Protein 2QH5 (pdb70)

Secondary structure (DSSP, 8-state):
--EEEEEE----GGG-TTBTTB-HHHHHHHHHHTT-SEEEEEEEGGGHHHHHHHTTTT-SS-EEEEEEESS---HHHHHHHHHHTS-TTSEEEEEESS-B---HHHHHHHHHHHHHHHHTT-EEEEEEE-SS--TTSEEEE-SSSSB-SEEEES--HHHHHHHHHH--EEEEEEEEEEEHHHHHHHHHHH-HHHHHHHHHHGGG-EEE--SSS-EEEE-HHHHHTS----HIIIIITT-S-EEEEE--S--B-/--EEEEEE--TTTS-GGG---SSS--HHHHHHHHHHTT-SEEEEEEEGGGHHHHHHHTTTT-SS-EEEEEEESS---HHHHHHHHHHTS-TTSEEEEEESS-B---HHHHHHHHHHHHHHHTTT-EEEEEE--SS--TTS-EEE-SSSSB-SEEESS--HHHHHHHHHH--EEEEEEEEEEEHHHHHHHHHHH-HHHHHHHHHHHHT-EEEE-SS-EEEEE-HHHHTTS----HHHHTTTT-S-EEEEE--S--B-

Solvent-accessible surface area: 24656 Å² total; per-residue (Å²): 146,91,32,18,0,0,0,21,9,62,195,40,178,21,3,73,106,138,95,121,153,64,0,24,0,9,41,0,1,107,10,0,12,87,36,20,83,46,9,14,0,1,1,22,66,168,34,1,111,33,0,24,131,11,0,129,136,25,34,156,166,87,66,14,19,4,0,9,6,20,52,55,40,65,45,0,2,6,0,0,0,0,0,42,44,19,82,122,113,3,4,0,1,0,1,22,1,60,5,35,12,110,68,90,113,28,1,53,66,4,4,149,90,0,22,50,19,2,101,50,26,10,1,0,1,0,1,18,77,31,99,151,32,53,44,138,41,5,0,0,27,0,75,37,2,10,32,29,137,110,10,40,32,124,20,59,110,109,95,0,96,100,22,68,195,78,45,31,19,36,11,8,4,23,0,4,0,0,52,0,6,24,0,9,82,2,0,137,121,45,9,72,105,11,8,140,12,0,72,134,0,62,142,48,42,129,62,14,134,134,91,165,42,112,3,9,83,0,39,90,157,6,0,97,91,8,102,79,43,17,2,14,81,3,0,2,79,82,15,166,83,10,16,1,9,60,5,103,2,150,33,44,112,149,89,37,19,0,0,0,18,58,116,208,86,81,139,23,172,25,8,73,107,132,82,124,156,62,0,19,0,10,41,0,0,106,12,1,6,80,43,19,82,43,5,21,0,3,1,26,51,128,19,12,126,34,0,44,128,20,0,154,134,27,46,170,166,69,64,10,13,2,0,13,13,20,49,78,35,64,35,0,3,5,0,0,0,0,1,38,48,16,94,131,106,6,4,0,1,0,1,23,1,61,9,33,12,123,61,92,104,25,0,44,56,4,4,131,95,0,25,49,16,1,105,56,25,15,2,0,1,0,0,22,80,36,102,151,35,57,44,146,38,5,0,0,34,0,72,39,0,10,28,28,138,127,6,20,31,127,16,60,114,112,87,0,101,96,23,74,196,72,44,33,26,37,7,10,1,20,2,5,0,0,48,0,7,20,0,16,83,0,0,143,118,60,12,62,108,17,9,138,14,0,70,105,0,68,142,51,23,105,112,56,153,87,167,146,31,151,17,9,60,0,28,98,165,12,0,107,99,9,103,84,50,13,0,15,86,12,0,3,72,114,14,155,72,12,18,1,7,59,7,117,1,144,35,52,105

Nearest PDB structures (foldseek):
  2qh5-assembly1_A  TM=1.004E+00  e=7.993E-59  Helicobacter pylori 26695
  2qh5-assembly2_B  TM=9.926E-01  e=3.980E-52  Helicobacter pylori 26695
  2cu2-assembly1_A-2  TM=8.140E-01  e=4.510E-22  Thermus thermophilus HB8
  6tqg-assembly1_B  TM=7.759E-01  e=5.863E-08  Pseudomonas aeruginosa
  5hs2-assembly1_B  TM=6.593E-01  e=7.500E-07  Bacillus subtilis subsp. subtilis str. 168

Organism: Helicobacter pylori (strain ATCC 700392 / 26695) (NCBI:txid85962)

CATH classification: 3.90.550.10

InterPro domains:
  IPR001538 Mannose-6-phosphate isomerase, type II, C-terminal [PF01050] (346-461)
  IPR005835 Nucleotidyl transferase domain [PF00483] (4-279)
  IPR006375 Mannose-1-phosphate guanylyltransferase/mannose-6-phosphate isomerase [TIGR01479] (4-464)
  IPR011051 RmlC-like cupin domain superfamily [SSF51182] (176-466)
  IPR014710 RmlC-like jelly roll fold [G3DSA:2.60.120.10] (343-449)
  IPR029044 Nucleotide-diphospho-sugar transferases [G3DSA:3.90.550.10] (1-342)
  IPR029044 Nucleotide-diphospho-sugar transferases [SSF53448] (1-275)
  IPR049577 GDP-mannose pyrophosphorylase, N-terminal domain [cd02509] (3-273)
  IPR051161 Mannose-6-phosphate isomerase type 2 [PTHR46390] (2-459)
  IPR054566 MannoseP isomerase/GMP-like, beta-helix domain [PF22640] (296-342)

Foldseek 3Di:
DFEEEEEEEQVDQQLDCPPPNRGLQLVQCQLCQVVGQEYEYEYAPVCPVSSCVRCVVVPDVHHYEYEHEPDDLEDLLSLLLVLVVDDQAYKYKYHYSNKDFAQSVLVSVLVVVQQVLQNVLFKEWEFEDDDDQDQQFKKFQAQPQWATPFIHHRDPPVVSVVVVVVDRITTTLLIIMHRSNSSLVQLCVQVVVLSVLSVVQSVQWDWDCPVVHTYIYTDPVSCVVHHRDYCCVRGRRDDPRYIYHYRPGPMDD/DFEEEEEDDVCVLPDQQLPCDDPSAGLQLVVCLLCQVVGQAYEYEYAPSCVVSNCVRCVPVPDVHAYAYEHEPDQQAALLSVLLVLVVDDQFYKYKYDYRHKDFAFSVLVSVLVVVQVVLQNVLFKEWEFEDDDDLDQCWKKFQAPPQWDTPFIGRRDDPVVSVVCVVVDRITTTLLIIMHRSNSVLVQCCVQPVVLSVLSVQLSVQWDWDQDPNHIYTYGDCVSCVPHHRDYCSVRGRGDGPRYTYGYGPGPMDD

Radius of gyration: 27.3 Å; Cα contacts (8 Å, |Δi|>4): 1075; chains: 2; bounding box: 53×57×86 Å

Structure (mmCIF, N/CA/C/O backbone):
data_2QH5
#
_entry.id   2QH5
#
_cell.length_a   57.829
_cell.length_b   66.415
_cell.length_c   163.959
_cell.angle_alpha   90.00
_cell.angle_beta   90.00
_cell.angle_gamma   90.00
#
_symmetry.space_group_name_H-M   'P 21 21 21'
#
loop_
_entity.id
_entity.type
_entity.pdbx_description
1 polymer 'Mannose-6-phosphate isomerase'
2 water water
#
loop_
_atom_site.group_PDB
_atom_site.id
_atom_site.type_symbol
_atom_site.label_atom_id
_atom_site.label_alt_id
_atom_site.label_comp_id
_atom_site.label_asym_id
_atom_site.label_entity_id
_atom_site.label_seq_id
_atom_site.pdbx_PDB_ins_code
_atom_site.Cartn_x
_atom_site.Cartn_y
_atom_site.Cartn_z
_atom_site.occupancy
_atom_site.B_iso_or_equiv
_atom_site.auth_seq_id
_atom_site.auth_comp_id
_atom_site.auth_asym_id
_atom_site.auth_atom_id
_atom_site.pdbx_PDB_model_num
ATOM 1 N N . LEU A 1 3 ? -23.315 8.944 2.993 1.00 92.03 1 LEU A N 1
ATOM 2 C CA . LEU A 1 3 ? -22.202 9.052 1.992 1.00 92.29 1 LEU A CA 1
ATOM 3 C C . LEU A 1 3 ? -22.027 7.810 1.108 1.00 89.20 1 LEU A C 1
ATOM 4 O O . LEU A 1 3 ? -21.908 6.688 1.604 1.00 87.73 1 LEU A O 1
ATOM 9 N N . LYS A 1 4 ? -22.016 8.030 -0.206 1.00 85.62 2 LYS A N 1
ATOM 10 C CA . LYS A 1 4 ? -21.801 6.964 -1.187 1.00 79.98 2 LYS A CA 1
ATOM 11 C C . LYS A 1 4 ? -20.325 6.585 -1.210 1.00 72.73 2 LYS A C 1
ATOM 12 O O . LYS A 1 4 ? -19.466 7.434 -1.003 1.00 71.38 2 LYS A O 1
ATOM 18 N N . ILE A 1 5 ? -20.029 5.308 -1.429 1.00 66.92 3 ILE A N 1
ATOM 19 C CA . ILE A 1 5 ? -18.640 4.856 -1.533 1.00 61.63 3 ILE A CA 1
ATOM 20 C C . ILE A 1 5 ? -18.385 4.147 -2.871 1.00 63.21 3 ILE A C 1
ATOM 21 O O . ILE A 1 5 ? -19.036 3.151 -3.202 1.00 62.13 3 ILE A O 1
ATOM 26 N N . LYS A 1 6 ? -17.420 4.666 -3.625 1.00 59.84 4 LYS A N 1
ATOM 27 C CA . LYS A 1 6 ? -17.114 4.178 -4.956 1.00 53.38 4 LYS A CA 1
ATOM 28 C C . LYS A 1 6 ? -15.795 3.435 -5.005 1.00 55.41 4 LYS A C 1
ATOM 29 O O . LYS A 1 6 ? -14.784 3.909 -4.481 1.00 55.18 4 LYS A O 1
ATOM 35 N N . ASN A 1 7 ? -15.804 2.277 -5.656 1.00 51.26 5 ASN A N 1
ATOM 36 C CA . ASN A 1 7 ? -14.571 1.588 -5.985 1.00 47.54 5 ASN A CA 1
ATOM 37 C C . ASN A 1 7 ? -14.104 2.056 -7.354 1.00 48.43 5 ASN A C 1
ATOM 38 O O . ASN A 1 7 ? -14.839 1.939 -8.328 1.00 51.92 5 ASN A O 1
ATOM 43 N N . ILE A 1 8 ? -12.896 2.611 -7.422 1.00 51.50 6 ILE A N 1
ATOM 44 C CA . ILE A 1 8 ? -12.281 2.951 -8.701 1.00 45.91 6 ILE A CA 1
ATOM 45 C C . ILE A 1 8 ? -11.266 1.877 -9.033 1.00 42.25 6 ILE A C 1
ATOM 46 O O . ILE A 1 8 ? -10.146 1.879 -8.515 1.00 45.86 6 ILE A O 1
ATOM 51 N N . LEU A 1 9 ? -11.674 0.966 -9.909 1.00 37.73 7 LEU A N 1
ATOM 52 C CA . LEU A 1 9 ? -10.893 -0.225 -10.228 1.00 38.85 7 LEU A CA 1
ATOM 53 C C . LEU A 1 9 ? -10.023 0.077 -11.446 1.00 42.74 7 LEU A C 1
ATOM 54 O O . LEU A 1 9 ? -10.501 0.081 -12.575 1.00 45.63 7 LEU A O 1
ATOM 59 N N . LEU A 1 10 ? -8.747 0.361 -11.213 1.00 48.44 8 LEU A N 1
ATOM 60 C CA . LEU A 1 10 ? -7.847 0.744 -12.291 1.00 49.69 8 LEU A CA 1
ATOM 61 C C . LEU A 1 10 ? -7.278 -0.467 -13.016 1.00 56.22 8 LEU A C 1
ATOM 62 O O . LEU A 1 10 ? -6.454 -1.196 -12.453 1.00 61.02 8 LEU A O 1
ATOM 67 N N . SER A 1 11 ? -7.696 -0.658 -14.269 1.00 57.61 9 SER A N 1
ATOM 68 C CA A SER A 1 11 ? -7.206 -1.760 -15.098 0.50 59.25 9 SER A CA 1
ATOM 69 C CA B SER A 1 11 ? -7.205 -1.758 -15.098 0.50 60.29 9 SER A CA 1
ATOM 70 C C . SER A 1 11 ? -6.383 -1.287 -16.297 1.00 63.52 9 SER A C 1
ATOM 71 O O . SER A 1 11 ? -5.511 -2.008 -16.778 1.00 64.69 9 SER A O 1
ATOM 76 N N . GLY A 1 12 ? -6.667 -0.080 -16.778 1.00 65.35 10 GLY A N 1
ATOM 77 C CA . GLY A 1 12 ? -5.954 0.476 -17.929 1.00 66.51 10 GLY A CA 1
ATOM 78 C C . GLY A 1 12 ? -4.457 0.608 -17.717 1.00 65.63 10 GLY A C 1
ATOM 79 O O . GLY A 1 12 ? -3.675 -0.179 -18.252 1.00 64.91 10 GLY A O 1
ATOM 80 N N . TYR A 1 26 ? -3.396 -8.850 -24.993 1.00 122.39 24 TYR A N 1
ATOM 81 C CA . TYR A 1 26 ? -3.949 -9.706 -23.946 1.00 122.35 24 TYR A CA 1
ATOM 82 C C . TYR A 1 26 ? -3.154 -9.543 -22.642 1.00 120.24 24 TYR A C 1
ATOM 83 O O . TYR A 1 26 ? -2.311 -10.387 -22.323 1.00 120.28 24 TYR A O 1
ATOM 92 N N . PRO A 1 27 ? -3.421 -8.458 -21.885 1.00 117.11 25 PRO A N 1
ATOM 93 C CA . PRO A 1 27 ? -2.636 -8.080 -20.702 1.00 114.11 25 PRO A CA 1
ATOM 94 C C . PRO A 1 27 ? -2.749 -9.046 -19.529 1.00 110.38 25 PRO A C 1
ATOM 95 O O . PRO A 1 27 ? -3.704 -9.825 -19.444 1.00 110.20 25 PRO A O 1
ATOM 99 N N . LYS A 1 28 ? -1.779 -8.949 -18.623 1.00 105.85 26 LYS A N 1
ATOM 100 C CA . LYS A 1 28 ? -1.534 -9.957 -17.590 1.00 102.61 26 LYS A CA 1
ATOM 101 C C . LYS A 1 28 ? -2.653 -10.148 -16.559 1.00 96.65 26 LYS A C 1
ATOM 102 O O . LYS A 1 28 ? -2.906 -11.273 -16.124 1.00 95.60 26 LYS A O 1
ATOM 108 N N . GLN A 1 29 ? -3.326 -9.061 -16.184 1.00 90.50 27 GLN A N 1
ATOM 109 C CA . GLN A 1 29 ? -4.338 -9.108 -15.123 1.00 84.64 27 GLN A CA 1
ATOM 110 C C . GLN A 1 29 ? -5.657 -9.772 -15.520 1.00 83.77 27 GLN A C 1
ATOM 111 O O . GLN A 1 29 ? -6.570 -9.862 -14.701 1.00 82.31 27 GLN A O 1
ATOM 117 N N . PHE A 1 30 ? -5.760 -10.235 -16.763 1.00 83.01 28 PHE A N 1
ATOM 118 C CA . PHE A 1 30 ? -6.989 -10.870 -17.232 1.00 84.09 28 PHE A CA 1
ATOM 119 C C . PHE A 1 30 ? -6.912 -12.392 -17.294 1.00 88.27 28 PHE A C 1
ATOM 120 O O . PHE A 1 30 ? -7.929 -13.060 -17.485 1.00 88.84 28 PHE A O 1
ATOM 128 N N . LEU A 1 31 ? -5.709 -12.931 -17.116 1.00 90.57 29 LEU A N 1
ATOM 129 C CA . LEU A 1 31 ? -5.481 -14.372 -17.207 1.00 91.69 29 LEU A CA 1
ATOM 130 C C . LEU A 1 31 ? -6.043 -15.118 -16.006 1.00 92.38 29 LEU A C 1
ATOM 131 O O . LEU A 1 31 ? -5.705 -14.813 -14.864 1.00 92.05 29 LEU A O 1
ATOM 136 N N . LYS A 1 32 ? -6.890 -16.107 -16.281 1.00 95.84 30 LYS A N 1
ATOM 137 C CA . LYS A 1 32 ? -7.653 -16.808 -15.242 1.00 100.92 30 LYS A CA 1
ATOM 138 C C . LYS A 1 32 ? -6.847 -17.914 -14.541 1.00 105.27 30 LYS A C 1
ATOM 139 O O . LYS A 1 32 ? -7.365 -19.006 -14.271 1.00 106.64 30 LYS A O 1
ATOM 145 N N . LEU A 1 33 ? -5.592 -17.608 -14.221 1.00 105.99 31 LEU A N 1
ATOM 146 C CA . LEU A 1 33 ? -4.639 -18.600 -13.731 1.00 106.39 31 LEU A CA 1
ATOM 147 C C . LEU A 1 33 ? -4.801 -18.968 -12.253 1.00 106.77 31 LEU A C 1
ATOM 148 O O . LEU A 1 33 ? -4.602 -20.125 -11.873 1.00 108.75 31 LEU A O 1
ATOM 153 N N . PHE A 1 34 ? -5.165 -17.988 -11.430 1.00 106.60 32 PHE A N 1
ATOM 154 C CA . PHE A 1 34 ? -5.262 -18.181 -9.981 1.00 105.71 32 PHE A CA 1
ATOM 155 C C . PHE A 1 34 ? -6.536 -18.917 -9.571 1.00 107.63 32 PHE A C 1
ATOM 156 O O . PHE A 1 34 ? -7.523 -18.297 -9.153 1.00 105.83 32 PHE A O 1
ATOM 164 N N . ASP A 1 35 ? -6.478 -20.245 -9.685 1.00 109.53 33 ASP A N 1
ATOM 165 C CA . ASP A 1 35 ? -7.611 -21.146 -9.448 1.00 112.47 33 ASP A CA 1
ATOM 166 C C . ASP A 1 35 ? -8.864 -20.710 -10.210 1.00 112.69 33 ASP A C 1
ATOM 167 O O . ASP A 1 35 ? -9.840 -20.240 -9.615 1.00 112.06 33 ASP A O 1
ATOM 172 N N . HIS A 1 36 ? -8.798 -20.852 -11.534 1.00 114.52 34 HIS A N 1
ATOM 173 C CA . HIS A 1 36 ? -9.878 -20.492 -12.472 1.00 115.40 34 HIS A CA 1
ATOM 174 C C . HIS A 1 36 ? -10.200 -18.990 -12.534 1.00 110.87 34 HIS A C 1
ATOM 175 O O . HIS A 1 36 ? -10.990 -18.558 -13.377 1.00 109.99 34 HIS A O 1
ATOM 182 N N . LYS A 1 37 ? -9.581 -18.203 -11.653 1.00 105.15 35 LYS A N 1
ATOM 183 C CA . LYS A 1 37 ? -9.893 -16.779 -11.532 1.00 97.12 35 LYS A CA 1
ATOM 184 C C . LYS A 1 37 ? -8.710 -15.872 -11.877 1.00 93.20 35 LYS A C 1
ATOM 185 O O . LYS A 1 37 ? -7.547 -16.265 -11.752 1.00 94.53 35 LYS A O 1
ATOM 191 N N . SER A 1 38 ? -9.033 -14.659 -12.323 1.00 88.54 36 SER A N 1
ATOM 192 C CA A SER A 1 38 ? -8.025 -13.670 -12.704 0.50 84.22 36 SER A CA 1
ATOM 193 C CA B SER A 1 38 ? -8.037 -13.667 -12.710 0.50 84.52 36 SER A CA 1
ATOM 194 C C . SER A 1 38 ? -7.817 -12.634 -11.605 1.00 82.25 36 SER A C 1
ATOM 195 O O . SER A 1 38 ? -8.672 -12.462 -10.728 1.00 81.72 36 SER A O 1
ATOM 200 N N . LEU A 1 39 ? -6.674 -11.949 -11.654 1.00 77.31 37 LEU A N 1
ATOM 201 C CA . LEU A 1 39 ? -6.376 -10.865 -10.711 1.00 71.97 37 LEU A CA 1
ATOM 202 C C . LEU A 1 39 ? -7.468 -9.804 -10.741 1.00 71.50 37 LEU A C 1
ATOM 203 O O . LEU A 1 39 ? -7.933 -9.356 -9.690 1.00 69.98 37 LEU A O 1
ATOM 208 N N . PHE A 1 40 ? -7.874 -9.434 -11.958 1.00 67.99 38 PHE A N 1
ATOM 209 C CA . PHE A 1 40 ? -8.958 -8.494 -12.205 1.00 64.71 38 PHE A CA 1
ATOM 210 C C . PHE A 1 40 ? -10.260 -8.856 -11.478 1.00 65.90 38 PHE A C 1
ATOM 211 O O . PHE A 1 40 ? -10.812 -8.023 -10.759 1.00 63.58 38 PHE A O 1
ATOM 219 N N . GLU A 1 41 ? -10.752 -10.083 -11.651 1.00 67.91 39 GLU A N 1
ATOM 220 C CA . GLU A 1 41 ? -11.997 -10.479 -10.979 1.00 69.83 39 GLU A CA 1
ATOM 221 C C . GLU A 1 41 ? -11.832 -10.693 -9.472 1.00 69.49 39 GLU A C 1
ATOM 222 O O . GLU A 1 41 ? -12.784 -10.528 -8.710 1.00 66.99 39 GLU A O 1
ATOM 228 N N . LEU A 1 42 ? -10.621 -11.047 -9.050 1.00 70.69 40 LEU A N 1
ATOM 229 C CA . LEU A 1 42 ? -10.295 -11.118 -7.629 1.00 68.16 40 LEU A CA 1
ATOM 230 C C . LEU A 1 42 ? -10.344 -9.726 -7.001 1.00 67.84 40 LEU A C 1
ATOM 231 O O . LEU A 1 42 ? -10.980 -9.535 -5.954 1.00 66.98 40 LEU A O 1
ATOM 236 N N . SER A 1 43 ? -9.684 -8.766 -7.659 1.00 63.22 41 SER A N 1
ATOM 237 C CA . SER A 1 43 ? -9.690 -7.363 -7.245 1.00 57.02 41 SER A CA 1
ATOM 238 C C . SER A 1 43 ? -11.096 -6.759 -7.286 1.00 56.49 41 SER A C 1
ATOM 239 O O . SER A 1 43 ? -11.449 -5.944 -6.437 1.00 55.42 41 SER A O 1
ATOM 242 N N . PHE A 1 44 ? -11.894 -7.163 -8.270 1.00 57.57 42 PHE A N 1
ATOM 243 C CA . PHE A 1 44 ? -13.269 -6.694 -8.365 1.00 58.09 42 PHE A CA 1
ATOM 244 C C . PHE A 1 44 ? -14.088 -7.178 -7.176 1.00 60.25 42 PHE A C 1
ATOM 245 O O . PHE A 1 44 ? -14.723 -6.377 -6.486 1.00 59.95 42 PHE A O 1
ATOM 253 N N . LYS A 1 45 ? -14.050 -8.493 -6.954 1.00 66.99 43 LYS A N 1
ATOM 254 C CA . LYS A 1 45 ? -14.862 -9.177 -5.940 1.00 72.51 43 LYS A CA 1
ATOM 255 C C . LYS A 1 45 ? -14.553 -8.677 -4.535 1.00 68.03 43 LYS A C 1
ATOM 256 O O . LYS A 1 45 ? -15.465 -8.443 -3.737 1.00 68.61 43 LYS A O 1
ATOM 262 N N . ARG A 1 46 ? -13.261 -8.512 -4.255 1.00 63.45 44 ARG A N 1
ATOM 263 C CA . ARG A 1 46 ? -12.776 -8.096 -2.939 1.00 63.11 44 ARG A CA 1
ATOM 264 C C . ARG A 1 46 ? -13.271 -6.716 -2.507 1.00 64.98 44 ARG A C 1
ATOM 265 O O . ARG A 1 46 ? -13.605 -6.528 -1.338 1.00 66.52 44 ARG A O 1
ATOM 273 N N . ASN A 1 47 ? -13.363 -5.775 -3.453 1.00 61.87 45 ASN A N 1
ATOM 274 C CA . ASN A 1 47 ? -13.841 -4.418 -3.155 1.00 55.37 45 ASN A CA 1
ATOM 275 C C . ASN A 1 47 ? -15.332 -4.184 -3.349 1.00 57.59 45 ASN A C 1
ATOM 276 O O . ASN A 1 47 ? -15.883 -3.245 -2.783 1.00 58.35 45 ASN A O 1
ATOM 281 N N . ALA A 1 48 ? -15.986 -5.020 -4.151 1.00 63.63 46 ALA A N 1
ATOM 282 C CA . ALA A 1 48 ? -17.400 -4.799 -4.494 1.00 67.58 46 ALA A CA 1
ATOM 283 C C . ALA A 1 48 ? -18.312 -4.899 -3.271 1.00 70.22 46 ALA A C 1
ATOM 284 O O . ALA A 1 48 ? -19.352 -4.226 -3.193 1.00 71.32 46 ALA A O 1
ATOM 286 N N . SER A 1 49 ? -17.886 -5.731 -2.320 1.00 73.72 47 SER A N 1
ATOM 287 C CA . SER A 1 49 ? -18.604 -6.016 -1.080 1.00 75.47 47 SER A CA 1
ATOM 288 C C . SER A 1 49 ? -18.573 -4.832 -0.113 1.00 76.57 47 SER A C 1
ATOM 289 O O . SER A 1 49 ? -19.472 -4.670 0.722 1.00 77.55 47 SER A O 1
ATOM 292 N N . LEU A 1 50 ? -17.527 -4.016 -0.236 1.00 73.14 48 LEU A N 1
ATOM 293 C CA . LEU A 1 50 ? -17.260 -2.920 0.689 1.00 65.43 48 LEU A CA 1
ATOM 294 C C . LEU A 1 50 ? -17.817 -1.605 0.154 1.00 65.71 48 LEU A C 1
ATOM 295 O O . LEU A 1 50 ? -17.732 -0.567 0.813 1.00 66.28 48 LEU A O 1
ATOM 300 N N . VAL A 1 51 ? -18.411 -1.656 -1.035 1.00 65.99 49 VAL A N 1
ATOM 301 C CA . VAL A 1 51 ? -18.625 -0.449 -1.815 1.00 62.45 49 VAL A CA 1
ATOM 302 C C . VAL A 1 51 ? -20.043 -0.354 -2.382 1.00 60.89 49 VAL A C 1
ATOM 303 O O . VAL A 1 51 ? -20.732 -1.368 -2.487 1.00 64.33 49 VAL A O 1
ATOM 307 N N . ASP A 1 52 ? -20.477 0.859 -2.728 1.00 62.81 50 ASP A N 1
ATOM 308 C CA . ASP A 1 52 ? -21.824 1.091 -3.286 1.00 68.87 50 ASP A CA 1
ATOM 309 C C . ASP A 1 52 ? -21.907 1.014 -4.824 1.00 71.94 50 ASP A C 1
ATOM 310 O O . ASP A 1 52 ? -22.901 0.530 -5.380 1.00 73.45 50 ASP A O 1
ATOM 315 N N . GLU A 1 53 ? -20.880 1.530 -5.497 1.00 70.81 51 GLU A N 1
ATOM 316 C CA . GLU A 1 53 ? -20.778 1.501 -6.954 1.00 65.70 51 GLU A CA 1
ATOM 317 C C . GLU A 1 53 ? -19.339 1.209 -7.326 1.00 63.72 51 GLU A C 1
ATOM 318 O O . GLU A 1 53 ? -18.422 1.657 -6.642 1.00 65.74 51 GLU A O 1
ATOM 324 N N . THR A 1 54 ? -19.129 0.462 -8.406 1.00 59.32 52 THR A N 1
ATOM 325 C CA . THR A 1 54 ? -17.789 0.349 -8.972 1.00 56.02 52 THR A CA 1
ATOM 326 C C . THR A 1 54 ? -17.700 1.145 -10.272 1.00 55.01 52 THR A C 1
ATOM 327 O O . THR A 1 54 ? -18.674 1.243 -11.019 1.00 58.72 52 THR A O 1
ATOM 331 N N . LEU A 1 55 ? -16.548 1.771 -10.487 1.00 48.94 53 LEU A N 1
ATOM 332 C CA . LEU A 1 55 ? -16.190 2.350 -11.765 1.00 41.29 53 LEU A CA 1
ATOM 333 C C . LEU A 1 55 ? -14.913 1.680 -12.193 1.00 41.91 53 LEU A C 1
ATOM 334 O O . LEU A 1 55 ? -13.876 1.847 -11.559 1.00 50.04 53 LEU A O 1
ATOM 339 N N . ILE A 1 56 ? -15.009 0.895 -13.260 1.00 46.31 54 ILE A N 1
ATOM 340 C CA . ILE A 1 56 ? -13.875 0.199 -13.845 1.00 38.58 54 ILE A CA 1
ATOM 341 C C . ILE A 1 56 ? -13.300 1.073 -14.936 1.00 43.82 54 ILE A C 1
ATOM 342 O O . ILE A 1 56 ? -14.011 1.499 -15.849 1.00 41.60 54 ILE A O 1
ATOM 347 N N . VAL A 1 57 ? -12.021 1.385 -14.817 1.00 42.63 55 VAL A N 1
ATOM 348 C CA . VAL A 1 57 ? -11.361 2.121 -15.865 1.00 44.57 55 VAL A CA 1
ATOM 349 C C . VAL A 1 57 ? -10.354 1.211 -16.583 1.00 49.26 55 VAL A C 1
ATOM 350 O O . VAL A 1 57 ? -9.413 0.722 -15.983 1.00 47.49 55 VAL A O 1
ATOM 354 N N . CYS A 1 58 ? -10.614 0.946 -17.863 1.00 53.12 56 CYS A N 1
ATOM 355 C CA . CYS A 1 58 ? -9.776 0.055 -18.664 1.00 54.28 56 CYS A CA 1
ATOM 356 C C . CYS A 1 58 ? -9.651 0.559 -20.085 1.00 53.85 56 CYS A C 1
ATOM 357 O O . CYS A 1 58 ? -10.348 1.484 -20.490 1.00 57.63 56 CYS A O 1
ATOM 360 N N . ASN A 1 59 ? -8.742 -0.056 -20.830 1.00 55.30 57 ASN A N 1
ATOM 361 C CA . ASN A 1 59 ? -8.621 0.187 -22.253 1.00 58.49 57 ASN A CA 1
ATOM 362 C C . ASN A 1 59 ? -9.864 -0.303 -22.982 1.00 56.05 57 ASN A C 1
ATOM 363 O O . ASN A 1 59 ? -10.427 -1.338 -22.631 1.00 55.20 57 ASN A O 1
ATOM 368 N N . GLU A 1 60 ? -10.285 0.449 -23.995 1.00 57.07 58 GLU A N 1
ATOM 369 C CA . GLU A 1 60 ? -11.475 0.105 -24.768 1.00 57.03 58 GLU A CA 1
ATOM 370 C C . GLU A 1 60 ? -11.297 -1.211 -25.529 1.00 58.63 58 GLU A C 1
ATOM 371 O O . GLU A 1 60 ? -12.281 -1.883 -25.818 1.00 51.41 58 GLU A O 1
ATOM 377 N N . LYS A 1 61 ? -10.046 -1.583 -25.828 1.00 62.34 59 LYS A N 1
ATOM 378 C CA . LYS A 1 61 ? -9.745 -2.888 -26.427 1.00 64.99 59 LYS A CA 1
ATOM 379 C C . LYS A 1 61 ? -10.229 -4.035 -25.547 1.00 65.49 59 LYS A C 1
ATOM 380 O O . LYS A 1 61 ? -10.688 -5.058 -26.060 1.00 67.72 59 LYS A O 1
ATOM 386 N N . HIS A 1 62 ? -10.116 -3.865 -24.227 1.00 62.67 60 HIS A N 1
ATOM 387 C CA . HIS A 1 62 ? -10.370 -4.963 -23.292 1.00 58.89 60 HIS A CA 1
ATOM 388 C C . HIS A 1 62 ? -11.727 -4.900 -22.615 1.00 54.90 60 HIS A C 1
ATOM 389 O O . HIS A 1 62 ? -12.013 -5.723 -21.750 1.00 52.14 60 HIS A O 1
ATOM 396 N N . TYR A 1 63 ? -12.564 -3.939 -23.010 1.00 54.56 61 TYR A N 1
ATOM 397 C CA . TYR A 1 63 ? -13.876 -3.769 -22.379 1.00 51.65 61 TYR A CA 1
ATOM 398 C C . TYR A 1 63 ? -14.612 -5.102 -22.257 1.00 54.79 61 TYR A C 1
ATOM 399 O O . TYR A 1 63 ? -14.966 -5.525 -21.153 1.00 59.23 61 TYR A O 1
ATOM 408 N N . PHE A 1 64 ? -14.810 -5.771 -23.391 1.00 55.85 62 PHE A N 1
ATOM 409 C CA . PHE A 1 64 ? -15.604 -6.999 -23.438 1.00 55.06 62 PHE A CA 1
ATOM 410 C C . PHE A 1 64 ? -14.936 -8.183 -22.747 1.00 55.77 62 PHE A C 1
ATOM 411 O O . PHE A 1 64 ? -15.619 -9.074 -22.235 1.00 57.38 62 PHE A O 1
ATOM 419 N N . LEU A 1 65 ? -13.604 -8.176 -22.726 1.00 54.14 63 LEU A N 1
ATOM 420 C CA . LEU A 1 65 ? -12.836 -9.114 -21.913 1.00 53.18 63 LEU A CA 1
ATOM 421 C C . LEU A 1 65 ? -13.126 -8.912 -20.411 1.00 55.69 63 LEU A C 1
ATOM 422 O O . LEU A 1 65 ? -13.433 -9.870 -19.690 1.00 59.35 63 LEU A O 1
ATOM 427 N N . ALA A 1 66 ? -13.045 -7.660 -19.960 1.00 54.01 64 ALA A N 1
ATOM 428 C CA . ALA A 1 66 ? -13.327 -7.296 -18.580 1.00 55.21 64 ALA A CA 1
ATOM 429 C C . ALA A 1 66 ? -14.765 -7.643 -18.181 1.00 60.55 64 ALA A C 1
ATOM 430 O O . ALA A 1 66 ? -14.999 -8.271 -17.145 1.00 57.97 64 ALA A O 1
ATOM 432 N N . LEU A 1 67 ? -15.714 -7.242 -19.024 1.00 64.34 65 LEU A N 1
ATOM 433 C CA . LEU A 1 67 ? -17.136 -7.434 -18.768 1.00 69.87 65 LEU A CA 1
ATOM 434 C C . LEU A 1 67 ? -17.480 -8.919 -18.690 1.00 74.12 65 LEU A C 1
ATOM 435 O O . LEU A 1 67 ? -18.377 -9.318 -17.943 1.00 77.17 65 LEU A O 1
ATOM 440 N N . GLU A 1 68 ? -16.752 -9.730 -19.454 1.00 78.09 66 GLU A N 1
ATOM 441 C CA . GLU A 1 68 ? -16.945 -11.178 -19.458 1.00 83.59 66 GLU A CA 1
ATOM 442 C C . GLU A 1 68 ? -16.534 -11.813 -18.134 1.00 82.79 66 GLU A C 1
ATOM 443 O O . GLU A 1 68 ? -17.204 -12.725 -17.642 1.00 85.33 66 GLU A O 1
ATOM 449 N N . GLU A 1 69 ? -15.439 -11.321 -17.559 1.00 83.12 67 GLU A N 1
ATOM 450 C CA . GLU A 1 69 ? -14.853 -11.924 -16.362 1.00 80.94 67 GLU A CA 1
ATOM 451 C C . GLU A 1 69 ? -15.576 -11.592 -15.063 1.00 82.05 67 GLU A C 1
ATOM 452 O O . GLU A 1 69 ? -15.367 -12.252 -14.046 1.00 82.69 67 GLU A O 1
ATOM 458 N N . ILE A 1 70 ? -16.424 -10.571 -15.102 1.00 86.92 68 ILE A N 1
ATOM 459 C CA . ILE A 1 70 ? -17.220 -10.190 -13.940 1.00 92.45 68 ILE A CA 1
ATOM 460 C C . ILE A 1 70 ? -18.723 -10.320 -14.200 1.00 97.94 68 ILE A C 1
ATOM 461 O O . ILE A 1 70 ? -19.532 -9.630 -13.578 1.00 99.17 68 ILE A O 1
ATOM 466 N N . LYS A 1 71 ? -19.090 -11.214 -15.114 1.00 103.29 69 LYS A N 1
ATOM 467 C CA . LYS A 1 71 ? -20.497 -11.469 -15.410 1.00 106.96 69 LYS A CA 1
ATOM 468 C C . LYS A 1 71 ? -21.167 -12.215 -14.255 1.00 108.34 69 LYS A C 1
ATOM 469 O O . LYS A 1 71 ? -22.327 -11.955 -13.931 1.00 108.09 69 LYS A O 1
ATOM 475 N N . ASN A 1 72 ? -20.420 -13.128 -13.637 1.00 111.74 70 ASN A N 1
ATOM 476 C CA . ASN A 1 72 ? -20.873 -13.852 -12.446 1.00 116.24 70 ASN A CA 1
ATOM 477 C C . ASN A 1 72 ? -21.041 -12.940 -11.230 1.00 118.50 70 ASN A C 1
ATOM 478 O O . ASN A 1 72 ? -21.937 -13.147 -10.407 1.00 119.53 70 ASN A O 1
ATOM 483 N N . GLU A 1 73 ? -20.179 -11.929 -11.139 1.00 119.06 71 GLU A N 1
ATOM 484 C CA . GLU A 1 73 ? -20.031 -11.116 -9.932 1.00 118.35 71 GLU A CA 1
ATOM 485 C C . GLU A 1 73 ? -21.074 -9.997 -9.772 1.00 117.82 71 GLU A C 1
ATOM 486 O O . GLU A 1 73 ? -21.339 -9.557 -8.651 1.00 116.34 71 GLU A O 1
ATOM 492 N N . ILE A 1 74 ? -21.655 -9.537 -10.881 1.00 118.95 72 ILE A N 1
ATOM 493 C CA . ILE A 1 74 ? -22.681 -8.486 -10.833 1.00 120.24 72 ILE A CA 1
ATOM 494 C C . ILE A 1 74 ? -24.025 -9.040 -10.345 1.00 122.51 72 ILE A C 1
ATOM 495 O O . ILE A 1 74 ? -24.900 -9.395 -11.144 1.00 124.19 72 ILE A O 1
ATOM 500 N N . LYS A 1 75 ? -24.171 -9.126 -9.025 1.00 122.87 73 LYS A N 1
ATOM 501 C CA . LYS A 1 75 ? -25.429 -9.535 -8.411 1.00 122.60 73 LYS A CA 1
ATOM 502 C C . LYS A 1 75 ? -26.077 -8.311 -7.780 1.00 120.41 73 LYS A C 1
ATOM 503 O O . LYS A 1 75 ? -25.772 -7.959 -6.635 1.00 120.96 73 LYS A O 1
ATOM 509 N N . ASN A 1 76 ? -26.952 -7.662 -8.550 1.00 117.34 74 ASN A N 1
ATOM 510 C CA . ASN A 1 76 ? -27.581 -6.382 -8.183 1.00 114.75 74 ASN A CA 1
ATOM 511 C C . ASN A 1 76 ? -26.595 -5.213 -8.016 1.00 110.41 74 ASN A C 1
ATOM 512 O O . ASN A 1 76 ? -26.964 -4.148 -7.512 1.00 108.83 74 ASN A O 1
ATOM 517 N N . LYS A 1 77 ? -25.352 -5.417 -8.455 1.00 105.58 75 LYS A N 1
ATOM 518 C CA . LYS A 1 77 ? -24.301 -4.403 -8.341 1.00 99.53 75 LYS A CA 1
ATOM 519 C C . LYS A 1 77 ? -24.468 -3.298 -9.384 1.00 92.73 75 LYS A C 1
ATOM 520 O O . LYS A 1 77 ? -24.834 -3.565 -10.531 1.00 92.23 75 LYS A O 1
ATOM 526 N N . SER A 1 78 ? -24.199 -2.061 -8.973 1.00 85.03 76 SER A N 1
ATOM 527 C CA . SER A 1 78 ? -24.226 -0.919 -9.880 1.00 78.46 76 SER A CA 1
ATOM 528 C C . SER A 1 78 ? -22.823 -0.638 -10.426 1.00 72.87 76 SER A C 1
ATOM 529 O O . SER A 1 78 ? -22.050 0.099 -9.817 1.00 69.72 76 SER A O 1
ATOM 532 N N . VAL A 1 79 ? -22.511 -1.233 -11.580 1.00 68.50 77 VAL A N 1
ATOM 533 C CA . VAL A 1 79 ? -21.169 -1.196 -12.174 1.00 61.75 77 VAL A CA 1
ATOM 534 C C . VAL A 1 79 ? -21.118 -0.323 -13.433 1.00 58.86 77 VAL A C 1
ATOM 535 O O . VAL A 1 79 ? -21.984 -0.417 -14.302 1.00 62.47 77 VAL A O 1
ATOM 539 N N . GLY A 1 80 ? -20.097 0.522 -13.522 1.00 54.06 78 GLY A N 1
ATOM 540 C CA . GLY A 1 80 ? -19.895 1.383 -14.679 1.00 45.09 78 GLY A CA 1
ATOM 541 C C . GLY A 1 80 ? -18.481 1.242 -15.196 1.00 51.83 78 GLY A C 1
ATOM 542 O O . GLY A 1 80 ? -17.602 0.740 -14.492 1.00 51.85 78 GLY A O 1
ATOM 543 N N . PHE A 1 81 ? -18.263 1.683 -16.433 1.00 52.82 79 PHE A N 1
ATOM 544 C CA . PHE A 1 81 ? -16.950 1.630 -17.066 1.00 39.67 79 PHE A CA 1
ATOM 545 C C . PHE A 1 81 ? -16.519 2.990 -17.562 1.00 40.84 79 PHE A C 1
ATOM 546 O O . PHE A 1 81 ? -17.335 3.791 -17.990 1.00 43.10 79 PHE A O 1
ATOM 554 N N . LEU A 1 82 ? -15.221 3.237 -17.501 1.00 43.37 80 LEU A N 1
ATOM 555 C CA . LEU A 1 82 ? -14.629 4.350 -18.195 1.00 40.04 80 LEU A CA 1
ATOM 556 C C . LEU A 1 82 ? -13.588 3.754 -19.116 1.00 41.54 80 LEU A C 1
ATOM 557 O O . LEU A 1 82 ? -12.563 3.218 -18.663 1.00 38.95 80 LEU A O 1
ATOM 562 N N . LEU A 1 83 ? -13.855 3.851 -20.413 1.00 42.23 81 LEU A N 1
ATOM 563 C CA . LEU A 1 83 ? -12.998 3.246 -21.417 1.00 44.59 81 LEU A CA 1
ATOM 564 C C . LEU A 1 83 ? -11.936 4.206 -21.936 1.00 46.24 81 LEU A C 1
ATOM 565 O O . LEU A 1 83 ? -12.185 5.385 -22.159 1.00 47.01 81 LEU A O 1
ATOM 570 N N . GLU A 1 84 ? -10.729 3.696 -22.104 1.00 50.42 82 GLU A N 1
ATOM 571 C CA . GLU A 1 84 ? -9.658 4.547 -22.554 1.00 57.09 82 GLU A CA 1
ATOM 572 C C . GLU A 1 84 ? -9.182 4.153 -23.945 1.00 62.13 82 GLU A C 1
ATOM 573 O O . GLU A 1 84 ? -8.988 2.968 -24.244 1.00 59.65 82 GLU A O 1
ATOM 579 N N . SER A 1 85 ? -9.050 5.166 -24.801 1.00 65.54 83 SER A N 1
ATOM 580 C CA . SER A 1 85 ? -8.353 5.036 -26.072 1.00 67.67 83 SER A CA 1
ATOM 581 C C . SER A 1 85 ? -6.858 4.961 -25.777 1.00 67.50 83 SER A C 1
ATOM 582 O O . SER A 1 85 ? -6.21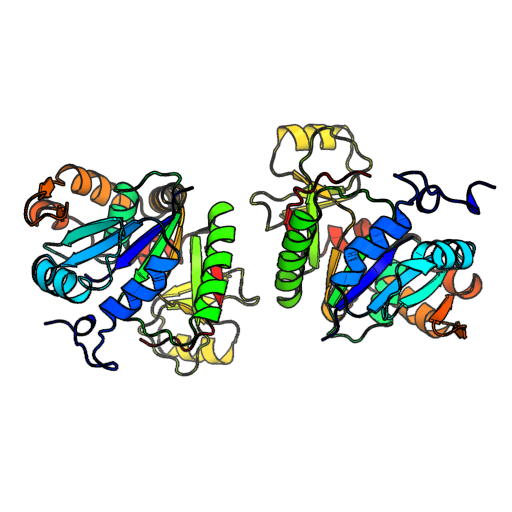1 3.951 -26.065 1.00 67.81 83 SER A O 1
ATOM 585 N N . LEU A 1 86 ? -6.333 6.030 -25.180 1.00 67.93 84 LEU A N 1
ATOM 586 C CA . LEU A 1 86 ? -4.956 6.088 -24.694 1.00 67.01 84 LEU A CA 1
ATOM 587 C C . LEU A 1 86 ? -4.945 6.061 -23.179 1.00 66.91 84 LEU A C 1
ATOM 588 O O . LEU A 1 86 ? -5.929 6.430 -22.530 1.00 68.53 84 LEU A O 1
ATOM 593 N N . SER A 1 87 ? -3.814 5.652 -22.619 1.00 67.92 85 SER A N 1
ATOM 594 C CA A SER A 1 87 ? -3.614 5.705 -21.180 0.50 67.50 85 SER A CA 1
ATOM 595 C CA B SER A 1 87 ? -3.606 5.701 -21.179 0.50 66.08 85 SER A CA 1
ATOM 596 C C . SER A 1 87 ? -2.608 6.798 -20.827 1.00 67.10 85 SER A C 1
ATOM 597 O O . SER A 1 87 ? -1.431 6.723 -21.193 1.00 69.87 85 SER A O 1
ATOM 602 N N . LYS A 1 88 ? -3.082 7.825 -20.129 1.00 66.63 86 LYS A N 1
ATOM 603 C CA . LYS A 1 88 ? -2.215 8.909 -19.679 1.00 65.32 86 LYS A CA 1
ATOM 604 C C . LYS A 1 88 ? -1.948 8.821 -18.172 1.00 65.26 86 LYS A C 1
ATOM 605 O O . LYS A 1 88 ? -1.895 9.831 -17.470 1.00 63.28 86 LYS A O 1
ATOM 611 N N . ASN A 1 89 ? -1.790 7.583 -17.703 1.00 66.12 87 ASN A N 1
ATOM 612 C CA . ASN A 1 89 ? -1.331 7.259 -16.349 1.00 61.33 87 ASN A CA 1
ATOM 613 C C . ASN A 1 89 ? -2.346 7.543 -15.242 1.00 62.42 87 ASN A C 1
ATOM 614 O O . ASN A 1 89 ? -3.408 8.113 -15.495 1.00 67.71 87 ASN A O 1
ATOM 619 N N . THR A 1 90 ? -2.006 7.144 -14.018 1.00 63.07 88 THR A N 1
ATOM 620 C CA . THR A 1 90 ? -2.952 7.147 -12.884 1.00 55.24 88 THR A CA 1
ATOM 621 C C . THR A 1 90 ? -3.492 8.508 -12.449 1.00 50.31 88 THR A C 1
ATOM 622 O O . THR A 1 90 ? -4.670 8.617 -12.120 1.00 52.87 88 THR A O 1
ATOM 626 N N . ALA A 1 91 ? -2.660 9.546 -12.466 1.00 45.21 89 ALA A N 1
ATOM 627 C CA . ALA A 1 91 ? -3.125 10.882 -12.072 1.00 46.01 89 ALA A CA 1
ATOM 628 C C . ALA 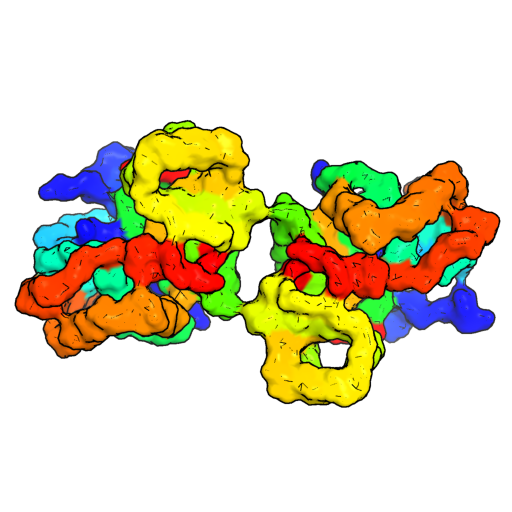A 1 91 ? -4.316 11.336 -12.910 1.00 48.97 89 ALA A C 1
ATOM 629 O O . ALA A 1 91 ? -5.246 11.966 -12.398 1.00 52.55 89 ALA A O 1
ATOM 631 N N . ASN A 1 92 ? -4.283 10.999 -14.197 1.00 49.14 90 ASN A N 1
ATOM 632 C CA . ASN A 1 92 ? -5.352 11.347 -15.116 1.00 45.85 90 ASN A CA 1
ATOM 633 C C . ASN A 1 92 ? -6.548 10.416 -14.972 1.00 43.99 90 ASN A C 1
ATOM 634 O O . ASN A 1 92 ? -7.678 10.864 -15.042 1.00 45.91 90 ASN A O 1
ATOM 639 N N . ALA A 1 93 ? -6.303 9.130 -14.744 1.00 43.02 91 ALA A N 1
ATOM 640 C CA . ALA A 1 93 ? -7.397 8.170 -14.598 1.00 42.91 91 ALA A CA 1
ATOM 641 C C . ALA A 1 93 ? -8.168 8.436 -13.315 1.00 48.62 91 ALA A C 1
ATOM 642 O O . ALA A 1 93 ? -9.396 8.332 -13.296 1.00 50.13 91 ALA A O 1
ATOM 644 N N . ILE A 1 94 ? -7.439 8.806 -12.259 1.00 48.49 92 ILE A N 1
ATOM 645 C CA . ILE A 1 94 ? -8.043 9.121 -10.969 1.00 44.26 92 ILE A CA 1
ATOM 646 C C . ILE A 1 94 ? -8.794 10.451 -11.000 1.00 45.20 92 ILE A C 1
ATOM 647 O O . ILE A 1 94 ? -9.951 10.507 -10.576 1.00 44.68 92 ILE A O 1
ATOM 652 N N . ALA A 1 95 ? -8.163 11.502 -11.525 1.00 40.86 93 ALA A N 1
ATOM 653 C CA . ALA A 1 95 ? -8.832 12.804 -11.654 1.00 39.60 93 ALA A CA 1
ATOM 654 C C . ALA A 1 95 ? -10.113 12.739 -12.474 1.00 41.97 93 ALA A C 1
ATOM 655 O O . ALA A 1 95 ? -11.105 13.386 -12.123 1.00 47.63 93 ALA A O 1
ATOM 657 N N . LEU A 1 96 ? -10.096 11.951 -13.549 1.00 41.89 94 LEU A N 1
ATOM 658 C CA . LEU A 1 96 ? -11.280 11.758 -14.392 1.00 39.71 94 LEU A CA 1
ATOM 659 C C . LEU A 1 96 ? -12.397 11.070 -13.618 1.00 41.52 94 LEU A C 1
ATOM 660 O O . LEU A 1 96 ? -13.535 11.549 -13.614 1.00 52.00 94 LEU A O 1
ATOM 665 N N . SER A 1 97 ? -12.059 9.976 -12.939 1.00 42.40 95 SER A N 1
ATOM 666 C CA . SER A 1 97 ? -12.982 9.237 -12.049 1.00 46.93 95 SER A CA 1
ATOM 667 C C . SER A 1 97 ? -13.614 10.091 -10.954 1.00 46.56 95 SER A C 1
ATOM 668 O O . SER A 1 97 ? -14.795 9.931 -10.636 1.00 49.70 95 SER A O 1
ATOM 671 N N . ALA A 1 98 ? -12.816 10.983 -10.372 1.00 40.77 96 ALA A N 1
ATOM 672 C CA . ALA A 1 98 ? -13.292 11.927 -9.369 1.00 40.68 96 ALA A CA 1
ATOM 673 C C . ALA A 1 98 ? -14.253 12.954 -9.975 1.00 42.81 96 ALA A C 1
ATOM 674 O O . ALA A 1 98 ? -15.236 13.331 -9.343 1.00 50.59 96 ALA A O 1
ATOM 676 N N . LEU A 1 99 ? -13.977 13.391 -11.204 1.00 43.54 97 LEU A N 1
ATOM 677 C CA . LEU A 1 99 ? -14.859 14.318 -11.912 1.00 45.55 97 LEU A CA 1
ATOM 678 C C . LEU A 1 99 ? -16.173 13.646 -12.328 1.00 49.19 97 LEU A C 1
ATOM 679 O O . LEU A 1 99 ? -17.185 14.318 -12.487 1.00 47.55 97 LEU A O 1
ATOM 684 N N . MET A 1 100 ? -16.148 12.321 -12.488 1.00 53.09 98 MET A N 1
ATOM 685 C CA . MET A 1 100 ? -17.363 11.538 -12.733 1.00 48.93 98 MET A CA 1
ATOM 686 C C . MET A 1 100 ? -18.105 11.219 -11.435 1.00 55.33 98 MET A C 1
ATOM 687 O O . MET A 1 100 ? -19.033 10.410 -11.434 1.00 59.31 98 MET A O 1
ATOM 692 N N . SER A 1 101 ? -17.696 11.842 -10.331 1.00 56.76 99 SER A N 1
ATOM 693 C CA . SER A 1 101 ? -18.282 11.549 -9.023 1.00 55.16 99 SER A CA 1
ATOM 694 C C . SER A 1 101 ? -18.883 12.775 -8.343 1.00 58.04 99 SER A C 1
ATOM 695 O O . SER A 1 101 ? -18.634 13.912 -8.750 1.00 55.90 99 SER A O 1
ATOM 698 N N . ASP A 1 102 ? -19.690 12.538 -7.312 1.00 63.87 100 ASP A N 1
ATOM 699 C CA . ASP A 1 102 ? -20.133 13.615 -6.432 1.00 65.91 100 ASP A CA 1
ATOM 700 C C . ASP A 1 102 ? -18.952 13.995 -5.562 1.00 66.81 100 ASP A C 1
ATOM 701 O O . ASP A 1 102 ? -18.278 13.118 -5.016 1.00 66.33 100 ASP A O 1
ATOM 706 N N . LYS A 1 103 ? -18.693 15.296 -5.447 1.00 68.27 101 LYS A N 1
ATOM 707 C CA . LYS A 1 103 ? -17.635 15.811 -4.575 1.00 69.77 101 LYS A CA 1
ATOM 708 C C . LYS A 1 103 ? -17.620 15.131 -3.210 1.00 69.74 101 LYS A C 1
ATOM 709 O O . LYS A 1 103 ? -16.566 14.769 -2.708 1.00 70.07 101 LYS A O 1
ATOM 715 N N . GLU A 1 104 ? -18.802 14.935 -2.638 1.00 72.95 102 GLU A N 1
ATOM 716 C CA . GLU A 1 104 ? -18.938 14.436 -1.275 1.00 76.57 102 GLU A CA 1
ATOM 717 C C . GLU A 1 104 ? -18.694 12.947 -1.098 1.00 74.38 102 GLU A C 1
ATOM 718 O O . GLU A 1 104 ? -18.483 12.486 0.025 1.00 76.13 102 GLU A O 1
ATOM 724 N N . ASP A 1 105 ? -18.735 12.178 -2.179 1.00 72.08 103 ASP A N 1
ATOM 725 C CA . ASP A 1 105 ? -18.634 10.732 -2.009 1.00 65.87 103 ASP A CA 1
ATOM 726 C C . ASP A 1 105 ? -17.188 10.244 -1.941 1.00 58.63 103 ASP A C 1
ATOM 727 O O . ASP A 1 105 ? -16.272 10.950 -2.349 1.00 56.53 103 ASP A O 1
ATOM 732 N N . LEU A 1 106 ? -16.995 9.060 -1.376 1.00 54.05 104 LEU A N 1
ATOM 733 C CA . LEU A 1 106 ? -15.663 8.571 -1.038 1.00 53.39 104 LEU A CA 1
ATOM 734 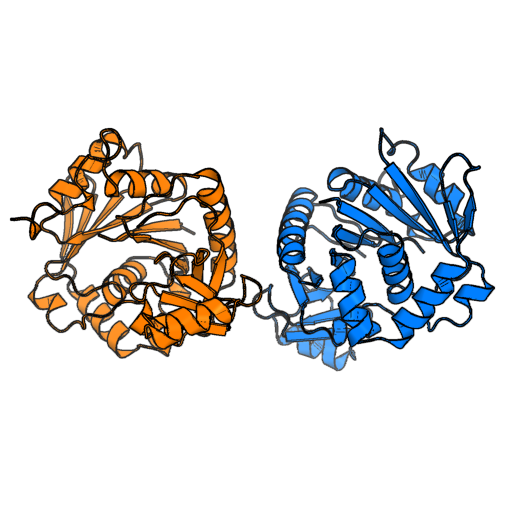C C . LEU A 1 106 ? -15.192 7.566 -2.057 1.00 52.76 104 LEU A C 1
ATOM 735 O O . LEU A 1 106 ? -15.956 6.712 -2.504 1.00 56.66 104 LEU A O 1
ATOM 740 N N . LEU A 1 107 ? -13.916 7.668 -2.400 1.00 51.16 105 LEU A N 1
ATOM 741 C CA . LEU A 1 107 ? -13.333 6.901 -3.473 1.00 46.38 105 LEU A CA 1
ATOM 742 C C . LEU A 1 107 ? -12.330 5.928 -2.911 1.00 48.60 105 LEU A C 1
ATOM 743 O O . LEU A 1 107 ? -11.411 6.321 -2.203 1.00 52.75 105 LEU A O 1
ATOM 748 N N . ILE A 1 108 ? -12.517 4.654 -3.227 1.00 49.91 106 ILE A N 1
ATOM 749 C CA . ILE A 1 108 ? -11.555 3.623 -2.895 1.00 46.44 106 ILE A CA 1
ATOM 750 C C . ILE A 1 108 ? -10.898 3.217 -4.210 1.00 48.76 106 ILE A C 1
ATOM 751 O O . ILE A 1 108 ? -11.526 2.550 -5.031 1.00 43.86 106 ILE A O 1
ATOM 756 N N . VAL A 1 109 ? -9.644 3.635 -4.396 1.00 45.86 107 VAL A N 1
ATOM 757 C CA . VAL A 1 109 ? -8.904 3.468 -5.652 1.00 45.82 107 VAL A CA 1
ATOM 758 C C . VAL A 1 109 ? -7.985 2.253 -5.572 1.00 53.45 107 VAL A C 1
ATOM 759 O O . VAL A 1 109 ? -7.051 2.228 -4.781 1.00 58.69 107 VAL A O 1
ATOM 763 N N . THR A 1 110 ? -8.259 1.247 -6.401 1.00 60.45 108 THR A N 1
ATOM 764 C CA . THR A 1 110 ? -7.640 -0.075 -6.266 1.00 57.45 108 THR A CA 1
ATOM 765 C C . THR A 1 110 ? -7.146 -0.611 -7.600 1.00 58.25 108 THR A C 1
ATOM 766 O O . THR A 1 110 ? -7.955 -0.909 -8.470 1.00 63.94 108 THR A O 1
ATOM 770 N N . PRO A 1 111 ? -5.818 -0.749 -7.768 1.00 59.71 109 PRO A N 1
ATOM 771 C CA . PRO A 1 111 ? -5.296 -1.394 -8.976 1.00 62.14 109 PRO A CA 1
ATOM 772 C C . PRO A 1 111 ? -5.747 -2.855 -9.078 1.00 64.73 109 PRO A C 1
ATOM 773 O O . PRO A 1 111 ? -5.944 -3.512 -8.063 1.00 69.03 109 PRO A O 1
ATOM 777 N N . SER A 1 112 ? -5.908 -3.351 -10.300 1.00 68.32 110 SER A N 1
ATOM 778 C CA . SER A 1 112 ? -6.514 -4.664 -10.533 1.00 67.37 110 SER A CA 1
ATOM 779 C C . SER A 1 112 ? -5.515 -5.816 -10.485 1.00 65.54 1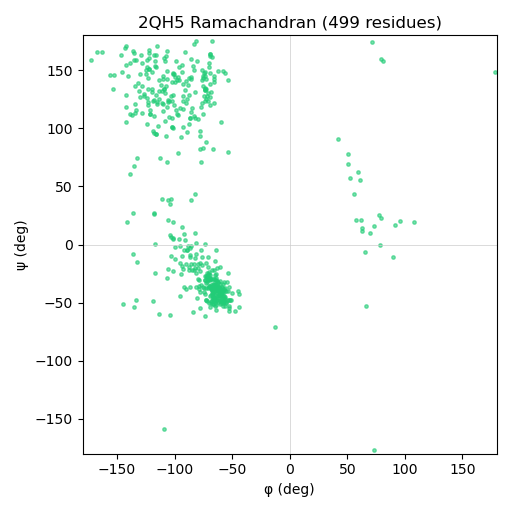10 SER A C 1
ATOM 780 O O . SER A 1 112 ? -5.905 -6.958 -10.264 1.00 63.95 110 SER A O 1
ATOM 783 N N . ASP A 1 113 ? -4.236 -5.510 -10.691 1.00 66.93 111 ASP A N 1
ATOM 784 C CA . ASP A 1 113 ? -3.171 -6.523 -10.694 1.00 70.19 111 ASP A CA 1
ATOM 785 C C . ASP A 1 113 ? -2.623 -6.831 -9.290 1.00 71.15 111 ASP A C 1
ATOM 786 O O . ASP A 1 113 ? -1.418 -7.036 -9.108 1.00 67.58 111 ASP A O 1
ATOM 791 N N . HIS A 1 114 ? -3.520 -6.860 -8.307 1.00 73.98 112 HIS A N 1
ATOM 792 C CA . HIS A 1 114 ? -3.153 -7.101 -6.918 1.00 73.33 112 HIS A CA 1
ATOM 793 C C . HIS A 1 114 ? -3.665 -8.438 -6.416 1.00 75.74 112 HIS A C 1
ATOM 794 O O . HIS A 1 114 ? -4.815 -8.816 -6.670 1.00 73.33 112 HIS A O 1
ATOM 801 N N . LEU A 1 115 ? -2.803 -9.141 -5.689 1.00 77.16 113 LEU A N 1
ATOM 802 C CA . LEU A 1 115 ? -3.197 -10.351 -4.986 1.00 80.22 113 LEU A CA 1
ATOM 803 C C . LEU A 1 115 ? -3.179 -10.072 -3.483 1.00 82.09 113 LEU A C 1
ATOM 804 O O . LEU A 1 115 ? -2.152 -9.686 -2.915 1.00 81.47 113 LEU A O 1
ATOM 809 N N . ILE A 1 116 ? -4.336 -10.250 -2.857 1.00 83.27 114 ILE A N 1
ATOM 810 C CA . ILE A 1 116 ? -4.494 -10.041 -1.430 1.00 86.40 114 ILE A CA 1
ATOM 811 C C . ILE A 1 116 ? -5.253 -11.245 -0.887 1.00 90.57 114 ILE A C 1
ATOM 812 O O . ILE A 1 116 ? -6.402 -11.488 -1.263 1.00 91.94 114 ILE A O 1
ATOM 817 N N . LYS A 1 117 ? -4.586 -12.006 -0.020 1.00 93.64 115 LYS A N 1
ATOM 818 C CA . LYS A 1 117 ? -5.119 -13.272 0.473 1.00 94.66 115 LYS A CA 1
ATOM 819 C C . LYS A 1 117 ? -5.853 -13.166 1.812 1.00 96.12 115 LYS A C 1
ATOM 820 O O . LYS A 1 117 ? -6.933 -13.739 1.973 1.00 96.16 115 LYS A O 1
ATOM 826 N N . ASP A 1 118 ? -5.278 -12.437 2.767 1.00 96.31 116 ASP A N 1
ATOM 827 C CA . ASP A 1 118 ? -5.973 -12.186 4.028 1.00 95.26 116 ASP A CA 1
ATOM 828 C C . ASP A 1 118 ? -7.019 -11.101 3.803 1.00 92.25 116 ASP A C 1
ATOM 829 O O . ASP A 1 118 ? -6.707 -9.913 3.812 1.00 92.87 116 ASP A O 1
ATOM 834 N N . LEU A 1 119 ? -8.261 -11.526 3.599 1.00 90.27 117 LEU A N 1
ATOM 835 C CA . LEU A 1 119 ? -9.345 -10.615 3.255 1.00 88.43 117 LEU A CA 1
ATOM 836 C C . LEU A 1 119 ? -9.905 -9.881 4.474 1.00 88.11 117 LEU A C 1
ATOM 837 O O . LEU A 1 119 ? -10.542 -8.835 4.338 1.00 87.66 117 LEU A O 1
ATOM 842 N N . GLN A 1 120 ? -9.668 -10.427 5.663 1.00 90.26 118 GLN A N 1
ATOM 843 C CA . GLN A 1 120 ? -10.136 -9.787 6.894 1.00 89.65 118 GLN A CA 1
ATOM 844 C C . GLN A 1 120 ? -9.230 -8.619 7.279 1.00 84.96 118 GLN A C 1
ATOM 845 O O . GLN A 1 120 ? -9.710 -7.561 7.692 1.00 82.46 118 GLN A O 1
ATOM 851 N N . ALA A 1 121 ? -7.924 -8.821 7.124 1.00 80.23 119 ALA A N 1
ATOM 852 C CA . ALA A 1 121 ? -6.934 -7.771 7.338 1.00 81.16 119 ALA A CA 1
ATOM 853 C C . ALA A 1 121 ? -7.073 -6.654 6.298 1.00 83.38 119 ALA A C 1
ATOM 854 O O . ALA A 1 121 ? -6.758 -5.487 6.579 1.00 85.05 119 ALA A O 1
ATOM 856 N N . TYR A 1 122 ? -7.539 -7.026 5.102 1.00 80.53 120 TYR A N 1
ATOM 857 C CA . TYR A 1 122 ? -7.843 -6.070 4.040 1.00 74.68 120 TYR A CA 1
ATOM 858 C C . TYR A 1 122 ? -9.031 -5.204 4.420 1.00 72.06 120 TYR A C 1
ATOM 859 O O . TYR A 1 122 ? -8.981 -3.984 4.295 1.00 70.92 120 TYR A O 1
ATOM 868 N N . GLU A 1 123 ? -10.093 -5.853 4.881 1.00 70.26 121 GLU A N 1
ATOM 869 C CA . GLU A 1 123 ? -11.353 -5.195 5.206 1.00 74.94 121 GLU A CA 1
ATOM 870 C C . GLU A 1 123 ? -11.204 -4.207 6.361 1.00 76.79 121 GLU A C 1
ATOM 871 O O . GLU A 1 123 ? -11.878 -3.171 6.390 1.00 77.36 121 GLU A O 1
ATOM 877 N N . ASN A 1 124 ? -10.320 -4.548 7.304 1.00 80.11 122 ASN A N 1
ATOM 878 C CA . ASN A 1 124 ? -10.007 -3.709 8.470 1.00 79.82 122 ASN A CA 1
ATOM 879 C C . ASN A 1 124 ? -9.298 -2.421 8.064 1.00 76.95 122 ASN A C 1
ATOM 880 O O . ASN A 1 124 ? -9.709 -1.323 8.465 1.00 76.18 122 ASN A O 1
ATOM 885 N N . ALA A 1 125 ? -8.234 -2.579 7.270 1.00 71.05 123 ALA A N 1
ATOM 886 C CA . ALA A 1 125 ? -7.471 -1.465 6.696 1.00 68.33 123 ALA A CA 1
ATOM 887 C C . ALA A 1 125 ? -8.343 -0.510 5.877 1.00 67.32 123 ALA A C 1
ATOM 888 O O . ALA A 1 125 ? -8.144 0.708 5.917 1.00 65.48 123 ALA A O 1
ATOM 890 N N . ILE A 1 126 ? -9.313 -1.067 5.153 1.00 67.88 124 ILE A N 1
ATOM 891 C CA . ILE A 1 126 ? -10.253 -0.266 4.366 1.00 68.42 124 ILE A CA 1
ATOM 892 C C . ILE A 1 126 ? -11.130 0.601 5.266 1.00 68.92 124 ILE A C 1
ATOM 893 O O . ILE A 1 126 ? -11.226 1.808 5.044 1.00 73.67 124 ILE A O 1
ATOM 898 N N . LYS A 1 127 ? -11.741 0.001 6.288 1.00 71.73 125 LYS A N 1
ATOM 899 C CA . LYS A 1 127 ? -12.609 0.755 7.209 1.00 71.43 125 LYS A CA 1
ATOM 900 C C . LYS A 1 127 ? -11.862 1.837 7.990 1.00 65.71 125 LYS A C 1
ATOM 901 O O . LYS A 1 127 ? -12.435 2.886 8.305 1.00 57.99 125 LYS A O 1
ATOM 907 N N . LYS A 1 128 ? -10.585 1.573 8.275 1.00 63.36 126 LYS A N 1
ATOM 908 C CA . LYS A 1 128 ? -9.676 2.568 8.844 1.00 65.81 126 LYS A CA 1
ATOM 909 C C . LYS A 1 128 ? -9.462 3.720 7.861 1.00 66.86 126 LYS A C 1
ATOM 910 O O . LYS A 1 128 ? -9.714 4.883 8.193 1.00 72.13 126 LYS A O 1
ATOM 916 N N . ALA A 1 129 ? -9.015 3.385 6.647 1.00 63.21 127 ALA A N 1
ATOM 917 C CA . ALA A 1 129 ? -8.761 4.370 5.587 1.00 52.07 127 ALA A CA 1
ATOM 918 C C . ALA A 1 129 ? -9.963 5.258 5.303 1.00 51.49 127 ALA A C 1
ATOM 919 O O . ALA A 1 129 ? -9.806 6.458 5.073 1.00 52.82 127 ALA A O 1
ATOM 921 N N . ILE A 1 130 ? -11.157 4.662 5.320 1.00 50.12 128 ILE A N 1
ATOM 922 C CA . ILE A 1 130 ? -12.405 5.399 5.150 1.00 54.63 128 ILE A CA 1
ATOM 923 C C . ILE A 1 130 ? -12.581 6.465 6.227 1.00 61.25 128 ILE A C 1
ATOM 924 O O . ILE A 1 130 ? -12.991 7.596 5.935 1.00 67.10 128 ILE A O 1
ATOM 929 N N . ASP A 1 131 ? -12.266 6.106 7.471 1.00 66.96 129 ASP A N 1
ATOM 930 C CA . ASP A 1 131 ? -12.454 7.025 8.590 1.00 65.81 129 ASP A CA 1
ATOM 931 C C . ASP A 1 131 ? -11.531 8.238 8.466 1.00 61.12 129 ASP A C 1
ATOM 932 O O . ASP A 1 131 ? -11.984 9.377 8.626 1.00 57.59 129 ASP A O 1
ATOM 937 N N . LEU A 1 132 ? -10.260 7.989 8.138 1.00 55.81 130 LEU A N 1
ATOM 938 C CA . LEU A 1 132 ? -9.288 9.061 7.850 1.00 55.32 130 LEU A CA 1
ATOM 939 C C . LEU A 1 132 ? -9.708 9.956 6.687 1.00 58.67 130 LEU A C 1
ATOM 940 O O . LEU A 1 132 ? -9.492 11.168 6.723 1.00 61.66 130 LEU A O 1
ATOM 945 N N . ALA A 1 133 ? -10.311 9.350 5.663 1.00 61.11 131 ALA A N 1
ATOM 946 C CA . ALA A 1 133 ? -10.779 10.077 4.485 1.00 54.76 131 ALA A CA 1
ATOM 947 C C . ALA A 1 133 ? -11.897 11.060 4.821 1.00 55.44 131 ALA A C 1
ATOM 948 O O . ALA A 1 133 ? -11.983 12.137 4.226 1.00 57.22 131 ALA A O 1
ATOM 950 N N . GLN A 1 134 ? -12.749 10.699 5.778 1.00 57.31 132 GLN A N 1
ATOM 951 C CA . GLN A 1 134 ? -13.824 11.598 6.211 1.00 57.04 132 GLN A CA 1
ATOM 952 C C . GLN A 1 134 ? -13.291 12.788 6.995 1.00 57.96 132 GLN A C 1
ATOM 953 O O . GLN A 1 134 ? -13.979 13.807 7.135 1.00 55.72 132 GLN A O 1
ATOM 959 N N . LYS A 1 135 ? -12.065 12.651 7.503 1.00 62.20 133 LYS A N 1
ATOM 960 C CA . LYS A 1 135 ? -11.401 13.725 8.250 1.00 66.54 133 LYS A CA 1
ATOM 961 C C . LYS A 1 135 ? -10.745 14.736 7.314 1.00 66.78 133 LYS A C 1
ATOM 962 O O . LYS A 1 135 ? -10.333 15.820 7.743 1.00 68.10 133 LYS A O 1
ATOM 968 N N . GLY A 1 136 ? -10.654 14.379 6.035 1.00 65.25 134 GLY A N 1
ATOM 969 C CA . GLY A 1 136 ? -10.165 15.299 5.015 1.00 64.38 134 GLY A CA 1
ATOM 970 C C . GLY A 1 136 ? -8.783 14.950 4.506 1.00 58.74 134 GLY A C 1
ATOM 971 O O . GLY A 1 136 ? -8.113 15.795 3.912 1.00 64.24 134 GLY A O 1
ATOM 972 N N . PHE A 1 137 ? -8.371 13.702 4.729 1.00 56.91 135 PHE A N 1
ATOM 973 C CA . PHE A 1 137 ? -7.056 13.204 4.321 1.00 51.49 135 PHE A CA 1
ATOM 974 C C . PHE A 1 137 ? -7.062 12.402 3.003 1.00 55.76 135 PHE A C 1
ATOM 975 O O . PHE A 1 137 ? -8.106 11.874 2.575 1.00 56.33 135 PHE A O 1
ATOM 983 N N . LEU A 1 138 ? -5.881 12.334 2.382 1.00 50.94 136 LEU A N 1
ATOM 984 C CA . LEU A 1 138 ? -5.573 11.436 1.269 1.00 52.57 136 LEU A CA 1
ATOM 985 C C . LEU A 1 138 ? -4.862 10.222 1.838 1.00 51.78 136 LEU A C 1
ATOM 986 O O . LEU A 1 138 ? -3.733 10.324 2.321 1.00 53.29 136 LEU A O 1
ATOM 991 N N . VAL A 1 139 ? -5.514 9.073 1.776 1.00 48.18 137 VAL A N 1
ATOM 992 C CA . VAL A 1 139 ? -5.035 7.920 2.505 1.00 48.35 137 VAL A CA 1
ATOM 993 C C . VAL A 1 139 ? -4.326 6.993 1.559 1.00 50.76 137 VAL A C 1
ATOM 994 O O . VAL A 1 139 ? -4.848 6.639 0.503 1.00 53.98 137 VAL A O 1
ATOM 998 N N . THR A 1 140 ? -3.116 6.620 1.952 1.00 57.69 138 THR A N 1
ATOM 999 C CA . THR A 1 140 ? -2.305 5.670 1.218 1.00 60.73 138 THR A CA 1
ATOM 1000 C C . THR A 1 140 ? -2.092 4.413 2.077 1.00 61.40 138 THR A C 1
ATOM 1001 O O . THR A 1 140 ? -2.459 4.400 3.250 1.00 65.17 138 THR A O 1
ATOM 1005 N N . PHE A 1 141 ? -1.528 3.356 1.495 1.00 59.16 139 PHE A N 1
ATOM 1006 C CA . PHE A 1 141 ? -1.371 2.091 2.206 1.00 58.39 139 PHE A CA 1
ATOM 1007 C C . PHE A 1 141 ? 0.070 1.589 2.176 1.00 63.86 139 PHE A C 1
ATOM 1008 O O . PHE A 1 141 ? 0.681 1.494 1.110 1.00 63.93 139 PHE A O 1
ATOM 1016 N N . GLY A 1 142 ? 0.601 1.249 3.349 1.00 64.74 140 GLY A N 1
ATOM 1017 C CA . GLY A 1 142 ? 1.979 0.796 3.461 1.00 70.03 140 GLY A CA 1
ATOM 1018 C C . GLY A 1 142 ? 2.139 -0.713 3.474 1.00 72.67 140 GLY A C 1
ATOM 1019 O O . GLY A 1 142 ? 1.329 -1.429 4.064 1.00 72.53 140 GLY A O 1
ATOM 1020 N N . VAL A 1 143 ? 3.187 -1.190 2.812 1.00 75.42 141 VAL A N 1
ATOM 1021 C CA . VAL A 1 143 ? 3.543 -2.605 2.826 1.00 79.16 141 VAL A CA 1
ATOM 1022 C C . VAL A 1 143 ? 5.002 -2.719 3.251 1.00 84.69 141 VAL A C 1
ATOM 1023 O O . VAL A 1 143 ? 5.875 -2.050 2.690 1.00 83.70 141 VAL A O 1
ATOM 1027 N N . SER A 1 144 ? 5.246 -3.556 4.258 1.00 91.56 142 SER A N 1
ATOM 1028 C CA . SER A 1 144 ? 6.569 -3.716 4.860 1.00 95.98 142 SER A CA 1
ATOM 1029 C C . SER A 1 144 ? 7.582 -4.320 3.899 1.00 98.08 142 SER A C 1
ATOM 1030 O O . SER A 1 144 ? 7.390 -5.417 3.373 1.00 98.80 142 SER A O 1
ATOM 1033 N N . ILE A 1 145 ? 8.659 -3.574 3.685 1.00 101.44 143 ILE A N 1
ATOM 1034 C CA . ILE A 1 145 ? 9.706 -3.924 2.734 1.00 105.60 143 ILE A CA 1
ATOM 1035 C C . ILE A 1 145 ? 10.511 -5.153 3.157 1.00 111.00 143 ILE A C 1
ATOM 1036 O O . ILE A 1 145 ? 10.961 -5.248 4.302 1.00 114.27 143 ILE A O 1
ATOM 1041 N N . ASP A 1 146 ? 10.683 -6.095 2.231 1.00 114.49 144 ASP A N 1
ATOM 1042 C CA . ASP A 1 146 ? 11.692 -7.143 2.388 1.00 117.03 144 ASP A CA 1
ATOM 1043 C C . ASP A 1 146 ? 12.802 -7.006 1.335 1.00 117.13 144 ASP A C 1
ATOM 1044 O O . ASP A 1 146 ? 13.971 -6.819 1.682 1.00 116.08 144 ASP A O 1
ATOM 1049 N N . LYS A 1 147 ? 12.427 -7.077 0.059 1.00 116.91 145 LYS A N 1
ATOM 1050 C CA . LYS A 1 147 ? 13.381 -6.920 -1.040 1.00 116.92 145 LYS A CA 1
ATOM 1051 C C . LYS A 1 147 ? 13.284 -5.527 -1.667 1.00 115.49 145 LYS A C 1
ATOM 1052 O O . LYS A 1 147 ? 12.306 -5.215 -2.347 1.00 114.67 145 LYS A O 1
ATOM 1058 N N . PRO A 1 148 ? 14.307 -4.687 -1.436 1.00 114.48 146 PRO A N 1
ATOM 1059 C CA . PRO A 1 148 ? 14.320 -3.295 -1.900 1.00 115.13 146 PRO A CA 1
ATOM 1060 C C . PRO A 1 148 ? 14.523 -3.098 -3.415 1.00 115.52 146 PRO A C 1
ATOM 1061 O O . PRO A 1 148 ? 15.658 -2.929 -3.874 1.00 116.19 146 PRO A O 1
ATOM 1065 N N . ASN A 1 149 ? 13.426 -3.100 -4.175 1.00 114.35 147 ASN A N 1
ATOM 1066 C CA . ASN A 1 149 ? 13.482 -2.778 -5.609 1.00 112.26 147 ASN A CA 1
ATOM 1067 C C . ASN A 1 149 ? 13.018 -1.347 -5.912 1.00 110.57 147 ASN A C 1
ATOM 1068 O O . ASN A 1 149 ? 12.136 -0.812 -5.237 1.00 110.18 147 ASN A O 1
ATOM 1073 N N . THR A 1 150 ? 13.612 -0.744 -6.937 1.00 109.30 148 THR A N 1
ATOM 1074 C CA . THR A 1 150 ? 13.479 0.696 -7.181 1.00 108.85 148 THR A CA 1
ATOM 1075 C C . THR A 1 150 ? 12.354 1.099 -8.135 1.00 107.98 148 THR A C 1
ATOM 1076 O O . THR A 1 150 ? 12.320 2.233 -8.620 1.00 104.84 148 THR A O 1
ATOM 1080 N N . GLU A 1 151 ? 11.440 0.171 -8.401 1.00 108.79 149 GLU A N 1
ATOM 1081 C CA . GLU A 1 151 ? 10.283 0.453 -9.244 1.00 109.77 149 GLU A CA 1
ATOM 1082 C C . GLU A 1 151 ? 9.113 0.955 -8.402 1.00 107.81 149 GLU A C 1
ATOM 1083 O O . GLU A 1 151 ? 8.164 1.538 -8.929 1.00 106.99 149 GLU A O 1
ATOM 1089 N N . PHE A 1 152 ? 9.199 0.732 -7.090 1.00 106.28 150 PHE A N 1
ATOM 1090 C CA . PHE A 1 152 ? 8.122 1.075 -6.161 1.00 102.16 150 PHE A CA 1
ATOM 1091 C C . PHE A 1 152 ? 8.220 2.478 -5.568 1.00 99.64 150 PHE A C 1
ATOM 1092 O O . PHE A 1 152 ? 9.260 3.141 -5.660 1.00 98.44 150 PHE A O 1
ATOM 1100 N N . GLY A 1 153 ? 7.114 2.917 -4.969 1.00 96.18 151 GLY A N 1
ATOM 1101 C CA . GLY A 1 153 ? 7.069 4.153 -4.194 1.00 90.51 151 GLY A CA 1
ATOM 1102 C C . GLY A 1 153 ? 7.393 3.883 -2.735 1.00 85.79 151 GLY A C 1
ATOM 1103 O O . GLY A 1 153 ? 6.984 2.865 -2.166 1.00 83.03 151 GLY A O 1
ATOM 1104 N N . TYR A 1 154 ? 8.143 4.795 -2.132 1.00 82.15 152 TYR A N 1
ATOM 1105 C CA . TYR A 1 154 ? 8.568 4.634 -0.750 1.00 80.53 152 TYR A CA 1
ATOM 1106 C C . TYR A 1 154 ? 7.875 5.649 0.137 1.00 74.51 152 TYR A C 1
ATOM 1107 O O . TYR A 1 154 ? 7.974 6.859 -0.090 1.00 72.60 152 TYR A O 1
ATOM 1116 N N . ILE A 1 155 ? 7.160 5.143 1.137 1.00 68.77 153 ILE A N 1
ATOM 1117 C CA . ILE A 1 155 ? 6.539 5.990 2.152 1.00 65.64 153 ILE A CA 1
ATOM 1118 C C . ILE A 1 155 ? 7.387 5.976 3.420 1.00 64.26 153 ILE A C 1
ATOM 1119 O O . ILE A 1 155 ? 7.613 4.915 4.008 1.00 60.74 153 ILE A O 1
ATOM 1124 N N . GLU A 1 156 ? 7.865 7.147 3.837 1.00 64.96 154 GLU A N 1
ATOM 1125 C CA . GLU A 1 156 ? 8.528 7.256 5.134 1.00 64.73 154 GLU A CA 1
ATOM 1126 C C . GLU A 1 156 ? 7.490 7.492 6.210 1.00 59.02 154 GLU A C 1
ATOM 1127 O O . GLU A 1 156 ? 6.824 8.524 6.220 1.00 57.33 154 GLU A O 1
ATOM 1133 N N . SER A 1 157 ? 7.346 6.526 7.105 1.00 55.06 155 SER A N 1
ATOM 1134 C CA A SER A 1 157 ? 6.454 6.689 8.239 0.50 58.03 155 SER A CA 1
ATOM 1135 C CA B SER A 1 157 ? 6.440 6.666 8.233 0.50 55.04 155 SER A CA 1
ATOM 1136 C C . SER A 1 157 ? 7.062 6.035 9.475 1.00 58.91 155 SER A C 1
ATOM 1137 O O . SER A 1 157 ? 7.132 4.806 9.572 1.00 60.01 155 SER A O 1
ATOM 1142 N N . PRO A 1 158 ? 7.532 6.868 10.423 1.00 63.98 156 PRO A N 1
ATOM 1143 C CA . PRO A 1 158 ? 8.117 6.321 11.645 1.00 67.07 156 PRO A CA 1
ATOM 1144 C C . PRO A 1 158 ? 7.074 5.596 12.500 1.00 67.49 156 PRO A C 1
ATOM 1145 O O . PRO A 1 158 ? 7.350 4.512 13.015 1.00 69.94 156 PRO A O 1
ATOM 1149 N N . ASN A 1 159 ? 5.879 6.178 12.604 1.00 67.76 157 ASN A N 1
ATOM 1150 C CA . ASN A 1 159 ? 4.839 5.688 13.501 1.00 67.35 157 ASN A CA 1
ATOM 1151 C C . ASN A 1 159 ? 3.706 4.908 12.822 1.00 68.20 157 ASN A C 1
ATOM 1152 O O . ASN A 1 159 ? 2.707 4.579 13.467 1.00 65.57 157 ASN A O 1
ATOM 1157 N N . GLY A 1 160 ? 3.854 4.640 11.525 1.00 66.60 158 GLY A N 1
ATOM 1158 C CA . GLY A 1 160 ? 2.862 3.877 10.763 1.00 59.31 158 GLY A CA 1
ATOM 1159 C C . GLY A 1 160 ? 1.566 4.602 10.437 1.00 56.82 158 GLY A C 1
ATOM 1160 O O . GLY A 1 160 ? 0.573 3.963 10.063 1.00 56.92 158 GLY A O 1
ATOM 1161 N N . LEU A 1 161 ? 1.565 5.927 10.576 1.00 53.48 159 LEU A N 1
ATOM 1162 C CA . LEU A 1 161 ? 0.354 6.730 10.363 1.00 53.69 159 LEU A CA 1
ATOM 1163 C C . LEU A 1 161 ? 0.643 8.095 9.728 1.00 56.69 159 LEU A C 1
ATOM 1164 O O . LEU A 1 161 ? 0.003 8.491 8.759 1.00 59.99 159 LEU A O 1
ATOM 1169 N N . ASP A 1 162 ? 1.582 8.830 10.301 1.00 59.03 160 ASP A N 1
ATOM 1170 C CA . ASP A 1 162 ? 2.009 10.083 9.706 1.00 61.01 160 ASP A CA 1
ATOM 1171 C C . ASP A 1 162 ? 3.120 9.763 8.737 1.00 61.24 160 ASP A C 1
ATOM 1172 O O . ASP A 1 162 ? 3.993 8.951 9.047 1.00 63.97 160 ASP A O 1
ATOM 1177 N N . VAL A 1 163 ? 3.088 10.388 7.564 1.00 62.78 161 VAL A N 1
ATOM 1178 C CA . VAL A 1 163 ? 4.148 10.177 6.581 1.00 63.47 161 VAL A CA 1
ATOM 1179 C C . VAL A 1 163 ? 5.064 11.400 6.536 1.00 61.33 161 VAL A C 1
ATOM 1180 O O . VAL A 1 163 ? 4.604 12.530 6.362 1.00 63.87 161 VAL A O 1
ATOM 1184 N N . LYS A 1 164 ? 6.355 11.164 6.748 1.00 61.46 162 LYS A N 1
ATOM 1185 C CA . LYS A 1 164 ? 7.343 12.238 6.758 1.00 65.14 162 LYS A CA 1
ATOM 1186 C C . LYS A 1 164 ? 7.641 12.710 5.341 1.00 64.08 162 LYS A C 1
ATOM 1187 O O . LYS A 1 164 ? 7.850 13.901 5.109 1.00 63.92 162 LYS A O 1
ATOM 1193 N N . ARG A 1 165 ? 7.661 11.768 4.402 1.00 65.40 163 ARG A N 1
ATOM 1194 C CA . ARG A 1 165 ? 7.701 12.093 2.978 1.00 70.14 163 ARG A CA 1
ATOM 1195 C C . ARG A 1 165 ? 7.415 10.885 2.082 1.00 68.29 163 ARG A C 1
ATOM 1196 O O . ARG A 1 165 ? 7.430 9.732 2.525 1.00 59.65 163 ARG A O 1
ATOM 1204 N N . PHE A 1 166 ? 7.139 11.190 0.817 1.00 72.18 164 PHE A N 1
ATOM 1205 C CA . PHE A 1 166 ? 6.910 10.200 -0.216 1.00 74.73 164 PHE A CA 1
ATOM 1206 C C . PHE A 1 166 ? 8.037 10.342 -1.227 1.00 76.75 164 PHE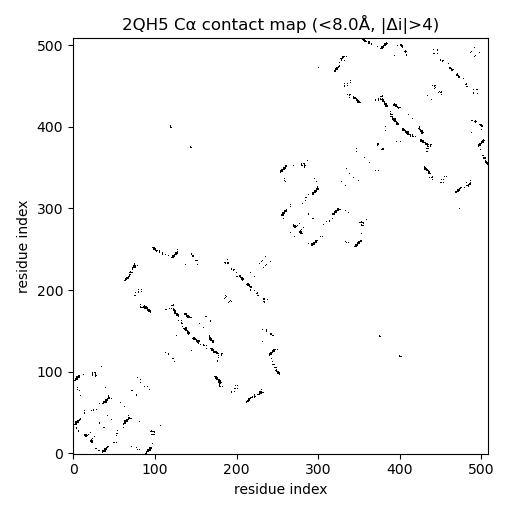 A C 1
ATOM 1207 O O . PHE A 1 166 ? 8.253 11.425 -1.774 1.00 77.98 164 PHE A O 1
ATOM 1215 N N . ILE A 1 167 ? 8.767 9.259 -1.459 1.00 78.80 165 ILE A N 1
ATOM 1216 C CA . ILE A 1 167 ? 9.782 9.247 -2.509 1.00 84.51 165 ILE A CA 1
ATOM 1217 C C . ILE A 1 167 ? 9.515 8.103 -3.489 1.00 87.16 165 ILE A C 1
ATOM 1218 O O . ILE A 1 167 ? 9.754 6.933 -3.182 1.00 85.11 165 ILE A O 1
ATOM 1223 N N . GLU A 1 168 ? 8.980 8.439 -4.660 1.00 93.26 166 GLU A N 1
ATOM 1224 C CA . GLU A 1 168 ? 8.651 7.411 -5.646 1.00 98.45 166 GLU A CA 1
ATOM 1225 C C . GLU A 1 168 ? 9.847 7.104 -6.532 1.00 99.29 166 GLU A C 1
ATOM 1226 O O . GLU A 1 168 ? 10.458 8.017 -7.094 1.00 97.55 166 GLU A O 1
ATOM 1232 N N . LYS A 1 169 ? 10.160 5.813 -6.640 1.00 101.73 167 LYS A N 1
ATOM 1233 C CA . LYS A 1 169 ? 11.304 5.308 -7.410 1.00 104.73 167 LYS A CA 1
ATOM 1234 C C . LYS A 1 169 ? 12.627 6.021 -7.077 1.00 106.33 167 LYS A C 1
ATOM 1235 O O . LYS A 1 169 ? 13.077 6.894 -7.826 1.00 103.66 167 LYS A O 1
ATOM 1241 N N . PRO A 1 170 ? 13.245 5.659 -5.936 1.00 108.59 168 PRO A N 1
ATOM 1242 C CA . PRO A 1 170 ? 14.546 6.227 -5.592 1.00 110.15 168 PRO A CA 1
ATOM 1243 C C . PRO A 1 170 ? 15.682 5.469 -6.287 1.00 111.71 168 PRO A C 1
ATOM 1244 O O . PRO A 1 170 ? 15.435 4.446 -6.926 1.00 112.42 168 PRO A O 1
ATOM 1248 N N . SER A 1 171 ? 16.909 5.972 -6.176 1.00 113.19 169 SER A N 1
ATOM 1249 C CA . SER A 1 171 ? 18.076 5.250 -6.686 1.00 115.71 169 SER A CA 1
ATOM 1250 C C . SER A 1 171 ? 18.339 4.016 -5.818 1.00 116.89 169 SER A C 1
ATOM 1251 O O . SER A 1 171 ? 17.933 3.980 -4.656 1.00 117.87 169 SER A O 1
ATOM 1254 N N . LEU A 1 172 ? 19.008 3.009 -6.380 1.00 118.35 170 LEU A N 1
ATOM 1255 C CA . LEU A 1 172 ? 19.283 1.758 -5.656 1.00 118.92 170 LEU A CA 1
ATOM 1256 C C . LEU A 1 172 ? 20.217 1.962 -4.454 1.00 119.31 170 LEU A C 1
ATOM 1257 O O . LEU A 1 172 ? 20.331 1.094 -3.582 1.00 119.41 170 LEU A O 1
ATOM 1262 N N . ASP A 1 173 ? 20.863 3.125 -4.415 1.00 119.31 171 ASP A N 1
ATOM 1263 C CA . ASP A 1 173 ? 21.639 3.560 -3.261 1.00 120.36 171 ASP A CA 1
ATOM 1264 C C . ASP A 1 173 ? 20.693 3.960 -2.135 1.00 120.54 171 ASP A C 1
ATOM 1265 O O . ASP A 1 173 ? 20.864 3.539 -0.988 1.00 121.51 171 ASP A O 1
ATOM 1270 N N . LYS A 1 174 ? 19.694 4.769 -2.484 1.00 119.18 172 LYS A N 1
ATOM 1271 C CA . LYS A 1 174 ? 18.693 5.255 -1.538 1.00 116.76 172 LYS A CA 1
ATOM 1272 C C . LYS A 1 174 ? 17.777 4.141 -1.041 1.00 116.42 172 LYS A C 1
ATOM 1273 O O . LYS A 1 174 ? 17.372 4.144 0.118 1.00 116.50 172 LYS A O 1
ATOM 1279 N N . ALA A 1 175 ? 17.468 3.187 -1.918 1.00 117.68 173 ALA A N 1
ATOM 1280 C CA . ALA A 1 175 ? 16.571 2.070 -1.598 1.00 120.08 173 ALA A CA 1
ATOM 1281 C C . ALA A 1 175 ? 17.184 1.078 -0.608 1.00 121.75 173 ALA A C 1
ATOM 1282 O O . ALA A 1 175 ? 16.465 0.350 0.086 1.00 120.67 173 ALA A O 1
ATOM 1284 N N . ILE A 1 176 ? 18.512 1.054 -0.557 1.00 123.59 174 ILE A N 1
ATOM 1285 C CA . ILE A 1 176 ? 19.234 0.181 0.356 1.00 124.64 174 ILE A CA 1
ATOM 1286 C C . ILE A 1 176 ? 19.571 0.954 1.633 1.00 124.75 174 ILE A C 1
ATOM 1287 O O . ILE A 1 176 ? 19.725 0.365 2.707 1.00 126.63 174 ILE A O 1
ATOM 1292 N N . GLU A 1 177 ? 19.657 2.277 1.508 1.00 123.54 175 GLU A N 1
ATOM 1293 C CA . GLU A 1 177 ? 19.918 3.157 2.644 1.00 122.76 175 GLU A CA 1
ATOM 1294 C C . GLU A 1 177 ? 18.676 3.294 3.525 1.00 121.86 175 GLU A C 1
ATOM 1295 O O . GLU A 1 177 ? 18.779 3.348 4.752 1.00 121.84 175 GLU A O 1
ATOM 1301 N N . PHE A 1 178 ? 17.508 3.340 2.887 1.00 120.91 176 PHE A N 1
ATOM 1302 C CA . PHE A 1 178 ? 16.229 3.399 3.593 1.00 118.80 176 PHE A CA 1
ATOM 1303 C C . PHE A 1 178 ? 15.785 2.006 4.048 1.00 119.47 176 PHE A C 1
ATOM 1304 O O . PHE A 1 178 ? 14.801 1.863 4.779 1.00 120.26 176 PHE A O 1
ATOM 1312 N N . GLN A 1 179 ? 16.514 0.987 3.596 1.00 120.14 177 GLN A N 1
ATOM 1313 C CA . GLN A 1 179 ? 16.326 -0.382 4.060 1.00 121.49 177 GLN A CA 1
ATOM 1314 C C . GLN A 1 179 ? 16.806 -0.500 5.504 1.00 121.48 177 GLN A C 1
ATOM 1315 O O . GLN A 1 179 ? 16.082 -0.997 6.371 1.00 119.19 177 GLN A O 1
ATOM 1321 N N . LYS A 1 180 ? 18.030 -0.024 5.740 1.00 122.20 178 LYS A N 1
ATOM 1322 C CA . LYS A 1 180 ? 18.675 -0.053 7.053 1.00 122.21 178 LYS A CA 1
ATOM 1323 C C . LYS A 1 180 ? 17.998 0.892 8.051 1.00 121.64 178 LYS A C 1
ATOM 1324 O O . LYS A 1 180 ? 17.890 0.575 9.239 1.00 123.62 178 LYS A O 1
ATOM 1330 N N . SER A 1 181 ? 17.542 2.044 7.557 1.00 118.29 179 SER A N 1
ATOM 1331 C CA . SER A 1 181 ? 16.932 3.081 8.392 1.00 114.48 179 SER A CA 1
ATOM 1332 C C . SER A 1 181 ? 15.712 2.616 9.198 1.00 112.60 179 SER A C 1
ATOM 1333 O O . SER A 1 181 ? 15.588 2.939 10.381 1.00 114.13 179 SER A O 1
ATOM 1336 N N . GLY A 1 182 ? 14.818 1.864 8.560 1.00 108.41 180 GLY A N 1
ATOM 1337 C CA . GLY A 1 182 ? 13.581 1.427 9.207 1.00 102.40 180 GLY A CA 1
ATOM 1338 C C . GLY A 1 182 ? 12.517 2.512 9.191 1.00 98.38 180 GLY A C 1
ATOM 1339 O O . GLY A 1 182 ? 12.827 3.699 9.072 1.00 97.82 180 GLY A O 1
ATOM 1340 N N . GLY A 1 183 ? 11.257 2.109 9.317 1.00 94.82 181 GLY A N 1
ATOM 1341 C CA . GLY A 1 183 ? 10.144 3.053 9.226 1.00 90.18 181 GLY A CA 1
ATOM 1342 C C . GLY A 1 183 ? 9.838 3.434 7.785 1.00 87.37 181 GLY A C 1
ATOM 1343 O O . GLY A 1 183 ? 9.303 4.518 7.514 1.00 81.91 181 GLY A O 1
ATOM 1344 N N . PHE A 1 184 ? 10.187 2.536 6.864 1.00 85.11 182 PHE A N 1
ATOM 1345 C CA . PHE A 1 184 ? 9.904 2.708 5.441 1.00 81.73 182 PHE A CA 1
ATOM 1346 C C . PHE A 1 184 ? 9.013 1.594 4.905 1.00 81.17 182 PHE A C 1
ATOM 1347 O O . PHE A 1 184 ? 9.239 0.412 5.183 1.00 82.18 182 PHE A O 1
ATOM 1355 N N . TYR A 1 185 ? 7.998 1.988 4.141 1.00 80.76 183 TYR A N 1
ATOM 1356 C CA . TYR A 1 185 ? 7.033 1.054 3.571 1.00 80.79 183 TYR A CA 1
ATOM 1357 C C . TYR A 1 185 ? 6.955 1.209 2.048 1.00 79.05 183 TYR A C 1
ATOM 1358 O O . TYR A 1 185 ? 7.187 2.295 1.506 1.00 76.22 183 TYR A O 1
ATOM 1367 N N . PHE A 1 186 ? 6.633 0.115 1.361 1.00 78.24 184 PHE A N 1
ATOM 1368 C CA . PHE A 1 186 ? 6.285 0.176 -0.056 1.00 76.68 184 PHE A CA 1
ATOM 1369 C C . PHE A 1 186 ? 4.899 0.777 -0.183 1.00 70.94 184 PHE A C 1
ATOM 1370 O O . PHE A 1 186 ? 3.976 0.389 0.536 1.00 68.62 184 PHE A O 1
ATOM 1378 N N . ASN A 1 187 ? 4.751 1.728 -1.094 1.00 67.32 185 ASN A N 1
ATOM 1379 C CA . ASN A 1 187 ? 3.425 2.204 -1.448 1.00 66.42 185 ASN A CA 1
ATOM 1380 C C . ASN A 1 187 ? 2.661 1.124 -2.214 1.00 65.69 185 ASN A C 1
ATOM 1381 O O . ASN A 1 187 ? 3.148 0.592 -3.214 1.00 71.05 185 ASN A O 1
ATOM 1386 N N . SER A 1 188 ? 1.464 0.804 -1.737 1.00 63.90 186 SER A N 1
ATOM 1387 C CA . SER A 1 188 ? 0.669 -0.262 -2.326 1.00 62.65 186 SER A CA 1
ATOM 1388 C C . SER A 1 188 ? 0.114 0.151 -3.678 1.00 64.38 186 SER A C 1
ATOM 1389 O O . SER A 1 188 ? -0.183 -0.695 -4.517 1.00 72.00 186 SER A O 1
ATOM 1392 N N . GLY A 1 189 ? -0.023 1.454 -3.888 1.00 62.89 187 GLY A N 1
ATOM 1393 C CA . GLY A 1 189 ? -0.645 1.968 -5.099 1.00 57.37 187 GLY A CA 1
ATOM 1394 C C . GLY A 1 189 ? -2.144 2.119 -4.938 1.00 53.95 187 GLY A C 1
ATOM 1395 O O . GLY A 1 189 ? -2.789 2.707 -5.794 1.00 57.83 187 GLY A O 1
ATOM 1396 N N . MET A 1 190 ? -2.694 1.580 -3.847 1.00 52.14 188 MET A N 1
ATOM 1397 C CA . MET A 1 190 ? -4.101 1.792 -3.466 1.00 51.97 188 MET A CA 1
ATOM 1398 C C . MET A 1 190 ? -4.263 3.139 -2.766 1.00 53.12 188 MET A C 1
ATOM 1399 O O . MET A 1 190 ? -3.294 3.662 -2.218 1.00 61.08 188 MET A O 1
ATOM 1404 N N . PHE A 1 191 ? -5.483 3.685 -2.761 1.00 49.69 189 PHE A N 1
ATOM 1405 C CA . PHE A 1 191 ? -5.741 5.018 -2.211 1.00 47.38 189 PHE A CA 1
ATOM 1406 C C . PHE A 1 191 ? -7.183 5.165 -1.792 1.00 49.35 189 PHE A C 1
ATOM 1407 O O . PHE A 1 191 ? -8.062 4.608 -2.431 1.00 53.11 189 PHE A O 1
ATOM 1415 N N . VAL A 1 192 ? -7.423 5.926 -0.723 1.00 48.76 190 VAL A N 1
ATOM 1416 C CA . VAL A 1 192 ? -8.775 6.334 -0.335 1.00 42.33 190 VAL A CA 1
ATOM 1417 C C . VAL A 1 192 ? -8.766 7.829 -0.054 1.00 39.34 190 VAL A C 1
ATOM 1418 O O . VAL A 1 192 ? -7.809 8.350 0.513 1.00 41.99 190 VAL A O 1
ATOM 1422 N N . PHE A 1 193 ? -9.814 8.515 -0.496 1.00 34.19 191 PHE A N 1
ATOM 1423 C CA . PHE A 1 193 ? -10.002 9.951 -0.290 1.00 37.03 191 PHE A CA 1
ATOM 1424 C C . PHE A 1 193 ? -11.390 10.331 -0.764 1.00 44.74 191 PHE A C 1
ATOM 1425 O O . PHE A 1 193 ? -11.992 9.612 -1.562 1.00 52.49 191 PHE A O 1
ATOM 1433 N N . GLN A 1 194 ? -11.905 11.451 -0.273 1.00 40.79 192 GLN A N 1
ATOM 1434 C CA . GLN A 1 194 ? -13.129 12.003 -0.819 1.00 45.27 192 GLN A CA 1
ATOM 1435 C C . GLN A 1 194 ? -12.801 12.644 -2.173 1.00 50.50 192 GLN A C 1
ATOM 1436 O O . GLN A 1 194 ? -11.689 13.140 -2.371 1.00 55.51 192 GLN A O 1
ATOM 1442 N N . ALA A 1 195 ? -13.758 12.610 -3.102 1.00 50.19 193 ALA A N 1
ATOM 1443 C CA . ALA A 1 195 ? -13.561 13.130 -4.455 1.00 51.40 193 ALA A CA 1
ATOM 1444 C C . ALA A 1 195 ? -13.203 14.616 -4.446 1.00 54.38 193 ALA A C 1
ATOM 1445 O O . ALA A 1 195 ? -12.242 15.036 -5.096 1.00 58.83 193 ALA A O 1
ATOM 1447 N N . GLY A 1 196 ? -13.969 15.390 -3.683 1.00 54.49 194 GLY A N 1
ATOM 1448 C CA . GLY A 1 196 ? -13.768 16.831 -3.541 1.00 55.25 194 GLY A CA 1
ATOM 1449 C C . GLY A 1 196 ? -12.418 17.261 -3.007 1.00 57.08 194 GLY A C 1
ATOM 1450 O O . GLY A 1 196 ? -11.787 18.147 -3.584 1.00 61.04 194 GLY A O 1
ATOM 1451 N N . VAL A 1 197 ? -11.975 16.650 -1.906 1.00 55.02 195 VAL A N 1
ATOM 1452 C CA . VAL A 1 197 ? -10.641 16.932 -1.364 1.00 53.87 195 VAL A CA 1
ATOM 1453 C C . VAL A 1 197 ? -9.525 16.476 -2.302 1.00 52.70 195 VAL A C 1
ATOM 1454 O O . VAL A 1 197 ? -8.510 17.173 -2.438 1.00 54.08 195 VAL A O 1
ATOM 1458 N N . PHE A 1 198 ? -9.715 15.332 -2.963 1.00 51.04 196 PHE A N 1
ATOM 1459 C CA . PHE A 1 198 ? -8.771 14.920 -4.002 1.00 50.79 196 PHE A CA 1
ATOM 1460 C C . PHE A 1 198 ? -8.638 15.992 -5.091 1.00 50.66 196 PHE A C 1
ATOM 1461 O O . PHE A 1 198 ? -7.525 16.352 -5.473 1.00 49.07 196 PHE A O 1
ATOM 1469 N N . LEU A 1 199 ? -9.769 16.490 -5.588 1.00 47.74 197 LEU A N 1
ATOM 1470 C CA . LEU A 1 199 ? -9.743 17.497 -6.644 1.00 47.86 197 LEU A CA 1
ATOM 1471 C C . LEU A 1 199 ? -9.216 18.844 -6.160 1.00 51.11 197 LEU A C 1
ATOM 1472 O O . LEU A 1 199 ? -8.673 19.619 -6.952 1.00 52.99 197 LEU A O 1
ATOM 1477 N N . ASP A 1 200 ? -9.372 19.119 -4.865 1.00 54.56 198 ASP A N 1
ATOM 1478 C CA . ASP A 1 200 ? -8.847 20.347 -4.267 1.00 52.40 198 ASP A CA 1
ATOM 1479 C C . ASP A 1 200 ? -7.335 20.266 -4.129 1.00 51.66 198 ASP A C 1
ATOM 1480 O O . ASP A 1 200 ? -6.625 21.231 -4.415 1.00 53.21 198 ASP A O 1
ATOM 1485 N N . GLU A 1 201 ? -6.849 19.106 -3.694 1.00 47.03 199 GLU A N 1
ATOM 1486 C CA . GLU A 1 201 ? -5.414 18.867 -3.571 1.00 46.14 199 GLU A CA 1
ATOM 1487 C C . GLU A 1 201 ? -4.731 18.884 -4.925 1.00 48.73 199 GLU A C 1
ATOM 1488 O O . GLU A 1 201 ? -3.608 19.375 -5.049 1.00 49.42 199 GLU A O 1
ATOM 1494 N N . LEU A 1 202 ? -5.409 18.353 -5.939 1.00 50.23 200 LEU A N 1
ATOM 1495 C CA . LEU A 1 202 ? -4.876 18.392 -7.294 1.00 53.03 200 LEU A CA 1
ATOM 1496 C C . LEU A 1 202 ? -4.837 19.831 -7.809 1.00 52.23 200 LEU A C 1
ATOM 1497 O O . LEU A 1 202 ? -3.881 20.214 -8.461 1.00 52.57 200 LEU A O 1
ATOM 1502 N N . LYS A 1 203 ? -5.855 20.631 -7.495 1.00 54.06 201 LYS A N 1
ATOM 1503 C CA . LYS A 1 203 ? -5.842 22.045 -7.880 1.00 59.85 201 LYS A CA 1
ATOM 1504 C C . LYS A 1 203 ? -4.605 22.759 -7.330 1.00 63.93 201 LYS A C 1
ATOM 1505 O O . LYS A 1 203 ? -3.896 23.439 -8.074 1.00 63.69 201 LYS A O 1
ATOM 1511 N N . LYS A 1 204 ? -4.349 22.572 -6.035 1.00 67.40 202 LYS A N 1
ATOM 1512 C CA . LYS A 1 204 ? -3.193 23.148 -5.359 1.00 69.10 202 LYS A CA 1
ATOM 1513 C C . LYS A 1 204 ? -1.857 22.725 -5.960 1.00 68.39 202 LYS A C 1
ATOM 1514 O O . LYS A 1 204 ? -0.983 23.561 -6.185 1.00 70.21 202 LYS A O 1
ATOM 1520 N N . HIS A 1 205 ? -1.698 21.430 -6.211 1.00 64.02 203 HIS A N 1
ATOM 1521 C CA . HIS A 1 205 ? -0.366 20.881 -6.435 1.00 62.81 203 HIS A CA 1
ATOM 1522 C C . HIS A 1 205 ? -0.039 20.516 -7.874 1.00 63.59 203 HIS A C 1
ATOM 1523 O O . HIS A 1 205 ? 1.127 20.569 -8.276 1.00 61.27 203 HIS A O 1
ATOM 1530 N N . ALA A 1 206 ? -1.062 20.153 -8.644 1.00 59.97 204 ALA A N 1
ATOM 1531 C CA . ALA A 1 206 ? -0.899 19.933 -10.078 1.00 59.94 204 ALA A CA 1
ATOM 1532 C C . ALA A 1 206 ? -2.043 20.596 -10.845 1.00 59.66 204 ALA A C 1
ATOM 1533 O O . ALA A 1 206 ? -2.883 19.906 -11.438 1.00 57.34 204 ALA A O 1
ATOM 1535 N N . PRO A 1 207 ? -2.077 21.945 -10.836 1.00 61.43 205 PRO A N 1
ATOM 1536 C CA . PRO A 1 207 ? -3.200 22.722 -11.372 1.00 60.98 205 PRO A CA 1
ATOM 1537 C C . PRO A 1 207 ? -3.469 22.493 -12.854 1.00 61.93 205 PRO A C 1
ATOM 1538 O O . PRO A 1 207 ? -4.624 22.529 -13.282 1.00 61.31 205 PRO A O 1
ATOM 1542 N N . THR A 1 208 ? -2.409 22.252 -13.622 1.00 62.58 206 THR A N 1
ATOM 1543 C CA . THR A 1 208 ? -2.515 22.116 -15.068 1.00 62.90 206 THR A CA 1
ATOM 1544 C C . THR A 1 208 ? -2.853 20.689 -15.474 1.00 62.30 206 THR A C 1
ATOM 1545 O O . THR A 1 208 ? -3.163 20.418 -16.635 1.00 63.32 206 THR A O 1
ATOM 1549 N N . ILE A 1 209 ? -2.778 19.780 -14.510 1.00 60.76 207 ILE A N 1
ATOM 1550 C CA . ILE A 1 209 ? -3.173 18.393 -14.717 1.00 54.14 207 ILE A CA 1
ATOM 1551 C C . ILE A 1 209 ? -4.667 18.275 -14.454 1.00 52.82 207 ILE A C 1
ATOM 1552 O O . ILE A 1 209 ? -5.378 17.555 -15.151 1.00 55.01 207 ILE A O 1
ATOM 1557 N N . LEU A 1 210 ? -5.142 19.022 -13.464 1.00 55.50 208 LEU A N 1
ATOM 1558 C CA . LEU A 1 210 ? -6.567 19.142 -13.214 1.00 55.70 208 LEU A CA 1
ATOM 1559 C C . LEU A 1 210 ? -7.254 19.873 -14.367 1.00 58.70 208 LEU A C 1
ATOM 1560 O O . LEU A 1 210 ? -8.340 19.482 -14.792 1.00 61.53 208 LEU A O 1
ATOM 1565 N N . LYS A 1 211 ? -6.601 20.920 -14.867 1.00 62.98 209 LYS A N 1
ATOM 1566 C CA . LYS A 1 211 ? -7.084 21.718 -15.997 1.00 63.23 209 LYS A CA 1
ATOM 1567 C C . LYS A 1 211 ? -7.303 20.849 -17.230 1.00 61.34 209 LYS A C 1
ATOM 1568 O O . LYS A 1 211 ? -8.385 20.856 -17.817 1.00 59.03 209 LYS A O 1
ATOM 1574 N N . GLY A 1 212 ? -6.269 20.094 -17.600 1.00 58.89 210 GLY A N 1
ATOM 1575 C CA . GLY A 1 212 ? -6.317 19.185 -18.743 1.00 57.61 210 GLY A CA 1
ATOM 1576 C C . GLY A 1 212 ? -7.379 18.107 -18.635 1.00 59.46 210 GLY A C 1
ATOM 1577 O O . GLY A 1 212 ? -8.018 17.754 -19.631 1.00 60.87 210 GLY A O 1
ATOM 1578 N N . CYS A 1 213 ? -7.568 17.579 -17.428 1.00 53.83 211 CYS A N 1
ATOM 1579 C CA . CYS A 1 213 ? -8.631 16.607 -17.180 1.00 54.36 211 CYS A CA 1
ATOM 1580 C C . CYS A 1 213 ? -10.020 17.241 -17.247 1.00 53.52 211 CYS A C 1
ATOM 1581 O O . CYS A 1 213 ? -10.959 16.607 -17.711 1.00 59.93 211 CYS A O 1
ATOM 1584 N N . GLU A 1 214 ? -10.136 18.487 -16.789 1.00 54.80 212 GLU A N 1
ATOM 1585 C CA . GLU A 1 214 ? -11.403 19.226 -16.809 1.00 63.92 212 GLU A CA 1
ATOM 1586 C C . GLU A 1 214 ? -11.932 19.465 -18.224 1.00 65.46 212 GLU A C 1
ATOM 1587 O O . GLU A 1 214 ? -13.136 19.359 -18.462 1.00 67.03 212 GLU A O 1
ATOM 1593 N N . ARG A 1 215 ? -11.036 19.786 -19.155 1.00 67.21 213 ARG A N 1
ATOM 1594 C CA . ARG A 1 215 ? -11.429 19.978 -20.552 1.00 73.86 213 ARG A CA 1
ATOM 1595 C C . ARG A 1 215 ? -11.593 18.657 -21.304 1.00 69.48 213 ARG A C 1
ATOM 1596 O O . ARG A 1 215 ? -12.385 18.574 -22.235 1.00 73.54 213 ARG A O 1
ATOM 1604 N N . ALA A 1 216 ? -10.839 17.634 -20.909 1.00 67.72 214 ALA A N 1
ATOM 1605 C CA . ALA A 1 216 ? -10.982 16.310 -21.507 1.00 62.40 214 ALA A CA 1
ATOM 1606 C C . ALA A 1 216 ? -12.351 15.741 -21.142 1.00 61.24 214 ALA A C 1
ATOM 1607 O O . ALA A 1 216 ? -13.063 15.220 -21.995 1.00 64.15 214 ALA A O 1
ATOM 1609 N N . PHE A 1 217 ? -12.710 15.879 -19.871 1.00 58.79 215 PHE A N 1
ATOM 1610 C CA . PHE A 1 217 ? -14.026 15.511 -19.356 1.00 59.18 215 PHE A CA 1
ATOM 1611 C C . PHE A 1 217 ? -15.180 16.173 -20.136 1.00 59.94 215 PHE A C 1
ATOM 1612 O O . PHE A 1 217 ? -16.295 15.648 -20.167 1.00 61.42 215 PHE A O 1
ATOM 1620 N N . GLU A 1 218 ? -14.909 17.311 -20.773 1.00 62.38 216 GLU A N 1
ATOM 1621 C CA . GLU A 1 218 ? -15.949 18.075 -21.482 1.00 66.55 216 GLU A CA 1
ATOM 1622 C C . GLU A 1 218 ? -16.467 17.366 -22.728 1.00 64.60 216 GLU A C 1
ATOM 1623 O O . GLU A 1 218 ? -17.637 17.521 -23.116 1.00 62.60 216 GLU A O 1
ATOM 1629 N N . SER A 1 219 ? -15.589 16.571 -23.329 1.00 56.64 217 SER A N 1
ATOM 1630 C CA . SER A 1 219 ? -15.869 15.880 -24.574 1.00 54.78 217 SER A CA 1
ATOM 1631 C C . SER A 1 219 ? -16.222 14.414 -24.345 1.00 54.25 217 SER A C 1
ATOM 1632 O O . SER A 1 219 ? -16.108 13.598 -25.261 1.00 47.47 217 SER A O 1
ATOM 1635 N N . LEU A 1 220 ? -16.609 14.081 -23.118 1.00 56.53 218 LEU A N 1
ATOM 1636 C CA . LEU A 1 220 ? -16.952 12.715 -22.733 1.00 51.28 218 LEU A CA 1
ATOM 1637 C C . LEU A 1 220 ? -18.297 12.361 -23.338 1.00 50.04 218 LEU A C 1
ATOM 1638 O O . LEU A 1 220 ? -19.164 13.223 -23.465 1.00 53.91 218 LEU A O 1
ATOM 1643 N N . GLU A 1 221 ? -18.465 11.103 -23.740 1.00 47.82 219 GLU A N 1
ATOM 1644 C CA . GLU A 1 221 ? -19.732 10.641 -24.307 1.00 50.93 219 GLU A CA 1
ATOM 1645 C C . GLU A 1 221 ? -20.065 9.257 -23.775 1.00 45.01 219 GLU A C 1
ATOM 1646 O O . GLU A 1 221 ? -19.170 8.519 -23.388 1.00 39.29 219 GLU A O 1
ATOM 1652 N N . ASN A 1 222 ? -21.352 8.914 -23.780 1.00 43.40 220 ASN A N 1
ATOM 1653 C CA . ASN A 1 222 ? -21.836 7.632 -23.269 1.00 48.55 220 ASN A CA 1
ATOM 1654 C C . ASN A 1 222 ? -22.349 6.639 -24.313 1.00 50.84 220 ASN A C 1
ATOM 1655 O O . ASN A 1 222 ? -22.943 7.028 -25.320 1.00 49.66 220 ASN A O 1
ATOM 1660 N N . ALA A 1 223 ? -22.113 5.354 -24.053 1.00 53.28 221 ALA A N 1
ATOM 1661 C CA . ALA A 1 223 ? -22.629 4.273 -24.881 1.00 53.45 221 ALA A CA 1
ATOM 1662 C C . ALA A 1 223 ? -23.547 3.386 -24.036 1.00 58.46 221 ALA A C 1
ATOM 1663 O O . ALA A 1 223 ? -23.088 2.516 -23.293 1.00 56.99 221 ALA A O 1
ATOM 1665 N N . TYR A 1 224 ? -24.850 3.631 -24.141 1.00 65.26 222 TYR A N 1
ATOM 1666 C CA . TYR A 1 224 ? -25.838 2.919 -23.335 1.00 69.09 222 TYR A CA 1
ATOM 1667 C C . TYR A 1 224 ? -26.187 1.560 -23.919 1.00 69.84 222 TYR A C 1
ATOM 1668 O O . TYR A 1 224 ? -26.690 0.684 -23.220 1.00 75.13 222 TYR A O 1
ATOM 1677 N N . PHE A 1 225 ? -25.913 1.386 -25.205 1.00 71.76 223 PHE A N 1
ATOM 1678 C CA . PHE A 1 225 ? -25.918 0.062 -25.821 1.00 74.18 223 PHE A CA 1
ATOM 1679 C C . PHE A 1 225 ? -24.741 -0.721 -25.220 1.00 74.36 223 PHE A C 1
ATOM 1680 O O . PHE A 1 225 ? -23.961 -0.159 -24.448 1.00 76.79 223 PHE A O 1
ATOM 1688 N N . PHE A 1 226 ? -24.615 -1.998 -25.575 1.00 75.36 224 PHE A N 1
ATOM 1689 C CA . PHE A 1 226 ? -23.788 -2.959 -24.832 1.00 79.06 224 PHE A CA 1
ATOM 1690 C C . PHE A 1 226 ? -24.467 -3.235 -23.498 1.00 83.36 224 PHE A C 1
ATOM 1691 O O . PHE A 1 226 ? -23.889 -3.873 -22.616 1.00 84.64 224 PHE A O 1
ATOM 1699 N N . GLU A 1 227 ? -25.699 -2.741 -23.375 1.00 87.39 225 GLU A N 1
ATOM 1700 C CA . GLU A 1 227 ? -26.502 -2.761 -22.141 1.00 88.32 225 GLU A CA 1
ATOM 1701 C C . GLU A 1 227 ? -25.976 -1.913 -20.975 1.00 84.87 225 GLU A C 1
ATOM 1702 O O . GLU A 1 227 ? -26.719 -1.087 -20.442 1.00 85.19 225 GLU A O 1
ATOM 1708 N N . LYS A 1 228 ? -24.715 -2.110 -20.588 1.00 80.55 226 LYS A N 1
ATOM 1709 C CA . LYS A 1 228 ? -24.057 -1.248 -19.607 1.00 75.28 226 LYS A CA 1
ATOM 1710 C C . LYS A 1 228 ? -23.875 0.175 -20.134 1.00 74.39 226 LYS A C 1
ATOM 1711 O O . LYS A 1 228 ? -23.547 0.375 -21.310 1.00 75.00 226 LYS A O 1
ATOM 1717 N N . LYS A 1 229 ? -24.094 1.154 -19.257 1.00 69.00 227 LYS A N 1
ATOM 1718 C CA . LYS A 1 229 ? -23.690 2.525 -19.522 1.00 64.50 227 LYS A CA 1
ATOM 1719 C C . LYS A 1 229 ? -22.174 2.576 -19.454 1.00 57.79 227 LYS A C 1
ATOM 1720 O O . LYS A 1 229 ? -21.570 2.078 -18.513 1.00 55.99 227 LYS A O 1
ATOM 1726 N N . ILE A 1 230 ? -21.584 3.166 -20.483 1.00 51.10 228 ILE A N 1
ATOM 1727 C CA . ILE A 1 230 ? -20.154 3.280 -20.638 1.00 51.12 228 ILE A CA 1
ATOM 1728 C C . ILE A 1 230 ? -19.899 4.760 -20.790 1.00 44.57 228 ILE A C 1
ATOM 1729 O O . ILE A 1 230 ? -20.812 5.519 -21.096 1.00 49.16 228 ILE A O 1
ATOM 1734 N N . ALA A 1 231 ? -18.680 5.180 -20.516 1.00 34.68 229 ALA A N 1
ATOM 1735 C CA . ALA A 1 231 ? -18.232 6.499 -20.900 1.00 40.58 229 ALA A CA 1
ATOM 1736 C C . ALA A 1 231 ? -16.855 6.283 -21.496 1.00 42.21 229 ALA A C 1
ATOM 1737 O O . ALA A 1 231 ? -16.105 5.460 -20.976 1.00 40.85 229 ALA A O 1
ATOM 1739 N N . ARG A 1 232 ? -16.552 6.934 -22.623 1.00 44.53 230 ARG A N 1
ATOM 1740 C CA . ARG A 1 232 ? -15.152 7.089 -23.035 1.00 49.85 230 ARG A CA 1
ATOM 1741 C C . ARG A 1 232 ? -14.823 8.483 -23.497 1.00 50.51 230 ARG A C 1
ATOM 1742 O O . ARG A 1 232 ? -15.712 9.299 -23.734 1.00 51.20 230 ARG A O 1
ATOM 1750 N N . LEU A 1 233 ? -13.526 8.747 -23.580 1.00 57.65 231 LEU A N 1
ATOM 1751 C CA . LEU A 1 233 ? -13.019 10.001 -24.095 1.00 61.47 231 LEU A CA 1
ATOM 1752 C C . LEU A 1 233 ? -12.268 9.752 -25.396 1.00 63.13 231 LEU A C 1
ATOM 1753 O O . LEU A 1 233 ? -11.545 8.753 -25.528 1.00 62.57 231 LEU A O 1
ATOM 1758 N N . SER A 1 234 ? -12.432 10.677 -26.340 1.00 64.42 232 SER A N 1
ATOM 1759 C CA . SER A 1 234 ? -11.754 10.623 -27.635 1.00 68.67 232 SER A CA 1
ATOM 1760 C C . SER A 1 234 ? -10.244 10.592 -27.482 1.00 69.61 232 SER A C 1
ATOM 1761 O O . SER A 1 234 ? -9.695 11.162 -26.535 1.00 73.86 232 SER A O 1
ATOM 1764 N N . GLU A 1 235 ? -9.583 9.937 -28.429 1.00 69.46 233 GLU A N 1
ATOM 1765 C CA . GLU A 1 235 ? -8.128 9.922 -28.499 1.00 71.67 233 GLU A CA 1
ATOM 1766 C C . GLU A 1 235 ? -7.592 11.347 -28.590 1.00 71.84 233 GLU A C 1
ATOM 1767 O O . GLU A 1 235 ? -6.521 11.652 -28.071 1.00 70.02 233 GLU A O 1
ATOM 1773 N N . LYS A 1 236 ? -8.374 12.205 -29.243 1.00 75.91 234 LYS A N 1
ATOM 1774 C CA . LYS A 1 236 ? -8.110 13.634 -29.384 1.00 79.23 234 LYS A CA 1
ATOM 1775 C C . LYS A 1 236 ? -7.975 14.336 -28.029 1.00 77.30 234 LYS A C 1
ATOM 1776 O O . LYS A 1 236 ? -7.012 15.069 -27.793 1.00 75.66 234 LYS A O 1
ATOM 1782 N N . SER A 1 237 ? -8.941 14.098 -27.144 1.00 75.95 235 SER A N 1
ATOM 1783 C CA . SER A 1 237 ? -8.983 14.741 -25.831 1.00 76.51 235 SER A CA 1
ATOM 1784 C C . SER A 1 237 ? -7.832 14.293 -24.939 1.00 76.35 235 SER A C 1
ATOM 1785 O O . SER A 1 237 ? -7.290 15.076 -24.159 1.00 78.16 235 SER A O 1
ATOM 1788 N N . MET A 1 238 ? -7.462 13.028 -25.067 1.00 73.35 236 MET A N 1
ATOM 1789 C CA . MET A 1 238 ? -6.460 12.444 -24.204 1.00 72.40 236 MET A CA 1
ATOM 1790 C C . MET A 1 238 ? -5.051 12.690 -24.705 1.00 75.12 236 MET A C 1
ATOM 1791 O O . MET A 1 238 ? -4.102 12.551 -23.944 1.00 73.01 236 MET A O 1
ATOM 1796 N N . GLN A 1 239 ? -4.929 13.063 -25.980 1.00 79.52 237 GLN A N 1
ATOM 1797 C CA . GLN A 1 239 ? -3.634 13.294 -26.627 1.00 79.95 237 GLN A CA 1
ATOM 1798 C C . GLN A 1 239 ? -2.810 14.377 -25.953 1.00 79.70 237 GLN A C 1
ATOM 1799 O O . GLN A 1 239 ? -1.639 14.161 -25.639 1.00 80.76 237 GLN A O 1
ATOM 1805 N N . ASP A 1 240 ? -3.429 15.530 -25.718 1.00 78.74 238 ASP A N 1
ATOM 1806 C CA . ASP A 1 240 ? -2.717 16.688 -25.186 1.00 81.00 238 ASP A CA 1
ATOM 1807 C C . ASP A 1 240 ? -2.447 16.589 -23.684 1.00 78.73 238 ASP A C 1
ATOM 1808 O O . ASP A 1 240 ? -1.786 17.457 -23.111 1.00 81.22 238 ASP A O 1
ATOM 1813 N N . LEU A 1 241 ? -2.965 15.537 -23.054 1.00 76.03 239 LEU A N 1
ATOM 1814 C CA . LEU A 1 241 ? -2.793 15.325 -21.622 1.00 71.60 239 LEU A CA 1
ATOM 1815 C C . LEU A 1 241 ? -1.377 14.884 -21.292 1.00 74.24 239 LEU A C 1
ATOM 1816 O O . LEU A 1 241 ? -0.814 14.017 -21.970 1.00 74.97 239 LEU A O 1
ATOM 1821 N N . GLU A 1 242 ? -0.807 15.490 -20.252 1.00 75.42 240 GLU A N 1
ATOM 1822 C CA . GLU A 1 242 ? 0.506 15.095 -19.769 1.00 75.97 240 GLU A CA 1
ATOM 1823 C C . GLU A 1 242 ? 0.408 13.743 -19.085 1.00 74.09 240 GLU A C 1
ATOM 1824 O O . GLU A 1 242 ? -0.437 13.539 -18.214 1.00 77.43 240 GLU A O 1
ATOM 1830 N N . ASP A 1 243 ? 1.263 12.818 -19.508 1.00 72.52 241 ASP A N 1
ATOM 1831 C CA . ASP A 1 243 ? 1.335 11.498 -18.910 1.00 72.45 241 ASP A CA 1
ATOM 1832 C C . ASP A 1 243 ? 2.054 11.611 -17.572 1.00 72.97 241 ASP A C 1
ATOM 1833 O O . ASP A 1 243 ? 3.253 11.898 -17.537 1.00 75.84 241 ASP A O 1
ATOM 1838 N N . MET A 1 244 ? 1.317 11.390 -16.480 1.00 72.66 242 MET A N 1
ATOM 1839 C CA . MET A 1 244 ? 1.868 11.520 -15.126 1.00 68.50 242 MET A CA 1
ATOM 1840 C C . MET A 1 244 ? 1.166 10.639 -14.099 1.00 68.14 242 MET A C 1
ATOM 1841 O O . MET A 1 244 ? -0.060 10.530 -14.109 1.00 68.29 242 MET A O 1
ATOM 1846 N N . SER A 1 245 ? 1.962 10.174 -13.150 1.00 66.84 243 SER A N 1
ATOM 1847 C CA . SER A 1 245 ? 1.536 9.339 -12.049 1.00 65.11 243 SER A CA 1
ATOM 1848 C C . SER A 1 245 ? 0.954 10.118 -10.901 1.00 62.95 243 SER A C 1
ATOM 1849 O O . SER A 1 245 ? 1.353 11.227 -10.660 1.00 63.82 243 SER A O 1
ATOM 1852 N N . ILE A 1 246 ? 0.034 9.526 -10.161 1.00 60.33 244 ILE A N 1
ATOM 1853 C CA . ILE A 1 246 ? -0.509 10.245 -9.009 1.00 59.38 244 ILE A CA 1
ATOM 1854 C C . ILE A 1 246 ? 0.564 10.484 -7.936 1.00 60.88 244 ILE A C 1
ATOM 1855 O O . ILE A 1 246 ? 0.544 11.498 -7.227 1.00 54.18 244 ILE A O 1
ATOM 1860 N N . ASP A 1 247 ? 1.519 9.558 -7.870 1.00 61.62 245 ASP A N 1
ATOM 1861 C CA . ASP A 1 247 ? 2.603 9.610 -6.910 1.00 62.09 245 ASP A CA 1
ATOM 1862 C C . ASP A 1 247 ? 3.494 10.799 -7.188 1.00 60.01 245 ASP A C 1
ATOM 1863 O O . ASP A 1 247 ? 3.949 11.452 -6.264 1.00 66.20 245 ASP A O 1
ATOM 1868 N N . ILE A 1 248 ? 3.725 11.088 -8.464 1.00 60.98 246 ILE A N 1
ATOM 1869 C CA . ILE A 1 248 ? 4.556 12.224 -8.859 1.00 61.04 246 ILE A CA 1
ATOM 1870 C C . ILE A 1 248 ? 3.756 13.525 -8.798 1.00 60.90 246 ILE A C 1
ATOM 1871 O O . ILE A 1 248 ? 4.221 14.526 -8.247 1.00 59.60 246 ILE A O 1
ATOM 1876 N N . ALA A 1 249 ? 2.540 13.485 -9.344 1.00 64.12 247 ALA A N 1
ATOM 1877 C CA . ALA A 1 249 ? 1.659 14.655 -9.440 1.00 62.08 247 ALA A CA 1
ATOM 1878 C C . ALA A 1 249 ? 1.255 15.243 -8.098 1.00 62.63 247 ALA A C 1
ATOM 1879 O O . ALA A 1 249 ? 1.198 16.469 -7.936 1.00 63.76 247 ALA A O 1
ATOM 1881 N N . LEU A 1 250 ? 0.971 14.369 -7.140 1.00 61.29 248 LEU A N 1
ATOM 1882 C CA . LEU A 1 250 ? 0.274 14.795 -5.935 1.00 61.28 248 LEU A CA 1
ATOM 1883 C C . LEU A 1 250 ? 0.878 14.278 -4.639 1.00 60.61 248 LEU A C 1
ATOM 1884 O O . LEU A 1 250 ? 1.083 15.047 -3.698 1.00 57.50 248 LEU A O 1
ATOM 1889 N N . MET A 1 251 ? 1.160 12.981 -4.596 1.00 59.77 249 MET A N 1
ATOM 1890 C CA . MET A 1 251 ? 1.592 12.339 -3.359 1.00 62.88 249 MET A CA 1
ATOM 1891 C C . MET A 1 251 ? 2.971 12.801 -2.878 1.00 63.10 249 MET A C 1
ATOM 1892 O O . MET A 1 251 ? 3.282 12.694 -1.702 1.00 68.52 249 MET A O 1
ATOM 1897 N N . GLN A 1 252 ? 3.789 13.341 -3.771 1.00 63.94 250 GLN A N 1
ATOM 1898 C CA . GLN A 1 252 ? 5.088 13.873 -3.357 1.00 64.01 250 GLN A CA 1
ATOM 1899 C C . GLN A 1 252 ? 5.007 15.326 -2.868 1.00 65.91 250 GLN A C 1
ATOM 1900 O O . GLN A 1 252 ? 6.016 15.908 -2.458 1.00 65.52 250 GLN A O 1
ATOM 1906 N N . GLN A 1 253 ? 3.812 15.910 -2.901 1.00 66.01 251 GLN A N 1
ATOM 1907 C CA . GLN A 1 253 ? 3.661 17.323 -2.566 1.00 65.36 251 GLN A CA 1
ATOM 1908 C C . GLN A 1 253 ? 2.531 17.615 -1.606 1.00 63.64 251 GLN A C 1
ATOM 1909 O O . GLN A 1 253 ? 2.464 18.712 -1.053 1.00 66.88 251 GLN A O 1
ATOM 1915 N N . SER A 1 254 ? 1.637 16.651 -1.419 1.00 63.04 252 SER A N 1
ATOM 1916 C CA . SER A 1 254 ? 0.487 16.856 -0.543 1.00 65.78 252 SER A CA 1
ATOM 1917 C C . SER A 1 254 ? 0.869 16.850 0.951 1.00 64.79 252 SER A C 1
ATOM 1918 O O . SER A 1 254 ? 1.628 15.986 1.426 1.00 51.42 252 SER A O 1
ATOM 1921 N N . HIS A 1 255 ? 0.335 17.830 1.674 1.00 61.55 253 HIS A N 1
ATOM 1922 C CA . HIS A 1 255 ? 0.531 17.921 3.112 1.00 65.54 253 HIS A CA 1
ATOM 1923 C C . HIS A 1 255 ? -0.510 17.097 3.878 1.00 63.32 253 HIS A C 1
ATOM 1924 O O . HIS A 1 255 ? -0.448 17.010 5.105 1.00 65.84 253 HIS A O 1
ATOM 1931 N N . LYS A 1 256 ? -1.449 16.489 3.151 1.00 58.22 254 LYS A N 1
ATOM 1932 C CA . LYS A 1 256 ? -2.608 15.831 3.755 1.00 49.82 254 LYS A CA 1
ATOM 1933 C C . LYS A 1 256 ? -2.616 14.308 3.639 1.00 51.21 254 LYS A C 1
ATOM 1934 O O . LYS A 1 256 ? -3.672 13.703 3.465 1.00 56.85 254 LYS A O 1
ATOM 1940 N N . ILE A 1 257 ? -1.447 13.693 3.789 1.00 51.53 255 ILE A N 1
ATOM 1941 C CA . ILE A 1 257 ? -1.280 12.254 3.590 1.00 55.42 255 ILE A CA 1
ATOM 1942 C C . ILE A 1 257 ? -1.133 11.451 4.890 1.00 57.17 255 ILE A C 1
ATOM 1943 O O . ILE A 1 257 ? -0.234 11.715 5.693 1.00 59.48 255 ILE A O 1
ATOM 1948 N N . LYS A 1 258 ? -2.012 10.464 5.079 1.00 55.78 256 LYS A N 1
ATOM 1949 C CA . LYS A 1 258 ? -1.852 9.474 6.149 1.00 54.61 256 LYS A CA 1
ATOM 1950 C C . LYS A 1 258 ? -1.662 8.064 5.589 1.00 54.35 256 LYS A C 1
ATOM 1951 O O . LYS A 1 258 ? -1.957 7.805 4.430 1.00 57.85 256 LYS A O 1
ATOM 1957 N N . MET A 1 259 ? -1.168 7.152 6.414 1.00 54.99 257 MET A N 1
ATOM 1958 C CA . MET A 1 259 ? -0.896 5.795 5.963 1.00 55.80 257 MET A CA 1
ATOM 1959 C C . MET A 1 259 ? -1.671 4.787 6.809 1.00 62.66 257 MET A C 1
ATOM 1960 O O . MET A 1 259 ? -1.983 5.053 7.970 1.00 67.97 257 MET A O 1
ATOM 1965 N N . VAL A 1 260 ? -2.007 3.648 6.208 1.00 64.92 258 VAL A N 1
ATOM 1966 C CA . VAL A 1 260 ? -2.563 2.494 6.921 1.00 65.10 258 VAL A CA 1
ATOM 1967 C C . VAL A 1 260 ? -1.765 1.266 6.476 1.00 70.08 258 VAL A C 1
ATOM 1968 O O . VAL A 1 260 ? -1.544 1.080 5.287 1.00 72.84 258 VAL A O 1
ATOM 1972 N N . GLU A 1 261 ? -1.316 0.442 7.419 1.00 76.70 259 GLU A N 1
ATOM 1973 C CA . GLU A 1 261 ? -0.502 -0.735 7.081 1.00 82.92 259 GLU A CA 1
ATOM 1974 C C . GLU A 1 261 ? -1.316 -1.854 6.435 1.00 86.41 259 GLU A C 1
ATOM 1975 O O . GLU A 1 261 ? -2.399 -2.203 6.910 1.00 88.88 259 GLU A O 1
ATOM 1981 N N . LEU A 1 262 ? -0.789 -2.407 5.347 1.00 92.22 260 LEU A N 1
ATOM 1982 C CA . LEU A 1 262 ? -1.390 -3.576 4.711 1.00 99.44 260 LEU A CA 1
ATOM 1983 C C . LEU A 1 262 ? -0.620 -4.843 5.061 1.00 105.86 260 LEU A C 1
ATOM 1984 O O . LEU A 1 262 ? 0.447 -5.120 4.501 1.00 106.27 260 LEU A O 1
ATOM 1989 N N . ASN A 1 263 ? -1.168 -5.598 6.008 1.00 112.02 261 ASN A N 1
ATOM 1990 C CA . ASN A 1 263 ? -0.606 -6.880 6.404 1.00 116.88 261 ASN A CA 1
ATOM 1991 C C . ASN A 1 263 ? -1.582 -7.969 5.986 1.00 117.60 261 ASN A C 1
ATOM 1992 O O . ASN A 1 263 ? -2.299 -8.530 6.819 1.00 117.13 261 ASN A O 1
ATOM 1997 N N . ALA A 1 264 ? -1.617 -8.251 4.686 1.00 117.61 262 ALA A N 1
ATOM 1998 C CA . ALA A 1 264 ? -2.633 -9.139 4.128 1.00 118.04 262 ALA A CA 1
ATOM 1999 C C . ALA A 1 264 ? -2.106 -10.075 3.034 1.00 118.24 262 ALA A C 1
ATOM 2000 O O . ALA A 1 264 ? -2.891 -10.624 2.257 1.00 117.00 262 ALA A O 1
ATOM 2002 N N . LYS A 1 265 ? -0.785 -10.266 3.006 1.00 119.80 263 LYS A N 1
ATOM 2003 C CA . LYS A 1 265 ? -0.085 -11.011 1.943 1.00 120.74 263 LYS A CA 1
ATOM 2004 C C . LYS A 1 265 ? -0.275 -10.370 0.567 1.00 120.14 263 LYS A C 1
ATOM 2005 O O . LYS A 1 265 ? -0.721 -11.014 -0.389 1.00 119.80 263 LYS A O 1
ATOM 2011 N N . TRP A 1 266 ? 0.078 -9.091 0.493 1.00 118.31 264 TRP A N 1
ATOM 2012 C CA . TRP A 1 266 ? -0.049 -8.293 -0.718 1.00 115.71 264 TRP A CA 1
ATOM 2013 C C . TRP A 1 266 ? 1.022 -8.658 -1.749 1.00 115.17 264 TRP A C 1
ATOM 2014 O O . TRP A 1 266 ? 2.218 -8.681 -1.438 1.00 114.60 264 TRP A O 1
ATOM 2025 N N . SER A 1 267 ? 0.582 -8.944 -2.972 1.00 113.47 265 SER A N 1
ATOM 2026 C CA . SER A 1 267 ? 1.497 -9.284 -4.061 1.00 112.73 265 SER A CA 1
ATOM 2027 C C . SER A 1 267 ? 1.324 -8.373 -5.279 1.00 112.38 265 SER A C 1
ATOM 2028 O O . SER A 1 267 ? 0.242 -7.828 -5.516 1.00 108.44 265 SER A O 1
ATOM 2031 N N . ASP A 1 268 ? 2.406 -8.222 -6.042 1.00 113.93 266 ASP A N 1
ATOM 2032 C CA . ASP A 1 268 ? 2.410 -7.406 -7.250 1.00 114.90 266 ASP A CA 1
ATOM 2033 C C . ASP A 1 268 ? 3.191 -8.088 -8.373 1.00 113.55 266 ASP A C 1
ATOM 2034 O O . ASP A 1 268 ? 2.703 -8.220 -9.496 1.00 110.69 266 ASP A O 1
ATOM 2039 N N . LEU B 1 3 ? -0.036 -8.436 26.802 1.00 96.12 1 LEU B N 1
ATOM 2040 C CA . LEU B 1 3 ? -0.445 -7.096 26.423 1.00 95.79 1 LEU B CA 1
ATOM 2041 C C . LEU B 1 3 ? -1.730 -6.761 27.121 1.00 92.42 1 LEU B C 1
ATOM 2042 O O . LEU B 1 3 ? -2.778 -6.748 26.518 1.00 93.28 1 LEU B O 1
ATOM 2047 N N . LYS B 1 4 ? -1.644 -6.487 28.403 1.00 85.51 2 LYS B N 1
ATOM 2048 C CA . LYS B 1 4 ? -2.826 -6.227 29.165 1.00 79.08 2 LYS B CA 1
ATOM 2049 C C . LYS B 1 4 ? -3.385 -4.902 28.737 1.00 73.60 2 LYS B C 1
ATOM 2050 O O . LYS B 1 4 ? -2.670 -4.053 28.266 1.00 71.79 2 LYS B O 1
ATOM 2056 N N . ILE B 1 5 ? -4.682 -4.745 28.886 1.00 66.53 3 ILE B N 1
ATOM 2057 C CA . ILE B 1 5 ? -5.313 -3.432 28.876 1.00 63.19 3 ILE B CA 1
ATOM 2058 C C . ILE B 1 5 ? -5.927 -3.169 30.251 1.00 60.63 3 ILE B C 1
ATOM 2059 O O . ILE B 1 5 ? -6.769 -3.933 30.710 1.00 59.49 3 ILE B O 1
ATOM 2064 N N . LYS B 1 6 ? -5.490 -2.091 30.901 1.00 55.87 4 LYS B N 1
ATOM 2065 C CA . LYS B 1 6 ? -5.946 -1.725 32.236 1.00 47.59 4 LYS B CA 1
ATOM 2066 C C . LYS B 1 6 ? -6.853 -0.510 32.185 1.00 45.29 4 LYS B C 1
ATOM 2067 O O . LYS B 1 6 ? -6.551 0.447 31.495 1.00 45.98 4 LYS B O 1
ATOM 2073 N N . ASN B 1 7 ? -7.957 -0.534 32.923 1.00 45.34 5 ASN B N 1
ATOM 2074 C CA . ASN B 1 7 ? -8.710 0.696 33.163 1.00 40.84 5 ASN B CA 1
ATOM 2075 C C . ASN B 1 7 ? -8.198 1.360 34.439 1.00 38.28 5 ASN B C 1
ATOM 2076 O O . ASN B 1 7 ? -8.015 0.711 35.455 1.00 42.05 5 ASN B O 1
ATOM 2081 N N . ILE B 1 8 ? -7.957 2.658 34.385 1.00 39.49 6 ILE B N 1
ATOM 2082 C CA . ILE B 1 8 ? -7.447 3.356 35.537 1.00 32.93 6 ILE B CA 1
ATOM 2083 C C . ILE B 1 8 ? -8.484 4.362 35.958 1.00 34.00 6 ILE B C 1
ATOM 2084 O O . ILE B 1 8 ? -8.546 5.462 35.412 1.00 28.88 6 ILE B O 1
ATOM 2089 N N . LEU B 1 9 ? -9.317 3.949 36.909 1.00 42.60 7 LEU B N 1
ATOM 2090 C CA . LEU B 1 9 ? -10.499 4.697 37.312 1.00 40.01 7 LEU B CA 1
ATOM 2091 C C . LEU B 1 9 ? -10.085 5.700 38.380 1.00 47.20 7 LEU B C 1
ATOM 2092 O O . LEU B 1 9 ? -9.755 5.322 39.506 1.00 48.76 7 LEU B O 1
ATOM 2097 N N . LEU B 1 10 ? -10.081 6.977 38.011 1.00 47.01 8 LEU B N 1
ATOM 2098 C CA . LEU B 1 10 ? -9.640 8.039 38.892 1.00 40.50 8 LEU B CA 1
ATOM 2099 C C . LEU B 1 10 ? -10.801 8.655 39.687 1.00 47.35 8 LEU B C 1
ATOM 2100 O O . LEU B 1 10 ? -11.705 9.263 39.093 1.00 33.98 8 LEU B O 1
ATOM 2105 N N . SER B 1 11 ? -10.755 8.525 41.016 1.00 48.58 9 SER B N 1
ATOM 2106 C CA . SER B 1 11 ? -11.544 9.382 41.923 1.00 58.02 9 SER B CA 1
ATOM 2107 C C . SER B 1 11 ? -10.629 10.353 42.670 1.00 62.39 9 SER B C 1
ATOM 2108 O O . SER B 1 11 ? -10.962 11.525 42.864 1.00 69.10 9 SER B O 1
ATOM 2111 N N . SER B 1 22 ? -17.370 16.144 56.394 1.00 116.68 20 SER B N 1
ATOM 2112 C CA . SER B 1 22 ? -18.783 15.850 56.129 1.00 117.96 20 SER B CA 1
ATOM 2113 C C . SER B 1 22 ? -19.038 15.465 54.662 1.00 116.61 20 SER B C 1
ATOM 2114 O O . SER B 1 22 ? -19.320 14.301 54.354 1.00 114.60 20 SER B O 1
ATOM 2117 N N . ARG B 1 23 ? -18.936 16.450 53.770 1.00 116.95 21 ARG B N 1
ATOM 2118 C CA . ARG B 1 23 ? -19.066 16.233 52.328 1.00 116.52 21 ARG B CA 1
ATOM 2119 C C . ARG B 1 23 ? -17.827 15.531 51.776 1.00 115.86 21 ARG B C 1
ATOM 2120 O O . ARG B 1 23 ? -17.914 14.773 50.807 1.00 115.04 21 ARG B O 1
ATOM 2128 N N . SER B 1 24 ? -16.681 15.793 52.408 1.00 114.25 22 SER B N 1
ATOM 2129 C CA . SER B 1 24 ? -15.389 15.221 52.012 1.00 111.23 22 SER B CA 1
ATOM 2130 C C . SER B 1 24 ? -15.315 13.702 52.204 1.00 109.25 22 SER B C 1
ATOM 2131 O O . SER B 1 24 ? -14.492 13.029 51.578 1.00 106.33 22 SER B O 1
ATOM 2134 N N . LEU B 1 25 ? -16.177 13.174 53.070 1.00 107.70 23 LEU B N 1
ATOM 2135 C CA . LEU B 1 25 ? -16.245 11.738 53.322 1.00 105.50 23 LEU B CA 1
ATOM 2136 C C . LEU B 1 25 ? -17.288 11.045 52.445 1.00 105.63 23 LEU B C 1
ATOM 2137 O O . LEU B 1 25 ? -17.236 9.826 52.270 1.00 105.31 23 LEU B O 1
ATOM 2142 N N . TYR B 1 26 ? -18.223 11.822 51.894 1.00 105.45 24 TYR B N 1
ATOM 2143 C CA . TYR B 1 26 ? -19.278 11.283 51.026 1.00 104.89 24 TYR B CA 1
ATOM 2144 C C . TYR B 1 26 ? -19.469 12.084 49.734 1.00 101.80 24 TYR B C 1
ATOM 2145 O O . TYR B 1 26 ? -20.455 12.812 49.603 1.00 102.87 24 TYR B O 1
ATOM 2154 N N . PRO B 1 27 ? -18.539 11.938 48.767 1.00 98.36 25 PRO B N 1
ATOM 2155 C CA . PRO B 1 27 ? -18.527 12.760 47.554 1.00 95.61 25 PRO B CA 1
ATOM 2156 C C . PRO B 1 27 ? -19.675 12.475 46.589 1.00 92.94 25 PRO B C 1
ATOM 2157 O O . PRO B 1 27 ? -20.310 11.420 46.677 1.00 93.43 25 PRO B O 1
ATOM 2161 N N . LYS B 1 28 ? -19.911 13.418 45.674 1.00 88.66 26 LYS B N 1
ATOM 2162 C CA . LYS B 1 28 ? -21.000 13.362 44.693 1.00 84.91 26 LYS B CA 1
ATOM 2163 C C . LYS B 1 28 ? -20.967 12.119 43.801 1.00 77.27 26 LYS B C 1
ATOM 2164 O O . LYS B 1 28 ? -22.006 11.517 43.523 1.00 74.41 26 LYS B O 1
ATOM 2170 N N . GLN B 1 29 ? -19.768 11.732 43.375 1.00 72.60 27 GLN B N 1
ATOM 2171 C CA . GLN B 1 29 ? -19.574 10.618 42.442 1.00 68.11 27 GLN B CA 1
ATOM 2172 C C . GLN B 1 29 ? -20.082 9.279 42.964 1.00 66.49 27 GLN B C 1
ATOM 2173 O O . GLN B 1 29 ? -20.289 8.352 42.184 1.00 66.46 27 GLN B O 1
ATOM 2179 N N . PHE B 1 30 ? -20.264 9.183 44.281 1.00 66.73 28 PHE B N 1
ATOM 2180 C CA . PHE B 1 30 ? -20.734 7.959 44.919 1.00 63.18 28 PHE B CA 1
ATOM 2181 C C . PHE B 1 30 ? -22.232 7.990 45.234 1.00 68.39 28 PHE B C 1
ATOM 2182 O O . PHE B 1 30 ? -22.823 6.958 45.555 1.00 67.78 28 PHE B O 1
ATOM 2190 N N . LEU B 1 31 ? -22.848 9.166 45.136 1.00 74.34 29 LEU B N 1
ATOM 2191 C CA . LEU B 1 31 ? -24.277 9.296 45.427 1.00 79.49 29 LEU B CA 1
ATOM 2192 C C . LEU B 1 31 ? -25.105 8.595 44.357 1.00 81.77 29 LEU B C 1
ATOM 2193 O O . LEU B 1 31 ? -25.024 8.937 43.178 1.00 84.69 29 LEU B O 1
ATOM 2198 N N . LYS B 1 32 ? -25.891 7.609 44.782 1.00 85.19 30 LYS B N 1
ATOM 2199 C CA . LYS B 1 32 ? -26.678 6.778 43.870 1.00 89.87 30 LYS B CA 1
ATOM 2200 C C . LYS B 1 32 ? -27.924 7.520 43.384 1.00 92.92 30 LYS B C 1
ATOM 2201 O O . LYS B 1 32 ? -29.047 7.181 43.755 1.00 95.17 30 LYS B O 1
ATOM 2207 N N . LEU B 1 33 ? -27.710 8.526 42.539 1.00 95.49 31 LEU B N 1
ATOM 2208 C CA . LEU B 1 33 ? -28.762 9.452 42.125 1.00 99.57 31 LEU B CA 1
ATOM 2209 C C . LEU B 1 33 ? -29.253 9.221 40.697 1.00 100.60 31 LEU B C 1
ATOM 2210 O O . LEU B 1 33 ? -30.360 9.629 40.341 1.00 103.10 31 LEU B O 1
ATOM 2215 N N . PHE B 1 34 ? -28.427 8.566 39.888 1.00 101.27 32 PHE B N 1
ATOM 2216 C CA . PHE B 1 34 ? -28.708 8.401 38.464 1.00 99.96 32 PHE B CA 1
ATOM 2217 C C . PHE B 1 34 ? -29.355 7.056 38.169 1.00 101.57 32 PHE B C 1
ATOM 2218 O O . PHE B 1 34 ? -28.691 6.117 37.709 1.00 100.49 32 PHE B O 1
ATOM 2226 N N . ASP B 1 35 ? -30.661 6.995 38.439 1.00 102.81 33 ASP B N 1
ATOM 2227 C CA . ASP B 1 35 ? -31.477 5.791 38.281 1.00 104.94 33 ASP B CA 1
ATOM 2228 C C . ASP B 1 35 ? -30.940 4.653 39.148 1.00 104.23 33 ASP B C 1
ATOM 2229 O O . ASP B 1 35 ? -30.493 3.619 38.639 1.00 104.34 33 ASP B O 1
ATOM 2234 N N . HIS B 1 36 ? -30.968 4.883 40.462 1.00 102.84 34 HIS B N 1
ATOM 2235 C CA . HIS B 1 36 ? -30.491 3.931 41.479 1.00 104.61 34 HIS B CA 1
ATOM 2236 C C . HIS B 1 36 ? -28.992 3.605 41.394 1.00 101.79 34 HIS B C 1
ATOM 2237 O O . HIS B 1 36 ? -28.523 2.643 42.011 1.00 103.80 34 HIS B O 1
ATOM 2244 N N . LYS B 1 37 ? -28.249 4.410 40.634 1.00 95.34 35 LYS B N 1
ATOM 2245 C CA . LYS B 1 37 ? -26.817 4.191 40.422 1.00 86.92 35 LYS B CA 1
ATOM 2246 C C . LYS B 1 37 ? -26.041 5.497 40.544 1.00 81.83 35 LYS B C 1
ATOM 2247 O O . LYS B 1 37 ? -26.610 6.581 40.425 1.00 82.19 35 LYS B O 1
ATOM 2253 N N . SER B 1 38 ? -24.742 5.391 40.801 1.00 74.10 36 SER B N 1
ATOM 2254 C CA . SER B 1 38 ? -23.883 6.563 40.896 1.00 69.08 36 SER B CA 1
ATOM 2255 C C . SER B 1 38 ? -22.983 6.692 39.664 1.00 67.51 36 SER B C 1
ATOM 2256 O O . SER B 1 38 ? -22.855 5.749 38.876 1.00 64.09 36 SER B O 1
ATOM 2259 N N . LEU B 1 39 ? -22.357 7.857 39.512 1.00 62.83 37 LEU B N 1
ATOM 2260 C CA . LEU B 1 39 ? -21.410 8.094 38.424 1.00 64.58 37 LEU B CA 1
ATOM 2261 C C . LEU B 1 39 ? -20.239 7.119 38.446 1.00 64.10 37 LEU B C 1
ATOM 2262 O O . LEU B 1 39 ? -19.808 6.636 37.395 1.00 65.41 37 LEU B O 1
ATOM 2267 N N . PHE B 1 40 ? -19.736 6.842 39.651 1.00 64.43 38 PHE B N 1
ATOM 2268 C CA . PHE B 1 40 ? -18.592 5.955 39.856 1.00 57.40 38 PHE B CA 1
ATOM 2269 C C . PHE B 1 40 ? -18.891 4.549 39.332 1.00 60.21 38 PHE B C 1
ATOM 2270 O O . PHE B 1 40 ? -18.126 3.996 38.541 1.00 63.42 38 PHE B O 1
ATOM 2278 N N . GLU B 1 41 ? -20.012 3.976 39.748 1.00 61.55 39 GLU B N 1
ATOM 2279 C CA . GLU B 1 41 ? -20.347 2.634 39.292 1.00 66.17 39 GLU B CA 1
ATOM 2280 C C . GLU B 1 41 ? -20.730 2.608 37.810 1.00 66.42 39 GLU B C 1
ATOM 2281 O O . GLU B 1 41 ? -20.510 1.603 37.131 1.00 67.13 39 GLU B O 1
ATOM 2287 N N . LEU B 1 42 ? -21.279 3.715 37.312 1.00 64.95 40 LEU B N 1
ATOM 2288 C CA . LEU B 1 42 ? -21.505 3.877 35.875 1.00 62.76 40 LEU B CA 1
ATOM 2289 C C . LEU B 1 42 ? -20.182 3.911 35.104 1.00 61.53 40 LEU B C 1
ATOM 2290 O O . LEU B 1 42 ? -20.070 3.316 34.036 1.00 64.93 40 LEU B O 1
ATOM 2295 N N . SER B 1 43 ? -19.182 4.588 35.663 1.00 59.04 41 SER B N 1
ATOM 2296 C CA . SER B 1 43 ? -17.857 4.659 35.058 1.00 56.77 41 SER B CA 1
ATOM 2297 C C . SER B 1 43 ? -17.092 3.345 35.155 1.00 57.20 41 SER B C 1
ATOM 2298 O O . SER B 1 43 ? -16.262 3.057 34.295 1.00 56.26 41 SER B O 1
ATOM 2301 N N . PHE B 1 44 ? -17.351 2.565 36.205 1.00 57.09 42 PHE B N 1
ATOM 2302 C CA . PHE B 1 44 ? -16.677 1.276 36.380 1.00 55.86 42 PHE B CA 1
ATOM 2303 C C . PHE B 1 44 ? -17.175 0.314 35.315 1.00 55.58 42 PHE B C 1
ATOM 2304 O O . PHE B 1 44 ? -16.384 -0.274 34.580 1.00 50.92 42 PHE B O 1
ATOM 2312 N N . LYS B 1 45 ? -18.499 0.182 35.258 1.00 61.29 43 LYS B N 1
ATOM 2313 C CA . LYS B 1 45 ? -19.209 -0.741 34.376 1.00 64.73 43 LYS B CA 1
ATOM 2314 C C . LYS B 1 45 ? -18.861 -0.482 32.916 1.00 62.44 43 LYS B C 1
ATOM 2315 O O . LYS B 1 45 ? -18.504 -1.401 32.174 1.00 64.44 43 LYS B O 1
ATOM 2321 N N . ARG B 1 46 ? -18.965 0.787 32.537 1.00 61.58 44 ARG B N 1
ATOM 2322 C CA . ARG B 1 46 ? -18.703 1.277 31.192 1.00 58.09 44 ARG B CA 1
ATOM 2323 C C . ARG B 1 46 ? -17.342 0.853 30.654 1.00 57.55 44 ARG B C 1
ATOM 2324 O O . ARG B 1 46 ? -17.206 0.549 29.469 1.00 58.72 44 ARG B O 1
ATOM 2332 N N . ASN B 1 47 ? -16.343 0.814 31.534 1.00 59.17 45 ASN B N 1
ATOM 2333 C CA . ASN B 1 47 ? -14.970 0.508 31.139 1.00 55.93 45 ASN B CA 1
ATOM 2334 C C . ASN B 1 47 ? -14.546 -0.920 31.440 1.00 58.78 45 ASN B C 1
ATOM 2335 O O . ASN B 1 47 ? -13.619 -1.437 30.812 1.00 57.57 45 ASN B O 1
ATOM 2340 N N . ALA B 1 48 ? -15.229 -1.550 32.394 1.00 63.53 46 ALA B N 1
ATOM 2341 C CA . ALA B 1 48 ? -14.824 -2.860 32.923 1.00 68.54 46 ALA B CA 1
ATOM 2342 C C . ALA B 1 48 ? -14.882 -3.984 31.893 1.00 68.68 46 ALA B C 1
ATOM 2343 O O . ALA B 1 48 ? -14.134 -4.958 31.972 1.00 66.49 46 ALA B O 1
ATOM 2345 N N . SER B 1 49 ? -15.784 -3.839 30.933 1.00 72.56 47 SER B N 1
ATOM 2346 C CA . SER B 1 49 ? -15.994 -4.850 29.909 1.00 75.64 47 SER B CA 1
ATOM 2347 C C . SER B 1 49 ? -15.045 -4.680 28.720 1.00 72.85 47 SER B C 1
ATOM 2348 O O . SER B 1 49 ? -14.970 -5.551 27.853 1.00 72.62 47 SER B O 1
ATOM 2351 N N . LEU B 1 50 ? -14.322 -3.561 28.692 1.00 69.70 48 LEU B N 1
ATOM 2352 C CA . LEU B 1 50 ? -13.405 -3.232 27.597 1.00 63.48 48 LEU B CA 1
ATOM 2353 C C . LEU B 1 50 ? -11.972 -3.532 28.000 1.00 61.78 48 LEU B C 1
ATOM 2354 O O . LEU B 1 50 ? -11.024 -3.275 27.259 1.00 59.22 48 LEU B O 1
ATOM 2359 N N . VAL B 1 51 ? -11.828 -4.120 29.176 1.00 64.69 49 VAL B N 1
ATOM 2360 C CA . VAL B 1 51 ? -10.572 -4.073 29.891 1.00 63.18 49 VAL B CA 1
ATOM 2361 C C . VAL B 1 51 ? -10.287 -5.398 30.596 1.00 62.46 49 VAL B C 1
ATOM 2362 O O . VAL B 1 51 ? -11.209 -6.154 30.896 1.00 65.37 49 VAL B O 1
ATOM 2366 N N . ASP B 1 52 ? -9.010 -5.688 30.828 1.00 62.73 50 ASP B N 1
ATOM 2367 C CA . ASP B 1 52 ? -8.603 -6.900 31.539 1.00 62.66 50 ASP B CA 1
ATOM 2368 C C . ASP B 1 52 ? -8.660 -6.713 33.067 1.00 64.51 50 ASP B C 1
ATOM 2369 O O . ASP B 1 52 ? -9.361 -7.452 33.761 1.00 65.59 50 ASP B O 1
ATOM 2374 N N . GLU B 1 53 ? -7.914 -5.730 33.579 1.00 64.79 51 GLU B N 1
ATOM 2375 C CA . GLU B 1 53 ? -7.940 -5.363 35.003 1.00 61.18 51 GLU B CA 1
ATOM 2376 C C . GLU B 1 53 ? -8.375 -3.909 35.189 1.00 56.85 51 GLU B C 1
ATOM 2377 O O . GLU B 1 53 ? -8.079 -3.062 34.352 1.00 62.58 51 GLU B O 1
ATOM 2383 N N . THR B 1 54 ? -9.050 -3.611 36.293 1.00 50.23 52 THR B N 1
ATOM 2384 C CA . THR B 1 54 ? -9.316 -2.222 36.643 1.00 44.96 52 THR B CA 1
ATOM 2385 C C . THR B 1 54 ? -8.524 -1.797 37.864 1.00 45.68 52 THR B C 1
ATOM 2386 O O . THR B 1 54 ? -8.479 -2.499 38.868 1.00 51.65 52 THR B O 1
ATOM 2390 N N . LEU B 1 55 ? -7.876 -0.648 37.768 1.00 46.18 53 LEU B N 1
ATOM 2391 C CA . LEU B 1 55 ? -7.217 -0.066 38.915 1.00 41.98 53 LEU B CA 1
ATOM 2392 C C . LEU B 1 55 ? -8.060 1.111 39.346 1.00 43.21 53 LEU B C 1
ATOM 2393 O O . LEU B 1 55 ? -8.250 2.054 38.588 1.00 51.21 53 LEU B O 1
ATOM 2398 N N . ILE B 1 56 ? -8.580 1.051 40.560 1.00 41.21 54 ILE B N 1
ATOM 2399 C CA . ILE B 1 56 ? -9.276 2.188 41.120 1.00 40.60 54 ILE B CA 1
ATOM 2400 C C . ILE B 1 56 ? -8.287 3.017 41.924 1.00 43.48 54 ILE B C 1
ATOM 2401 O O . ILE B 1 56 ? -7.562 2.491 42.767 1.00 52.00 54 ILE B O 1
ATOM 2406 N N . VAL B 1 57 ? -8.224 4.308 41.648 1.00 35.59 55 VAL B N 1
ATOM 2407 C CA . VAL B 1 57 ? -7.400 5.145 42.482 1.00 35.48 55 VAL B CA 1
ATOM 2408 C C . VAL B 1 57 ? -8.220 6.238 43.115 1.00 35.13 55 VAL B C 1
ATOM 2409 O O . VAL B 1 57 ? -8.790 7.074 42.437 1.00 43.52 55 VAL B O 1
ATOM 2413 N N . CYS B 1 58 ? -8.305 6.179 44.441 1.00 34.61 56 CYS B N 1
ATOM 2414 C CA . CYS B 1 58 ? -9.170 7.064 45.188 1.00 43.47 56 CYS B CA 1
ATOM 2415 C C . CYS B 1 58 ? -8.465 7.455 46.460 1.00 44.20 56 CYS B C 1
ATOM 2416 O O . CYS B 1 58 ? -7.394 6.933 46.759 1.00 49.63 56 CYS B O 1
ATOM 2419 N N . ASN B 1 59 ? -9.047 8.411 47.175 1.00 49.36 57 ASN B N 1
ATOM 2420 C CA . ASN B 1 59 ? -8.614 8.750 48.517 1.00 50.86 57 ASN B CA 1
ATOM 2421 C C . ASN B 1 59 ? -8.986 7.569 49.390 1.00 52.29 57 ASN B C 1
ATOM 2422 O O . ASN B 1 59 ? -10.075 7.013 49.239 1.00 53.79 57 ASN B O 1
ATOM 2427 N N . GLU B 1 60 ? -8.093 7.182 50.296 1.00 53.60 58 GLU B N 1
ATOM 2428 C CA . GLU B 1 60 ? -8.336 6.015 51.156 1.00 52.24 58 GLU B CA 1
ATOM 2429 C C . GLU B 1 60 ? -9.648 6.060 51.934 1.00 45.42 58 GLU B C 1
ATOM 2430 O O . GLU B 1 60 ? -10.266 5.023 52.157 1.00 46.16 58 GLU B O 1
ATOM 2436 N N . LYS B 1 61 ? -10.074 7.268 52.299 1.00 43.70 59 LYS B N 1
ATOM 2437 C CA . LYS B 1 61 ? -11.307 7.509 53.041 1.00 44.08 59 LYS B CA 1
ATOM 2438 C C . LYS B 1 61 ? -12.536 7.102 52.254 1.00 48.99 59 LYS B C 1
ATOM 2439 O O . LYS B 1 61 ? -13.661 7.173 52.761 1.00 53.40 59 LYS B O 1
ATOM 2445 N N . HIS B 1 62 ? -12.314 6.689 51.010 1.00 48.55 60 HIS B N 1
ATOM 2446 C CA . HIS B 1 62 ? -13.387 6.290 50.130 1.00 48.36 60 HIS B CA 1
ATOM 2447 C C . HIS B 1 62 ? -13.293 4.820 49.712 1.00 47.53 60 HIS B C 1
ATOM 2448 O O . HIS B 1 62 ? -14.158 4.341 48.974 1.00 44.81 60 HIS B O 1
ATOM 2455 N N . TYR B 1 63 ? -12.268 4.111 50.196 1.00 43.76 61 TYR B N 1
ATOM 2456 C CA . TYR B 1 63 ? -12.115 2.683 49.902 1.00 41.32 61 TYR B CA 1
ATOM 2457 C C . TYR B 1 63 ? -13.426 1.919 50.017 1.00 42.82 61 TYR B C 1
ATOM 2458 O O . TYR B 1 63 ? -13.830 1.244 49.074 1.00 48.79 61 TYR B O 1
ATOM 2467 N N . PHE B 1 64 ? -14.088 2.037 51.164 1.00 43.19 62 PHE B N 1
ATOM 2468 C CA . PHE B 1 64 ? -15.309 1.263 51.439 1.00 47.28 62 PHE B CA 1
ATOM 2469 C C . PHE B 1 64 ? -16.504 1.768 50.661 1.00 45.59 62 PHE B C 1
ATOM 2470 O O . PHE B 1 64 ? -17.381 0.989 50.302 1.00 55.13 62 PHE B O 1
ATOM 2478 N N . LEU B 1 65 ? -16.526 3.069 50.391 1.00 51.38 63 LEU B N 1
ATOM 2479 C CA . LEU B 1 65 ? -17.536 3.663 49.504 1.00 54.42 63 LEU B CA 1
ATOM 2480 C C . LEU B 1 65 ? -17.440 3.115 48.085 1.00 56.39 63 LEU B C 1
ATOM 2481 O O . LEU B 1 65 ? -18.449 2.743 47.482 1.00 60.17 63 LEU B O 1
ATOM 2486 N N . ALA B 1 66 ? -16.216 3.058 47.568 1.00 57.18 64 ALA B N 1
ATOM 2487 C CA . ALA B 1 66 ? -15.959 2.554 46.229 1.00 57.79 64 ALA B CA 1
ATOM 2488 C C . ALA B 1 66 ? -16.277 1.079 46.145 1.00 59.42 64 ALA B C 1
ATOM 2489 O O . ALA B 1 66 ? -16.944 0.628 45.207 1.00 55.45 64 ALA B O 1
ATOM 2491 N N . LEU B 1 67 ? -15.797 0.340 47.144 1.00 64.27 65 LEU B N 1
ATOM 2492 C CA . LEU B 1 67 ? -15.943 -1.107 47.203 1.00 67.61 65 LEU B CA 1
ATOM 2493 C C . LEU B 1 67 ? -17.407 -1.547 47.181 1.00 70.04 65 LEU B C 1
ATOM 2494 O O . LEU B 1 67 ? -17.751 -2.531 46.524 1.00 72.27 65 LEU B O 1
ATOM 2499 N N . GLU B 1 68 ? -18.261 -0.808 47.885 1.00 73.79 66 GLU B N 1
ATOM 2500 C CA . GLU B 1 68 ? -19.689 -1.121 47.941 1.00 80.45 66 GLU B CA 1
ATOM 2501 C C . GLU B 1 68 ? -20.439 -0.849 46.644 1.00 77.79 66 GLU B C 1
ATOM 2502 O O . GLU B 1 68 ? -21.418 -1.528 46.344 1.00 79.62 66 GLU B O 1
ATOM 2508 N N . GLU B 1 69 ? -19.988 0.132 45.872 1.00 77.61 67 GLU B N 1
ATOM 2509 C CA . GLU B 1 69 ? -20.698 0.473 44.641 1.00 77.81 67 GLU B CA 1
ATOM 2510 C C . GLU B 1 69 ? -20.357 -0.397 43.440 1.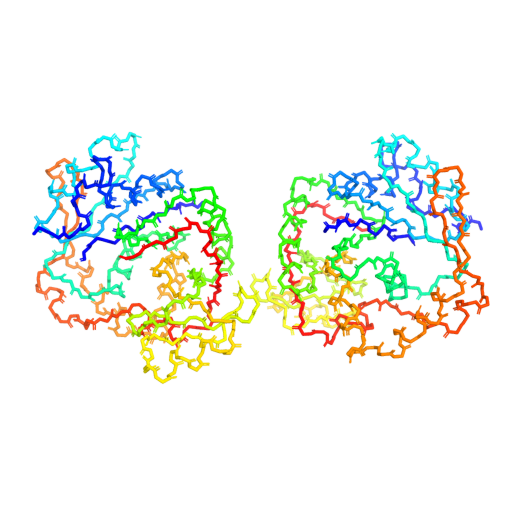00 77.28 67 GLU B C 1
ATOM 2511 O O . GLU B 1 69 ? -21.093 -0.419 42.456 1.00 79.79 67 GLU B O 1
ATOM 2517 N N . ILE B 1 70 ? -19.249 -1.117 43.526 1.00 76.41 68 ILE B N 1
ATOM 2518 C CA . ILE B 1 70 ? -18.878 -2.047 42.476 1.00 75.50 68 ILE B CA 1
ATOM 2519 C C . ILE B 1 70 ? -19.159 -3.475 42.928 1.00 79.79 68 ILE B C 1
ATOM 2520 O O . ILE B 1 70 ? -18.783 -4.429 42.253 1.00 82.00 68 ILE B O 1
ATOM 2525 N N . LYS B 1 71 ? -19.831 -3.601 44.075 1.00 83.77 69 LYS B N 1
ATOM 2526 C CA . LYS B 1 71 ? -20.186 -4.891 44.669 1.00 85.84 69 LYS B CA 1
ATOM 2527 C C . LYS B 1 71 ? -20.887 -5.811 43.670 1.00 84.96 69 LYS B C 1
ATOM 2528 O O . LYS B 1 71 ? -20.525 -6.981 43.535 1.00 83.75 69 LYS B O 1
ATOM 2534 N N . ASN B 1 72 ? -21.872 -5.273 42.960 1.00 86.25 70 ASN B N 1
ATOM 2535 C CA . ASN B 1 72 ? -22.646 -6.065 42.011 1.00 89.78 70 ASN B CA 1
ATOM 2536 C C . ASN B 1 72 ? -21.989 -6.209 40.641 1.00 90.79 70 ASN B C 1
ATOM 2537 O O . ASN B 1 72 ? -22.280 -7.150 39.902 1.00 90.91 70 ASN B O 1
ATOM 2542 N N . GLU B 1 73 ? -21.093 -5.280 40.316 1.00 92.80 71 GLU B N 1
ATOM 2543 C CA . GLU B 1 73 ? -20.524 -5.189 38.970 1.00 93.18 71 GLU B CA 1
ATOM 2544 C C . GLU B 1 73 ? -19.287 -6.061 38.747 1.00 92.73 71 GLU B C 1
ATOM 2545 O O . GLU B 1 73 ? -18.926 -6.336 37.605 1.00 92.53 71 GLU B O 1
ATOM 2551 N N . ILE B 1 74 ? -18.637 -6.485 39.829 1.00 95.35 72 ILE B N 1
ATOM 2552 C CA . ILE B 1 74 ? -17.494 -7.390 39.718 1.00 98.22 72 ILE B CA 1
ATOM 2553 C C . ILE B 1 74 ? -17.989 -8.810 39.475 1.00 102.55 72 ILE B C 1
ATOM 2554 O O . ILE B 1 74 ? -18.318 -9.548 40.411 1.00 104.10 72 ILE B O 1
ATOM 2559 N N . LYS B 1 75 ? -18.063 -9.168 38.201 1.00 105.09 73 LYS B N 1
ATOM 2560 C CA . LYS B 1 75 ? -18.422 -10.510 37.797 1.00 106.75 73 LYS B CA 1
ATOM 2561 C C . LYS B 1 75 ? -17.197 -11.073 37.091 1.00 105.61 73 LYS B C 1
ATOM 2562 O O . LYS B 1 75 ? -16.990 -10.827 35.898 1.00 107.33 73 LYS B O 1
ATOM 2568 N N . ASN B 1 76 ? -16.376 -11.796 37.854 1.00 101.83 74 ASN B N 1
ATOM 2569 C CA . ASN B 1 76 ? -15.062 -12.289 37.407 1.00 98.62 74 ASN B CA 1
ATOM 2570 C C . ASN B 1 76 ? -14.081 -11.202 36.945 1.00 94.34 74 ASN B C 1
ATOM 2571 O O . ASN B 1 76 ? -13.127 -11.490 36.217 1.00 96.10 74 ASN B O 1
ATOM 2576 N N . LYS B 1 77 ? -14.309 -9.962 37.374 1.00 85.89 75 LYS B N 1
ATOM 2577 C CA . LYS B 1 77 ? -13.420 -8.865 37.020 1.00 79.21 75 LYS B CA 1
ATOM 2578 C C . LYS B 1 77 ? -12.261 -8.798 38.006 1.00 76.87 75 LYS B C 1
ATOM 2579 O O . LYS B 1 77 ? -12.443 -9.032 39.205 1.00 79.60 75 LYS B O 1
ATOM 2585 N N . SER B 1 78 ? -11.071 -8.486 37.494 1.00 71.93 76 SER B N 1
ATOM 2586 C CA A SER B 1 78 ? -9.880 -8.328 38.323 0.50 66.05 76 SER B CA 1
ATOM 2587 C CA B SER B 1 78 ? -9.886 -8.325 38.332 0.50 67.28 76 SER B CA 1
ATOM 2588 C C . SER B 1 78 ? -9.736 -6.869 38.768 1.00 63.96 76 SER B C 1
ATOM 2589 O O . SER B 1 78 ? -9.232 -6.036 38.022 1.00 67.41 76 SER B O 1
ATOM 2594 N N . VAL B 1 79 ? -10.189 -6.561 39.980 1.00 56.51 77 VAL B N 1
ATOM 2595 C CA . VAL B 1 79 ? -10.123 -5.189 40.489 1.00 50.31 77 VAL B CA 1
ATOM 2596 C C . VAL B 1 79 ? -9.080 -5.033 41.595 1.00 49.34 77 VAL B C 1
ATOM 2597 O O . VAL B 1 79 ? -9.056 -5.812 42.540 1.00 48.11 77 VAL B O 1
ATOM 2601 N N . GLY B 1 80 ? -8.219 -4.029 41.462 1.00 46.50 78 GLY B N 1
ATOM 2602 C CA . GLY B 1 80 ? -7.279 -3.664 42.509 1.00 42.06 78 GLY B CA 1
ATOM 2603 C C . GLY B 1 80 ? -7.507 -2.210 42.880 1.00 45.44 78 GLY B C 1
ATOM 2604 O O . GLY B 1 80 ? -8.219 -1.498 42.177 1.00 50.48 78 GLY B O 1
ATOM 2605 N N . PHE B 1 81 ? -6.929 -1.766 43.993 1.00 42.67 79 PHE B N 1
ATOM 2606 C CA . PHE B 1 81 ? -7.037 -0.361 44.404 1.00 40.59 79 PHE B CA 1
ATOM 2607 C C . PHE B 1 81 ? -5.662 0.228 44.545 1.00 42.04 79 PHE B C 1
ATOM 2608 O O . PHE B 1 81 ? -4.675 -0.495 44.672 1.00 41.89 79 PHE B O 1
ATOM 2616 N N . LEU B 1 82 ? -5.616 1.551 44.515 1.00 39.95 80 LEU B N 1
ATOM 2617 C CA . LEU B 1 82 ? -4.456 2.309 44.920 1.00 39.16 80 LEU B CA 1
ATOM 2618 C C . LEU B 1 82 ? -5.019 3.449 45.741 1.00 36.78 80 LEU B C 1
ATOM 2619 O O . LEU B 1 82 ? -5.691 4.319 45.199 1.00 37.87 80 LEU B O 1
ATOM 2624 N N . LEU B 1 83 ? -4.759 3.433 47.043 1.00 31.18 81 LEU B N 1
ATOM 2625 C CA . LEU B 1 83 ? -5.325 4.429 47.927 1.00 37.71 81 LEU B CA 1
ATOM 2626 C C . LEU B 1 83 ? -4.317 5.517 48.241 1.00 43.07 81 LEU B C 1
ATOM 2627 O O . LEU B 1 83 ? -3.119 5.272 48.374 1.00 42.44 81 LEU B O 1
ATOM 2632 N N . GLU B 1 84 ? -4.822 6.730 48.355 1.00 42.42 82 GLU B N 1
ATOM 2633 C CA . GLU B 1 84 ? -3.980 7.871 48.582 1.00 47.25 82 GLU B CA 1
ATOM 2634 C C . GLU B 1 84 ? -4.447 8.587 49.838 1.00 50.45 82 GLU B C 1
ATOM 2635 O O . GLU B 1 84 ? -5.631 8.925 49.954 1.00 49.56 82 GLU B O 1
ATOM 2641 N N . SER B 1 85 ? -3.525 8.797 50.781 1.00 49.11 83 SER B N 1
ATOM 2642 C CA . SER B 1 85 ? -3.841 9.558 51.990 1.00 56.55 83 SER B CA 1
ATOM 2643 C C . SER B 1 85 ? -4.061 11.007 51.616 1.00 57.72 83 SER B C 1
ATOM 2644 O O . SER B 1 85 ? -5.015 11.630 52.078 1.00 65.47 83 SER B O 1
ATOM 2647 N N . LEU B 1 86 ? -3.186 11.522 50.757 1.00 58.20 84 LEU B N 1
ATOM 2648 C CA . LEU B 1 86 ? -3.303 12.876 50.236 1.00 63.18 84 LEU B CA 1
ATOM 2649 C C . LEU B 1 86 ? -3.759 12.853 48.781 1.00 65.21 84 LEU B C 1
ATOM 2650 O O . LEU B 1 86 ? -3.461 11.920 48.040 1.00 65.53 84 LEU B O 1
ATOM 2655 N N . SER B 1 87 ? -4.486 13.885 48.375 1.00 65.28 85 SER B N 1
ATOM 2656 C CA . SER B 1 87 ? -4.890 14.002 46.988 1.00 66.59 85 SER B CA 1
ATOM 2657 C C . SER B 1 87 ? -3.999 15.015 46.280 1.00 63.46 85 SER B C 1
ATOM 2658 O O . SER B 1 87 ? -4.164 16.223 46.429 1.00 60.73 85 SER B O 1
ATOM 2661 N N . LYS B 1 88 ? -3.038 14.488 45.526 1.00 62.50 86 LYS B N 1
ATOM 2662 C CA . LYS B 1 88 ? -1.989 15.274 44.881 1.00 62.98 86 LYS B CA 1
ATOM 2663 C C . LYS B 1 88 ? -2.196 15.430 43.361 1.00 61.85 86 LYS B C 1
ATOM 2664 O O . LYS B 1 88 ? -1.246 15.703 42.619 1.00 62.47 86 LYS B O 1
ATOM 2670 N N . ASN B 1 89 ? -3.438 15.240 42.912 1.00 58.64 87 ASN B N 1
ATOM 2671 C CA . ASN B 1 89 ? -3.835 15.440 41.513 1.00 49.92 87 ASN B CA 1
ATOM 2672 C C . ASN B 1 89 ? -3.309 14.335 40.591 1.00 48.20 87 ASN B C 1
ATOM 2673 O O . ASN B 1 89 ? -2.663 13.382 41.053 1.00 48.30 87 ASN B O 1
ATOM 2678 N N . THR B 1 90 ? -3.573 14.467 39.290 1.00 42.78 88 THR B N 1
ATOM 2679 C CA . THR B 1 90 ? -3.530 13.312 38.378 1.00 40.11 88 THR B CA 1
ATOM 2680 C C . THR B 1 90 ? -2.162 12.933 37.785 1.00 37.30 88 THR B C 1
ATOM 2681 O O . THR B 1 90 ? -1.976 11.801 37.351 1.00 33.40 88 THR B O 1
ATOM 2685 N N . ALA B 1 91 ? -1.211 13.862 37.751 1.00 34.44 89 ALA B N 1
ATOM 2686 C CA . ALA B 1 91 ? 0.140 13.506 37.302 1.00 37.34 89 ALA B CA 1
ATOM 2687 C C . ALA B 1 91 ? 0.652 12.305 38.094 1.00 37.08 89 ALA B C 1
ATOM 2688 O O . ALA B 1 91 ? 0.943 11.251 37.510 1.00 41.97 89 ALA B O 1
ATOM 2690 N N . ASN B 1 92 ? 0.690 12.451 39.419 1.00 39.65 90 ASN B N 1
ATOM 2691 C CA . ASN B 1 92 ? 1.164 11.415 40.345 1.00 33.86 90 ASN B CA 1
ATOM 2692 C C . ASN B 1 92 ? 0.314 10.157 40.320 1.00 37.54 90 ASN B C 1
ATOM 2693 O O . ASN B 1 92 ? 0.840 9.036 40.281 1.00 33.96 90 ASN B O 1
ATOM 2698 N N . ALA B 1 93 ? -1.003 10.345 40.362 1.00 28.50 91 ALA B N 1
ATOM 2699 C CA . ALA B 1 93 ? -1.943 9.219 40.305 1.00 30.63 91 ALA B CA 1
ATOM 2700 C C . ALA B 1 93 ? -1.713 8.365 39.078 1.00 26.51 91 ALA B C 1
ATOM 2701 O O . ALA B 1 93 ? -1.601 7.157 39.189 1.00 36.54 91 ALA B O 1
ATOM 2703 N N . ILE B 1 94 ? -1.638 9.000 37.906 1.00 31.52 92 ILE B N 1
ATOM 2704 C CA . ILE B 1 94 ? -1.438 8.295 36.638 1.00 27.64 92 ILE B CA 1
ATOM 2705 C C . ILE B 1 94 ? -0.027 7.696 36.538 1.00 36.47 92 ILE B C 1
ATOM 2706 O O . ILE B 1 94 ? 0.130 6.545 36.117 1.00 38.96 92 ILE B O 1
ATOM 2711 N N . ALA B 1 95 ? 0.983 8.479 36.925 1.00 24.34 93 ALA B N 1
ATOM 2712 C CA . ALA B 1 95 ? 2.387 8.025 36.876 1.00 35.78 93 ALA B CA 1
ATOM 2713 C C . ALA B 1 95 ? 2.670 6.796 37.732 1.00 36.34 93 ALA B C 1
ATOM 2714 O O . ALA B 1 95 ? 3.333 5.876 37.280 1.00 48.84 93 ALA B O 1
ATOM 2716 N N . LEU B 1 96 ? 2.153 6.782 38.959 1.00 42.69 94 LEU B N 1
ATOM 2717 C CA . LEU B 1 96 ? 2.255 5.609 39.827 1.00 44.73 94 LEU B CA 1
ATOM 2718 C C . LEU B 1 96 ? 1.567 4.388 39.222 1.00 41.34 94 LEU B C 1
ATOM 2719 O O . LEU B 1 96 ? 2.068 3.273 39.319 1.00 42.93 94 LEU B O 1
ATOM 2724 N N . SER B 1 97 ? 0.429 4.613 38.583 1.00 45.51 95 SER B N 1
ATOM 2725 C CA . SER B 1 97 ? -0.319 3.548 37.918 1.00 47.84 95 SER B CA 1
ATOM 2726 C C . SER B 1 97 ? 0.468 2.985 36.753 1.00 52.74 95 SER B C 1
ATOM 2727 O O . SER B 1 97 ? 0.378 1.788 36.450 1.00 50.20 95 SER B O 1
ATOM 2730 N N . ALA B 1 98 ? 1.235 3.854 36.095 1.00 51.60 96 ALA B N 1
ATOM 2731 C CA . ALA B 1 98 ? 2.091 3.425 35.008 1.00 46.44 96 ALA B CA 1
ATOM 2732 C C . ALA B 1 98 ? 3.254 2.647 35.602 1.00 51.00 96 ALA B C 1
ATOM 2733 O O . ALA B 1 98 ? 3.691 1.648 35.037 1.00 53.04 96 ALA B O 1
ATOM 2735 N N . LEU B 1 99 ? 3.734 3.093 36.759 1.00 51.52 97 LEU B N 1
ATOM 2736 C CA . LEU B 1 99 ? 4.778 2.368 37.485 1.00 50.78 97 LEU B CA 1
ATOM 2737 C C . LEU B 1 99 ? 4.294 1.008 38.012 1.00 49.98 97 LEU B C 1
ATOM 2738 O O . LEU B 1 99 ? 5.078 0.070 38.112 1.00 55.17 97 LEU B O 1
ATOM 2743 N N . MET B 1 100 ? 3.003 0.897 38.320 1.00 49.99 98 MET B N 1
ATOM 2744 C CA . MET B 1 100 ? 2.425 -0.368 38.801 1.00 48.42 98 MET B CA 1
ATOM 2745 C C . MET B 1 100 ? 2.099 -1.337 37.676 1.00 53.22 98 MET B C 1
ATOM 2746 O O . MET B 1 100 ? 1.588 -2.431 37.916 1.00 62.11 98 MET B O 1
ATOM 2751 N N . SER B 1 101 ? 2.392 -0.933 36.447 1.00 55.13 99 SER B N 1
ATOM 2752 C CA . SER B 1 101 ? 2.063 -1.726 35.279 1.00 50.17 99 SER B CA 1
ATOM 2753 C C . SER B 1 101 ? 3.345 -2.108 34.572 1.00 54.26 99 SER B C 1
ATOM 2754 O O . SER B 1 101 ? 4.385 -1.515 34.835 1.00 52.70 99 SER B O 1
ATOM 2757 N N . ASP B 1 102 ? 3.282 -3.105 33.692 1.00 58.84 100 ASP B N 1
ATOM 2758 C CA . ASP B 1 102 ? 4.420 -3.418 32.822 1.00 65.06 100 ASP B CA 1
ATOM 2759 C C . ASP B 1 102 ? 4.556 -2.363 31.735 1.00 61.85 100 ASP B C 1
ATOM 2760 O O . ASP B 1 102 ? 3.565 -1.792 31.300 1.00 57.81 100 ASP B O 1
ATOM 2765 N N . LYS B 1 103 ? 5.786 -2.104 31.302 1.00 65.53 101 LYS B N 1
ATOM 2766 C CA . LYS B 1 103 ? 6.050 -1.125 30.243 1.00 66.37 101 LYS B CA 1
ATOM 2767 C C . LYS B 1 103 ? 5.106 -1.241 29.049 1.00 67.47 101 LYS B C 1
ATOM 2768 O O . LYS B 1 103 ? 4.650 -0.234 28.522 1.00 69.98 101 LYS B O 1
ATOM 2774 N N . GLU B 1 104 ? 4.796 -2.473 28.650 1.00 69.54 102 GLU B N 1
ATOM 2775 C CA . GLU B 1 104 ? 4.159 -2.737 27.359 1.00 69.66 102 GLU B CA 1
ATOM 2776 C C . GLU B 1 104 ? 2.640 -2.776 27.394 1.00 67.94 102 GLU B C 1
ATOM 2777 O O . GLU B 1 104 ? 2.010 -2.918 26.347 1.00 69.22 102 GLU B O 1
ATOM 2783 N N . ASP B 1 105 ? 2.038 -2.666 28.574 1.00 65.82 103 ASP B N 1
ATOM 2784 C CA . ASP B 1 105 ? 0.581 -2.774 28.627 1.00 65.29 103 ASP B CA 1
ATOM 2785 C C . ASP B 1 105 ? -0.132 -1.430 28.544 1.00 59.65 103 ASP B C 1
ATOM 2786 O O . ASP B 1 105 ? 0.392 -0.399 28.965 1.00 63.24 103 ASP B O 1
ATOM 2791 N N . LEU B 1 106 ? -1.317 -1.458 27.955 1.00 57.88 104 LEU B N 1
ATOM 2792 C CA . LEU B 1 106 ? -2.037 -0.245 27.618 1.00 57.95 104 LEU B CA 1
ATOM 2793 C C . LEU B 1 106 ? -2.883 0.195 28.791 1.00 59.36 104 LEU B C 1
ATOM 2794 O O . LEU B 1 106 ? -3.427 -0.636 29.518 1.00 63.13 104 LEU B O 1
ATOM 2799 N N . LEU B 1 107 ? -2.981 1.506 28.975 1.00 53.31 105 LEU B N 1
ATOM 2800 C CA . LEU B 1 107 ? -3.698 2.070 30.098 1.00 46.82 105 LEU B CA 1
ATOM 2801 C C . LEU B 1 107 ? -4.790 3.001 29.586 1.00 48.17 105 LEU B C 1
ATOM 2802 O O . LEU B 1 107 ? -4.538 3.831 28.719 1.00 49.25 105 LEU B O 1
ATOM 2807 N N . ILE B 1 108 ? -5.993 2.864 30.140 1.00 44.06 106 ILE B N 1
ATOM 2808 C CA . ILE B 1 108 ? -7.149 3.653 29.740 1.00 42.03 106 ILE B CA 1
ATOM 2809 C C . ILE B 1 108 ? -7.618 4.481 30.937 1.00 46.35 106 ILE B C 1
ATOM 2810 O O . ILE B 1 108 ? -8.387 4.004 31.797 1.00 42.94 106 ILE B O 1
ATOM 2815 N N . VAL B 1 109 ? -7.153 5.725 30.982 1.00 34.72 107 VAL B N 1
ATOM 2816 C CA . VAL B 1 109 ? -7.376 6.588 32.117 1.00 33.48 107 VAL B CA 1
ATOM 2817 C C . VAL B 1 109 ? -8.716 7.309 32.024 1.00 46.28 107 VAL B C 1
ATOM 2818 O O . VAL B 1 109 ? -8.945 8.067 31.098 1.00 54.43 107 VAL B O 1
ATOM 2822 N N . THR B 1 110 ? -9.606 7.058 32.979 1.00 50.60 108 THR B N 1
ATOM 2823 C CA . THR B 1 110 ? -10.941 7.664 32.965 1.00 53.48 108 THR B CA 1
ATOM 2824 C C . THR B 1 110 ? -11.324 8.214 34.344 1.00 52.63 108 THR B C 1
ATOM 2825 O O . THR B 1 110 ? -11.338 7.463 35.325 1.00 50.20 108 THR B O 1
ATOM 2829 N N . PRO B 1 111 ? -11.605 9.530 34.430 1.00 47.78 109 PRO B N 1
ATOM 2830 C CA . PRO B 1 111 ? -12.278 10.129 35.580 1.00 51.46 109 PRO B CA 1
ATOM 2831 C C . PRO B 1 111 ? -13.623 9.472 35.856 1.00 55.57 109 PRO B C 1
ATOM 2832 O O . PRO B 1 111 ? -14.300 9.025 34.923 1.00 56.00 109 PRO B O 1
ATOM 2836 N N . SER B 1 112 ? -13.997 9.420 37.136 1.00 58.40 110 SER B N 1
ATOM 2837 C CA . SER B 1 112 ? -15.157 8.644 37.576 1.00 57.53 110 SER B CA 1
ATOM 2838 C C . SER B 1 112 ? -16.453 9.447 37.652 1.00 59.54 110 SER B C 1
ATOM 2839 O O . SER B 1 112 ? -17.534 8.871 37.808 1.00 63.15 110 SER B O 1
ATOM 2842 N N . ASP B 1 113 ? -16.352 10.766 37.523 1.00 58.36 111 ASP B N 1
ATOM 2843 C CA . ASP B 1 113 ? -17.537 11.621 37.592 1.00 63.27 111 ASP B CA 1
ATOM 2844 C C . ASP B 1 113 ? -18.035 12.125 36.232 1.00 65.32 111 ASP B C 1
ATOM 2845 O O . ASP B 1 113 ? -18.456 13.272 36.108 1.00 69.77 111 ASP B O 1
ATOM 2850 N N . HIS B 1 114 ? -17.985 11.266 35.218 1.00 69.70 112 HIS B N 1
ATOM 2851 C CA . HIS B 1 114 ? -18.536 11.592 33.906 1.00 72.01 112 HIS B CA 1
ATOM 2852 C C . HIS B 1 114 ? -19.781 10.777 33.622 1.00 72.89 112 HIS B C 1
ATOM 2853 O O . HIS B 1 114 ? -19.849 9.596 33.972 1.00 73.87 112 HIS B O 1
ATOM 2860 N N . LEU B 1 115 ? -20.753 11.413 32.973 1.00 72.79 113 LEU B N 1
ATOM 2861 C CA . LEU B 1 115 ? -21.940 10.722 32.486 1.00 74.05 113 LEU B CA 1
ATOM 2862 C C . LEU B 1 115 ? -21.829 10.569 30.976 1.00 73.91 113 LEU B C 1
ATOM 2863 O O . LEU B 1 115 ? -21.669 11.551 30.254 1.00 75.11 113 LEU B O 1
ATOM 2868 N N . ILE B 1 116 ? -21.899 9.329 30.507 1.00 73.21 114 ILE B N 1
ATOM 2869 C CA . ILE B 1 116 ? -21.800 9.030 29.084 1.00 74.52 114 ILE B CA 1
ATOM 2870 C C . ILE B 1 116 ? -22.989 8.155 28.684 1.00 76.35 114 ILE B C 1
ATOM 2871 O O . ILE B 1 116 ? -23.112 7.010 29.129 1.00 75.58 114 ILE B O 1
ATOM 2876 N N . LYS B 1 117 ? -23.866 8.715 27.854 1.00 77.88 115 LYS B N 1
ATOM 2877 C CA . LYS B 1 117 ? -25.145 8.080 27.533 1.00 79.67 115 LYS B CA 1
ATOM 2878 C C . LYS B 1 117 ? -25.117 7.183 26.295 1.00 80.22 115 LYS B C 1
ATOM 2879 O O . LYS B 1 117 ? -25.780 6.148 26.273 1.00 80.40 115 LYS B O 1
ATOM 2885 N N . ASP B 1 118 ? -24.357 7.573 25.274 1.00 81.95 116 ASP B N 1
ATOM 2886 C CA . ASP B 1 118 ? -24.207 6.735 24.080 1.00 81.33 116 ASP B CA 1
ATOM 2887 C C . ASP B 1 118 ? -23.028 5.787 24.259 1.00 77.25 116 ASP B C 1
ATOM 2888 O O . ASP B 1 118 ? -21.878 6.146 24.015 1.00 79.79 116 ASP B O 1
ATOM 2893 N N . LEU B 1 119 ? -23.332 4.567 24.676 1.00 74.13 117 LEU B N 1
ATOM 2894 C CA . LEU B 1 119 ? -22.306 3.604 25.036 1.00 76.12 117 LEU B CA 1
ATOM 2895 C C . LEU B 1 119 ? -21.649 2.943 23.817 1.00 75.75 117 LEU B C 1
ATOM 2896 O O . LEU B 1 119 ? -20.515 2.462 23.908 1.00 79.27 117 LEU B O 1
ATOM 2901 N N . GLN B 1 120 ? -22.337 2.931 22.676 1.00 72.62 118 GLN B N 1
ATOM 2902 C CA . GLN B 1 120 ? -21.745 2.357 21.465 1.00 70.44 118 GLN B CA 1
ATOM 2903 C C . GLN B 1 120 ? -20.684 3.279 20.852 1.00 65.17 118 GLN B C 1
ATOM 2904 O O . GLN B 1 120 ? -19.629 2.812 20.410 1.00 62.85 118 GLN B O 1
ATOM 2910 N N . ALA B 1 121 ? -20.971 4.580 20.846 1.00 59.72 119 ALA B N 1
ATOM 2911 C CA . ALA B 1 121 ? -20.011 5.603 20.430 1.00 60.54 119 ALA B CA 1
ATOM 2912 C C . ALA B 1 121 ? -18.764 5.576 21.308 1.00 61.32 119 ALA B C 1
ATOM 2913 O O . ALA B 1 121 ? -17.640 5.653 20.797 1.00 62.09 119 ALA B O 1
ATOM 2915 N N . TYR B 1 122 ? -18.974 5.459 22.623 1.00 58.27 120 TYR B N 1
ATOM 2916 C CA . TYR B 1 122 ? -17.882 5.285 23.574 1.00 54.13 120 TYR B CA 1
ATOM 2917 C C . TYR B 1 122 ? -16.977 4.114 23.191 1.00 56.48 120 TYR B C 1
ATOM 2918 O O . TYR B 1 122 ? -15.770 4.292 23.029 1.00 56.01 120 TYR B O 1
ATOM 2927 N N . GLU B 1 123 ? -17.565 2.931 23.014 1.00 60.45 121 GLU B N 1
ATOM 2928 C CA . GLU B 1 123 ? -16.799 1.732 22.665 1.00 62.50 121 GLU B CA 1
ATOM 2929 C C . GLU B 1 123 ? -15.987 1.868 21.378 1.00 61.02 121 GLU B C 1
ATOM 2930 O O . GLU B 1 123 ? -14.899 1.298 21.271 1.00 57.79 121 GLU B O 1
ATOM 2936 N N . ASN B 1 124 ? -16.522 2.621 20.416 1.00 62.13 122 ASN B N 1
ATOM 2937 C CA . ASN B 1 124 ? -15.843 2.874 19.140 1.00 59.14 122 ASN B CA 1
ATOM 2938 C C . ASN B 1 124 ? -14.660 3.832 19.286 1.00 53.95 122 ASN B C 1
ATOM 2939 O O . ASN B 1 124 ? -13.560 3.555 18.785 1.00 51.48 122 ASN B O 1
ATOM 2944 N N . ALA B 1 125 ? -14.899 4.949 19.976 1.00 48.04 123 ALA B N 1
ATOM 2945 C CA . ALA B 1 125 ? -13.851 5.912 20.306 1.00 46.74 123 ALA B CA 1
ATOM 2946 C C . ALA B 1 125 ? -12.719 5.241 21.082 1.00 50.59 123 ALA B C 1
ATOM 2947 O O . ALA B 1 125 ? -11.548 5.434 20.769 1.00 50.27 123 ALA B O 1
ATOM 2949 N N . ILE B 1 126 ? -13.074 4.437 22.081 1.00 53.91 124 ILE B N 1
ATOM 2950 C CA . ILE B 1 126 ? -12.077 3.698 22.848 1.00 56.40 124 ILE B CA 1
ATOM 2951 C C . ILE B 1 126 ? -11.241 2.798 21.946 1.00 58.56 124 ILE B C 1
ATOM 2952 O O . ILE B 1 126 ? -10.017 2.783 22.057 1.00 57.29 124 ILE B O 1
ATOM 2957 N N . LYS B 1 127 ? -11.902 2.088 21.033 1.00 62.77 125 LYS B N 1
ATOM 2958 C CA . LYS B 1 127 ? -11.213 1.181 20.108 1.00 67.22 125 LYS B CA 1
ATOM 2959 C C . LYS B 1 127 ? -10.214 1.895 19.199 1.00 61.18 125 LYS B C 1
ATOM 2960 O O . LYS B 1 127 ? -9.119 1.383 18.961 1.00 62.53 125 LYS B O 1
ATOM 2966 N N . LYS B 1 128 ? -10.593 3.077 18.710 1.00 58.61 126 LYS B N 1
ATOM 2967 C CA . LYS B 1 128 ? -9.705 3.921 17.902 1.00 58.01 126 LYS B CA 1
ATOM 2968 C C . LYS B 1 128 ? -8.496 4.355 18.716 1.00 58.22 126 LYS B C 1
ATOM 2969 O O . LYS B 1 128 ? -7.352 4.244 18.255 1.00 58.03 126 LYS B O 1
ATOM 2975 N N . ALA B 1 129 ? -8.774 4.834 19.932 1.00 55.19 127 ALA B N 1
ATOM 2976 C CA . ALA B 1 129 ? -7.756 5.279 20.888 1.00 49.72 127 ALA B CA 1
ATOM 2977 C C . ALA B 1 129 ? -6.746 4.191 21.190 1.00 46.46 127 ALA B C 1
ATOM 2978 O O . ALA B 1 129 ? -5.537 4.447 21.165 1.00 44.74 127 ALA B O 1
ATOM 2980 N N . ILE B 1 130 ? -7.244 2.982 21.452 1.00 45.70 128 ILE B N 1
ATOM 2981 C CA . ILE B 1 130 ? -6.384 1.823 21.668 1.00 51.63 128 ILE B CA 1
ATOM 2982 C C . ILE B 1 130 ? -5.412 1.658 20.506 1.00 59.60 128 ILE B C 1
ATOM 2983 O O . ILE B 1 130 ? -4.207 1.479 20.718 1.00 60.57 128 ILE B O 1
ATOM 2988 N N . ASP B 1 131 ? -5.932 1.729 19.276 1.00 62.86 129 ASP B N 1
ATOM 2989 C CA . ASP B 1 131 ? -5.087 1.485 18.119 1.00 61.53 129 ASP B CA 1
ATOM 2990 C C . ASP B 1 131 ? -4.051 2.575 17.950 1.00 57.88 129 ASP B C 1
ATOM 2991 O O . ASP B 1 131 ? -2.889 2.281 17.673 1.00 62.20 129 ASP B O 1
ATOM 2996 N N . LEU B 1 132 ? -4.467 3.823 18.143 1.00 48.65 130 LEU B N 1
ATOM 2997 C CA . LEU B 1 132 ? -3.538 4.943 18.154 1.00 44.03 130 LEU B CA 1
ATOM 2998 C C . LEU B 1 132 ? -2.453 4.806 19.224 1.00 45.33 130 LEU B C 1
ATOM 2999 O O . LEU B 1 132 ? -1.280 5.080 18.969 1.00 52.33 130 LEU B O 1
ATOM 3004 N N . ALA B 1 133 ? -2.851 4.364 20.414 1.00 47.06 131 ALA B N 1
ATOM 3005 C CA . ALA B 1 133 ? -1.926 4.154 21.523 1.00 51.18 131 ALA B CA 1
ATOM 3006 C C . ALA B 1 133 ? -0.848 3.114 21.203 1.00 53.74 131 ALA B C 1
ATOM 3007 O O . ALA B 1 133 ? 0.278 3.215 21.700 1.00 49.84 131 ALA B O 1
ATOM 3009 N N . GLN B 1 134 ? -1.180 2.127 20.370 1.00 51.52 132 GLN B N 1
ATOM 3010 C CA . GLN B 1 134 ? -0.195 1.097 20.012 1.00 56.62 132 GLN B CA 1
ATOM 3011 C C . GLN B 1 134 ? 0.846 1.578 18.995 1.00 59.42 132 GLN B C 1
ATOM 3012 O O . GLN B 1 134 ? 1.851 0.903 18.763 1.00 59.68 132 GLN B O 1
ATOM 3018 N N . LYS B 1 135 ? 0.613 2.750 18.406 1.00 60.79 133 LYS B N 1
ATOM 3019 C CA . LYS B 1 135 ? 1.585 3.370 17.505 1.00 56.54 133 LYS B CA 1
ATOM 3020 C C . LYS B 1 135 ? 2.579 4.253 18.271 1.00 59.34 133 LYS B C 1
ATOM 3021 O O . LYS B 1 135 ? 3.496 4.854 17.683 1.00 58.50 133 LYS B O 1
ATOM 3027 N N . GLY B 1 136 ? 2.379 4.333 19.586 1.00 56.11 134 GLY B N 1
ATOM 3028 C CA . GLY B 1 136 ? 3.253 5.088 20.466 1.00 49.42 134 GLY B CA 1
ATOM 3029 C C . GLY B 1 136 ? 2.755 6.487 20.748 1.00 43.96 134 GLY B C 1
ATOM 3030 O O . GLY B 1 136 ? 3.533 7.352 21.149 1.00 42.41 134 GLY B O 1
ATOM 3031 N N . PHE B 1 137 ? 1.463 6.706 20.533 1.00 41.41 135 PHE B N 1
ATOM 3032 C CA . PHE B 1 137 ? 0.844 8.006 20.803 1.00 49.30 135 PHE B CA 1
ATOM 3033 C C . PHE B 1 137 ? 0.225 8.123 22.200 1.00 50.57 135 PHE B C 1
ATOM 3034 O O . PHE B 1 137 ? -0.153 7.121 22.806 1.00 52.18 135 PHE B O 1
ATOM 3042 N N . LEU B 1 138 ? 0.136 9.360 22.694 1.00 49.41 136 LEU B N 1
ATOM 3043 C CA . LEU B 1 138 ? -0.649 9.682 23.878 1.00 48.34 136 LEU B CA 1
ATOM 3044 C C . LEU B 1 138 ? -1.993 10.209 23.390 1.00 48.35 136 LEU B C 1
ATOM 3045 O O . LEU B 1 138 ? -2.095 11.285 22.794 1.00 43.66 136 LEU B O 1
ATOM 3050 N N . VAL B 1 139 ? -3.026 9.427 23.637 1.00 47.74 137 VAL B N 1
ATOM 3051 C CA . VAL B 1 139 ? -4.314 9.705 23.052 1.00 47.96 137 VAL B CA 1
ATOM 3052 C C . VAL B 1 139 ? -5.187 10.448 24.040 1.00 48.26 137 VAL B C 1
ATOM 3053 O O . VAL B 1 139 ? -5.185 10.166 25.232 1.00 53.69 137 VAL B O 1
ATOM 3057 N N . THR B 1 140 ? -5.936 11.397 23.506 1.00 49.07 138 THR B N 1
ATOM 3058 C CA . THR B 1 140 ? -6.743 12.313 24.263 1.00 45.25 138 THR B CA 1
ATOM 3059 C C . THR B 1 140 ? -8.067 12.363 23.496 1.00 45.80 138 THR B C 1
ATOM 3060 O O . THR B 1 140 ? -8.138 11.873 22.376 1.00 49.02 138 THR B O 1
ATOM 3064 N N . PHE B 1 141 ? -9.121 12.911 24.093 1.00 46.98 139 PHE B N 1
ATOM 3065 C CA . PHE B 1 141 ? -10.454 12.859 23.483 1.00 47.41 139 PHE B CA 1
ATOM 3066 C C . PHE B 1 141 ? -11.099 14.229 23.441 1.00 51.31 139 PHE B C 1
ATOM 3067 O O . PHE B 1 141 ? -11.212 14.896 24.470 1.00 54.09 139 PHE B O 1
ATOM 3075 N N . GLY B 1 142 ? -11.551 14.633 22.258 1.00 54.86 140 GLY B N 1
ATOM 3076 C CA . GLY B 1 142 ? -12.166 15.945 22.074 1.00 54.76 140 GLY B CA 1
ATOM 3077 C C . GLY B 1 142 ? -13.681 15.901 22.041 1.00 57.37 140 GLY B C 1
ATOM 3078 O O . GLY B 1 142 ? -14.271 14.935 21.568 1.00 62.34 140 GLY B O 1
ATOM 3079 N N . VAL B 1 143 ? -14.299 16.961 22.556 1.00 59.15 141 VAL B N 1
ATOM 3080 C CA . VAL B 1 143 ? -15.749 17.126 22.601 1.00 62.48 141 VAL B CA 1
ATOM 3081 C C . VAL B 1 143 ? -16.075 18.493 22.007 1.00 67.11 141 VAL B C 1
ATOM 3082 O O . VAL B 1 143 ? -15.393 19.473 22.307 1.00 70.24 141 VAL B O 1
ATOM 3086 N N . SER B 1 144 ? -17.105 18.549 21.163 1.00 71.26 142 SER B N 1
ATOM 3087 C CA . SER B 1 144 ? -17.567 19.797 20.551 1.00 74.32 142 SER B CA 1
ATOM 3088 C C . SER B 1 144 ? -17.854 20.876 21.589 1.00 76.10 142 SER B C 1
ATOM 3089 O O . SER B 1 144 ? -18.371 20.595 22.670 1.00 72.67 142 SER B O 1
ATOM 3092 N N . ILE B 1 145 ? -17.510 22.111 21.242 1.00 81.27 143 ILE B N 1
ATOM 3093 C CA . ILE B 1 145 ? -17.658 23.243 22.141 1.00 86.79 143 ILE B CA 1
ATOM 3094 C C . ILE B 1 145 ? -18.972 23.974 21.884 1.00 94.28 143 ILE B C 1
ATOM 3095 O O . ILE B 1 145 ? -19.188 24.508 20.794 1.00 97.14 143 ILE B O 1
ATOM 3100 N N . ASP B 1 146 ? -19.848 23.994 22.887 1.00 100.21 144 ASP B N 1
ATOM 3101 C CA . ASP B 1 146 ? -21.078 24.782 22.812 1.00 105.65 144 ASP B CA 1
ATOM 3102 C C . ASP B 1 146 ? -20.968 26.052 23.656 1.00 108.24 144 ASP B C 1
ATOM 3103 O O . ASP B 1 146 ? -21.051 27.164 23.132 1.00 108.02 144 ASP B O 1
ATOM 3108 N N . LYS B 1 147 ? -20.766 25.877 24.957 1.00 111.45 145 LYS B N 1
ATOM 3109 C CA . LYS B 1 147 ? -20.597 26.996 25.873 1.00 115.66 145 LYS B CA 1
ATOM 3110 C C . LYS B 1 147 ? -19.126 27.112 26.263 1.00 116.50 145 LYS B C 1
ATOM 3111 O O . LYS B 1 147 ? -18.610 26.251 26.983 1.00 118.44 145 LYS B O 1
ATOM 3117 N N . PRO B 1 148 ? -18.443 28.172 25.782 1.00 115.37 146 PRO B N 1
ATOM 3118 C CA . PRO B 1 148 ? -17.022 28.387 26.073 1.00 113.45 146 PRO B CA 1
ATOM 3119 C C . PRO B 1 148 ? -16.746 28.697 27.546 1.00 111.85 146 PRO B C 1
ATOM 3120 O O . PRO B 1 148 ? -16.611 29.865 27.924 1.00 113.17 146 PRO B O 1
ATOM 3124 N N . ASN B 1 149 ? -16.668 27.655 28.369 1.00 108.85 147 ASN B N 1
ATOM 3125 C CA . ASN B 1 149 ? -16.286 27.831 29.765 1.00 106.98 147 ASN B CA 1
ATOM 3126 C C . ASN B 1 149 ? -14.825 27.456 30.008 1.00 104.38 147 ASN B C 1
ATOM 3127 O O . ASN B 1 149 ? -14.281 26.548 29.375 1.00 101.44 147 ASN B O 1
ATOM 3132 N N . THR B 1 150 ? -14.210 28.174 30.939 1.00 102.50 148 THR B N 1
ATOM 3133 C CA . THR B 1 150 ? -12.770 28.136 31.148 1.00 100.21 148 THR B CA 1
ATOM 3134 C C . THR B 1 150 ? -12.344 27.106 32.192 1.00 98.23 148 THR B C 1
ATOM 3135 O O . THR B 1 150 ? -11.181 27.070 32.604 1.00 97.54 148 THR B O 1
ATOM 3139 N N . GLU B 1 151 ? -13.287 26.269 32.615 1.00 94.93 149 GLU B N 1
ATOM 3140 C CA . GLU B 1 151 ? -12.978 25.181 33.541 1.00 93.33 149 GLU B CA 1
ATOM 3141 C C . GLU B 1 151 ? -12.605 23.900 32.794 1.00 86.15 149 GLU B C 1
ATOM 3142 O O . GLU B 1 151 ? -12.374 22.856 33.404 1.00 84.93 149 GLU B O 1
ATOM 3148 N N . PHE B 1 152 ? -12.538 24.000 31.469 1.00 80.05 150 PHE B N 1
ATOM 3149 C CA . PHE B 1 152 ? -12.103 22.895 30.629 1.00 72.58 150 PHE B CA 1
ATOM 3150 C C . PHE B 1 152 ? -10.733 23.134 30.017 1.00 65.91 150 PHE B C 1
ATOM 3151 O O . PHE B 1 152 ? -10.261 24.268 29.936 1.00 60.03 150 PHE B O 1
ATOM 3159 N N . GLY B 1 153 ? -10.100 22.048 29.594 1.00 62.03 151 GLY B N 1
ATOM 3160 C CA . GLY B 1 153 ? -8.941 22.134 28.712 1.00 63.85 151 GLY B CA 1
ATOM 3161 C C . GLY B 1 153 ? -9.398 22.251 27.267 1.00 60.91 151 GLY B C 1
ATOM 3162 O O . GLY B 1 153 ? -10.493 21.815 26.908 1.00 55.42 151 GLY B O 1
ATOM 3163 N N . TYR B 1 154 ? -8.558 22.855 26.439 1.00 61.01 152 TYR B N 1
ATOM 3164 C CA . TYR B 1 154 ? -8.884 23.092 25.042 1.00 58.23 152 TYR B CA 1
ATOM 3165 C C . TYR B 1 154 ? -7.881 22.374 24.156 1.00 56.71 152 TYR B C 1
ATOM 3166 O O . TYR B 1 154 ? -6.674 22.582 24.273 1.00 58.75 152 TYR B O 1
ATOM 3175 N N . ILE B 1 155 ? -8.371 21.510 23.278 1.00 53.76 153 ILE B N 1
ATOM 3176 C CA . ILE B 1 155 ? -7.483 20.830 22.347 1.00 53.64 153 ILE B CA 1
ATOM 3177 C C . ILE B 1 155 ? -7.592 21.505 20.984 1.00 56.21 153 ILE B C 1
ATOM 3178 O O . ILE B 1 155 ? -8.689 21.646 20.439 1.00 55.88 153 ILE B O 1
ATOM 3183 N N . GLU B 1 156 ? -6.455 21.960 20.461 1.00 57.47 154 GLU B N 1
ATOM 3184 C CA . GLU B 1 156 ? -6.415 22.550 19.135 1.00 58.21 154 GLU B CA 1
ATOM 3185 C C . GLU B 1 156 ? -6.237 21.449 18.117 1.00 57.99 154 GLU B C 1
ATOM 3186 O O . GLU B 1 156 ? -5.170 20.843 18.022 1.00 58.66 154 GLU B O 1
ATOM 3192 N N . SER B 1 157 ? -7.294 21.184 17.365 1.00 62.24 155 SER B N 1
ATOM 3193 C CA . SER B 1 157 ? -7.246 20.161 16.343 1.00 66.02 155 SER B CA 1
ATOM 3194 C C . SER B 1 157 ? -7.970 20.644 15.095 1.00 68.26 155 SER B C 1
ATOM 3195 O O . SER B 1 157 ? -9.189 20.825 15.108 1.00 71.51 155 SER B O 1
ATOM 3198 N N . PRO B 1 158 ? -7.214 20.875 14.015 1.00 69.63 156 PRO B N 1
ATOM 3199 C CA . PRO B 1 158 ? -7.807 21.286 12.747 1.00 72.77 156 PRO B CA 1
ATOM 3200 C C . PRO B 1 158 ? -8.667 20.174 12.135 1.00 72.05 156 PRO B C 1
ATOM 3201 O O . PRO B 1 158 ? -9.827 20.406 11.799 1.00 72.11 156 PRO B O 1
ATOM 3205 N N . ASN B 1 159 ? -8.105 18.973 12.029 1.00 70.95 157 ASN B N 1
ATOM 3206 C CA . ASN B 1 159 ? -8.763 17.853 11.364 1.00 68.70 157 ASN B CA 1
ATOM 3207 C C . ASN B 1 159 ? -9.522 16.921 12.300 1.00 67.76 157 ASN B C 1
ATOM 3208 O O . ASN B 1 159 ? -10.334 16.118 11.847 1.00 72.69 157 ASN B O 1
ATOM 3213 N N . GLY B 1 160 ? -9.246 17.020 13.598 1.00 65.39 158 GLY B N 1
ATOM 3214 C CA . GLY B 1 160 ? -9.874 16.147 14.588 1.00 58.10 158 GLY B CA 1
ATOM 3215 C C . GLY B 1 160 ? -9.082 14.875 14.875 1.00 54.83 158 GLY B C 1
ATOM 3216 O O . GLY B 1 160 ? -9.630 13.909 15.424 1.00 54.95 158 GLY B O 1
ATOM 3217 N N . LEU B 1 161 ? -7.805 14.874 14.487 1.00 45.54 159 LEU B N 1
ATOM 3218 C CA . LEU B 1 161 ? -6.868 13.798 14.816 1.00 51.94 159 LEU B CA 1
ATOM 3219 C C . LEU B 1 161 ? -5.522 14.363 15.283 1.00 57.45 159 LEU B C 1
ATOM 3220 O O . LEU B 1 161 ? -5.034 14.013 16.352 1.00 61.96 159 LEU B O 1
ATOM 3225 N N . ASP B 1 162 ? -4.920 15.231 14.476 1.00 59.33 160 ASP B N 1
ATOM 3226 C CA . ASP B 1 162 ? -3.655 15.859 14.845 1.00 60.75 160 ASP B CA 1
ATOM 3227 C C . ASP B 1 162 ? -3.936 17.044 15.751 1.00 57.96 160 ASP B C 1
ATOM 3228 O O . ASP B 1 162 ? -4.799 17.872 15.448 1.00 56.28 160 ASP B O 1
ATOM 3233 N N . VAL B 1 163 ? -3.219 17.127 16.865 1.00 57.07 161 VAL B N 1
ATOM 3234 C CA . VAL B 1 163 ? -3.375 18.279 17.750 1.00 57.99 161 VAL B CA 1
ATOM 3235 C C . VAL B 1 163 ? -2.199 19.242 17.582 1.00 56.17 161 VAL B C 1
ATOM 3236 O O . VAL B 1 163 ? -1.030 18.844 17.628 1.00 57.34 161 VAL B O 1
ATOM 3240 N N . LYS B 1 164 ? -2.514 20.506 17.341 1.00 55.09 162 LYS B N 1
ATOM 3241 C CA . LYS B 1 164 ? -1.471 21.508 17.185 1.00 58.66 162 LYS B CA 1
ATOM 3242 C C . LYS B 1 164 ? -0.978 21.968 18.555 1.00 56.24 162 LYS B C 1
ATOM 3243 O O . LYS B 1 164 ? 0.214 22.207 18.739 1.00 55.47 162 LYS B O 1
ATOM 3249 N N . ARG B 1 165 ? -1.898 22.068 19.513 1.00 57.92 163 ARG B N 1
ATOM 3250 C CA . ARG B 1 165 ? -1.535 22.272 20.920 1.00 58.17 163 ARG B CA 1
ATOM 3251 C C . ARG B 1 165 ? -2.651 21.953 21.919 1.00 54.64 163 ARG B C 1
ATOM 3252 O O . ARG B 1 165 ? -3.817 21.824 21.560 1.00 56.52 163 ARG B O 1
ATOM 3260 N N . PHE B 1 166 ? -2.253 21.839 23.180 1.00 58.97 164 PHE B N 1
ATOM 3261 C CA . PHE B 1 166 ? -3.129 21.538 24.313 1.00 54.72 164 PHE B CA 1
ATOM 3262 C C . PHE B 1 166 ? -3.089 22.733 25.293 1.00 52.42 164 PHE B C 1
ATOM 3263 O O . PHE B 1 166 ? -2.017 23.140 25.744 1.00 43.17 164 PHE B O 1
ATOM 3271 N N . ILE B 1 167 ? -4.247 23.302 25.605 1.00 49.09 165 ILE B N 1
ATOM 3272 C CA . ILE B 1 167 ? -4.303 24.441 26.513 1.00 55.99 165 ILE B CA 1
ATOM 3273 C C . ILE B 1 167 ? -5.111 24.060 27.743 1.00 60.87 165 ILE B C 1
ATOM 3274 O O . ILE B 1 167 ? -6.331 23.880 27.658 1.00 54.22 165 ILE B O 1
ATOM 3279 N N . GLU B 1 168 ? -4.443 23.938 28.885 1.00 64.77 166 GLU B N 1
ATOM 3280 C CA . GLU B 1 168 ? -5.166 23.758 30.133 1.00 69.57 166 GLU B CA 1
ATOM 3281 C C . GLU B 1 168 ? -5.758 25.088 30.569 1.00 71.45 166 GLU B C 1
ATOM 3282 O O . GLU B 1 168 ? -5.026 26.072 30.729 1.00 68.91 166 GLU B O 1
ATOM 3288 N N . LYS B 1 169 ? -7.085 25.095 30.720 1.00 74.67 167 LYS B N 1
ATOM 3289 C CA . LYS B 1 169 ? -7.868 26.222 31.243 1.00 82.91 167 LYS B CA 1
ATOM 3290 C C . LYS B 1 169 ? -7.445 27.603 30.726 1.00 87.66 167 LYS B C 1
ATOM 3291 O O . LYS B 1 169 ? -6.590 28.263 31.329 1.00 89.12 167 LYS B O 1
ATOM 3297 N N . PRO B 1 170 ? -8.062 28.053 29.615 1.00 90.13 168 PRO B N 1
ATOM 3298 C CA . PRO B 1 170 ? -7.701 29.327 28.997 1.00 89.58 168 PRO B CA 1
ATOM 3299 C C . PRO B 1 170 ? -8.362 30.515 29.696 1.00 89.36 168 PRO B C 1
ATOM 3300 O O . PRO B 1 170 ? -9.163 30.329 30.612 1.00 89.02 168 PRO B O 1
ATOM 3304 N N . SER B 1 171 ? -8.018 31.724 29.259 1.00 90.37 169 SER B N 1
ATOM 3305 C CA . SER B 1 171 ? -8.701 32.938 29.692 1.00 91.38 169 SER B CA 1
ATOM 3306 C C . SER B 1 171 ? -10.109 32.943 29.099 1.00 95.94 169 SER B C 1
ATOM 3307 O O . SER B 1 171 ? -10.394 32.194 28.160 1.00 97.13 169 SER B O 1
ATOM 3310 N N . LEU B 1 172 ? -10.991 33.781 29.639 1.00 99.73 170 LEU B N 1
ATOM 3311 C CA . LEU B 1 172 ? -12.327 33.944 29.063 1.00 102.42 170 LEU B CA 1
ATOM 3312 C C . LEU B 1 172 ? -12.249 34.645 27.705 1.00 103.22 170 LEU B C 1
ATOM 3313 O O . LEU B 1 172 ? -13.075 34.390 26.823 1.00 103.53 170 LEU B O 1
ATOM 3318 N N . ASP B 1 173 ? -11.249 35.517 27.551 1.00 103.10 171 ASP B N 1
ATOM 3319 C CA . ASP B 1 173 ? -10.917 36.128 26.264 1.00 103.93 171 ASP B CA 1
ATOM 3320 C C . ASP B 1 173 ? -10.650 35.029 25.248 1.00 101.40 171 ASP B C 1
ATOM 3321 O O . ASP B 1 173 ? -11.255 34.997 24.174 1.00 102.36 171 ASP B O 1
ATOM 3326 N N . LYS B 1 174 ? -9.753 34.120 25.623 1.00 96.11 172 LYS B N 1
ATOM 3327 C CA . LYS B 1 174 ? -9.294 33.053 24.755 1.00 90.20 172 LYS B CA 1
ATOM 3328 C C . LYS B 1 174 ? -10.375 32.026 24.468 1.00 89.41 172 LYS B C 1
ATOM 3329 O O . LYS B 1 174 ? -10.464 31.532 23.354 1.00 89.04 172 LYS B O 1
ATOM 3335 N N . ALA B 1 175 ? -11.196 31.716 25.467 1.00 92.25 173 ALA B N 1
ATOM 3336 C CA . ALA B 1 175 ? -12.291 30.749 25.311 1.00 95.96 173 ALA B CA 1
ATOM 3337 C C . ALA B 1 175 ? -13.294 31.188 24.245 1.00 98.47 173 ALA B C 1
ATOM 3338 O O . ALA B 1 175 ? -13.794 30.369 23.471 1.00 97.38 173 ALA B O 1
ATOM 3340 N N . ILE B 1 176 ? -13.572 32.490 24.225 1.00 103.06 174 ILE B N 1
ATOM 3341 C CA . ILE B 1 176 ? -14.455 33.117 23.244 1.00 105.30 174 ILE B CA 1
ATOM 3342 C C . ILE B 1 176 ? -13.716 33.326 21.920 1.00 104.66 174 ILE B C 1
ATOM 3343 O O . ILE B 1 176 ? -14.315 33.276 20.844 1.00 106.74 174 ILE B O 1
ATOM 3348 N N . GLU B 1 177 ? -12.406 33.538 22.007 1.00 102.79 175 GLU B N 1
ATOM 3349 C CA . GLU B 1 177 ? -11.575 33.671 20.818 1.00 101.45 175 GLU B CA 1
ATOM 3350 C C . GLU B 1 177 ? -11.440 32.338 20.086 1.00 100.17 175 GLU B C 1
ATOM 3351 O O . GLU B 1 177 ? -11.414 32.306 18.857 1.00 101.16 175 GLU B O 1
ATOM 3357 N N . PHE B 1 178 ? -11.369 31.244 20.841 1.00 99.61 176 PHE B N 1
ATOM 3358 C CA . PHE B 1 178 ? -11.253 29.907 20.255 1.00 97.99 176 PHE B CA 1
ATOM 3359 C C . PHE B 1 178 ? -12.611 29.399 19.773 1.00 99.72 176 PHE B C 1
ATOM 3360 O O . PHE B 1 178 ? -12.686 28.442 18.998 1.00 98.88 176 PHE B O 1
ATOM 3368 N N . GLN B 1 179 ? -13.674 30.046 20.253 1.00 101.93 177 GLN B N 1
ATOM 3369 C CA . GLN B 1 179 ? -15.042 29.795 19.806 1.00 103.16 177 GLN B CA 1
ATOM 3370 C C . GLN B 1 179 ? -15.198 30.270 18.365 1.00 102.25 177 GLN B C 1
ATOM 3371 O O . GLN B 1 179 ? -15.701 29.541 17.508 1.00 100.31 177 GLN B O 1
ATOM 3377 N N . LYS B 1 180 ? -14.748 31.498 18.118 1.00 102.04 178 LYS B N 1
ATOM 3378 C CA . LYS B 1 180 ? -14.800 32.117 16.799 1.00 103.42 178 LYS B CA 1
ATOM 3379 C C . LYS B 1 180 ? -13.761 31.519 15.842 1.00 101.83 178 LYS B C 1
ATOM 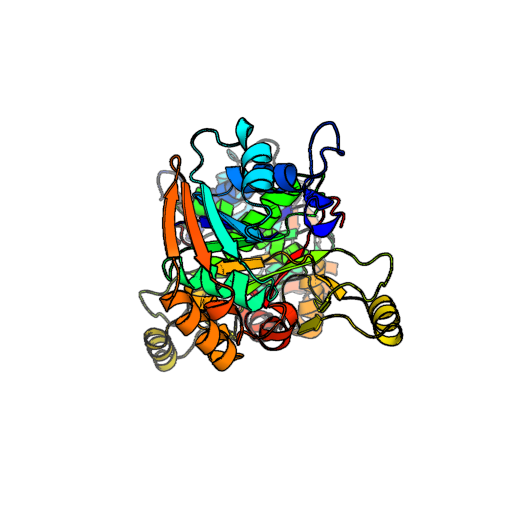3380 O O . LYS B 1 180 ? -13.958 31.519 14.624 1.00 103.08 178 LYS B O 1
ATOM 3386 N N . SER B 1 181 ? -12.662 31.011 16.396 1.00 98.93 179 SER B N 1
ATOM 3387 C CA . SER B 1 181 ? -11.573 30.446 15.596 1.00 95.47 179 SER B CA 1
ATOM 3388 C C . SER B 1 181 ? -11.985 29.181 14.854 1.00 92.15 179 SER B C 1
ATOM 3389 O O . SER B 1 181 ? -11.716 29.035 13.661 1.00 91.59 179 SER B O 1
ATOM 3392 N N . GLY B 1 182 ? -12.631 28.267 15.570 1.00 86.97 180 GLY B N 1
ATOM 3393 C CA . GLY B 1 182 ? -12.881 26.934 15.044 1.00 82.51 180 GLY B CA 1
ATOM 3394 C C . GLY B 1 182 ? -11.640 26.067 15.164 1.00 78.92 180 GLY B C 1
ATOM 3395 O O . GLY B 1 182 ? -10.523 26.572 15.295 1.00 77.74 180 GLY B O 1
ATOM 3396 N N . GLY B 1 183 ? -11.832 24.755 15.114 1.00 75.19 181 GLY B N 1
ATOM 3397 C CA . GLY B 1 183 ? -10.718 23.824 15.250 1.00 74.54 181 GLY B CA 1
ATOM 3398 C C . GLY B 1 183 ? -10.280 23.617 16.693 1.00 72.70 181 GLY B C 1
ATOM 3399 O O . GLY B 1 183 ? -9.137 23.224 16.952 1.00 69.03 181 GLY B O 1
ATOM 3400 N N . PHE B 1 184 ? -11.185 23.888 17.633 1.00 67.66 182 PHE B N 1
ATOM 3401 C CA . PHE B 1 184 ? -10.929 23.632 19.047 1.00 67.42 182 PHE B CA 1
ATOM 3402 C C . PHE B 1 184 ? -11.970 22.705 19.665 1.00 69.28 182 PHE B C 1
ATOM 3403 O O . PHE B 1 184 ? -13.162 22.762 19.339 1.00 68.55 182 PHE B O 1
ATOM 3411 N N . TYR B 1 185 ? -11.500 21.851 20.565 1.00 66.57 183 TYR B N 1
ATOM 3412 C CA . TYR B 1 185 ? -12.354 20.904 21.251 1.00 63.16 183 TYR B CA 1
ATOM 3413 C C . TYR B 1 185 ? -12.124 21.032 22.743 1.00 59.34 183 TYR B C 1
ATOM 3414 O O . TYR B 1 185 ? -11.064 21.481 23.171 1.00 55.97 183 TYR B O 1
ATOM 3423 N N . PHE B 1 186 ? -13.120 20.636 23.527 1.00 55.03 184 PHE B N 1
ATOM 3424 C CA . PHE B 1 186 ? -12.961 20.470 24.964 1.00 54.55 184 PHE B CA 1
ATOM 3425 C C . PHE B 1 186 ? -12.184 19.198 25.289 1.00 55.61 184 PHE B C 1
ATOM 3426 O O . PHE B 1 186 ? -12.438 18.131 24.722 1.00 54.98 184 PHE B O 1
ATOM 3434 N N . ASN B 1 187 ? -11.250 19.310 26.222 1.00 55.33 185 ASN B N 1
ATOM 3435 C CA . ASN B 1 187 ? -10.542 18.146 26.719 1.00 55.23 185 ASN 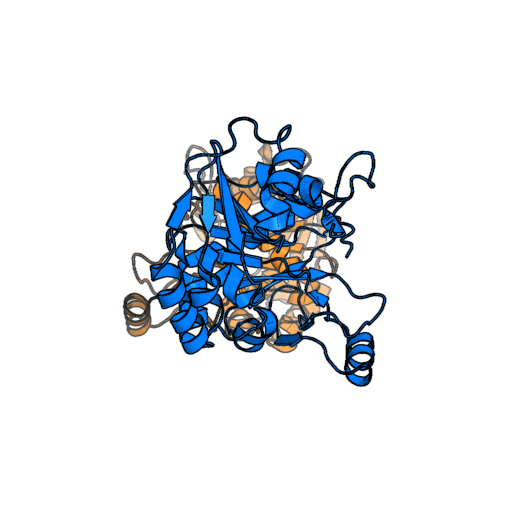B CA 1
ATOM 3436 C C . ASN B 1 187 ? -11.454 17.320 27.623 1.00 53.43 185 ASN B C 1
ATOM 3437 O O . ASN B 1 187 ? -11.979 17.824 28.616 1.00 50.84 185 ASN B O 1
ATOM 3442 N N . SER B 1 188 ? -11.629 16.049 27.273 1.00 52.48 186 SER B N 1
ATOM 3443 C CA . SER B 1 188 ? -12.536 15.169 28.005 1.00 49.29 186 SER B CA 1
ATOM 3444 C C . SER B 1 188 ? -12.004 14.751 29.367 1.00 52.05 186 SER B C 1
ATOM 3445 O O . SER B 1 188 ? -12.753 14.238 30.191 1.00 54.48 186 SER B O 1
ATOM 3448 N N . GLY B 1 189 ? -10.705 14.931 29.595 1.00 49.90 187 GLY B N 1
ATOM 3449 C CA . GLY B 1 189 ? -10.093 14.452 30.820 1.00 39.36 187 GLY B CA 1
ATOM 3450 C C . GLY B 1 189 ? -9.813 12.959 30.797 1.00 41.37 187 GLY B C 1
ATOM 3451 O O . GLY B 1 189 ? -9.275 12.421 31.757 1.00 47.88 187 GLY B O 1
ATOM 3452 N N . MET B 1 190 ? -10.161 12.284 29.704 1.00 38.19 188 MET B N 1
ATOM 3453 C CA . MET B 1 190 ? -9.758 10.887 29.503 1.00 42.40 188 MET B CA 1
ATOM 3454 C C . MET B 1 190 ? -8.487 10.748 28.647 1.00 39.09 188 MET B C 1
ATOM 3455 O O . MET B 1 190 ? -8.215 11.570 27.783 1.00 36.33 188 MET B O 1
ATOM 3460 N N . PHE B 1 191 ? -7.746 9.670 28.868 1.00 30.81 189 PHE B N 1
ATOM 3461 C CA . PHE B 1 191 ? -6.542 9.377 28.111 1.00 32.90 189 PHE B CA 1
ATOM 3462 C C . PHE B 1 191 ? -6.356 7.876 27.898 1.00 35.37 189 PHE B C 1
ATOM 3463 O O . PHE B 1 191 ? -6.753 7.063 28.729 1.00 39.41 189 PHE B O 1
ATOM 3471 N N . VAL B 1 192 ? -5.756 7.519 26.770 1.00 37.21 190 VAL B N 1
ATOM 3472 C CA . VAL B 1 192 ? -5.275 6.162 26.550 1.00 36.98 190 VAL B CA 1
ATOM 3473 C C . VAL B 1 192 ? -3.827 6.275 26.073 1.00 30.61 190 VAL B C 1
ATOM 3474 O O . VAL B 1 192 ? -3.479 7.236 25.401 1.00 35.01 190 VAL B O 1
ATOM 3478 N N . PHE B 1 193 ? -3.001 5.296 26.439 1.00 27.24 191 PHE B N 1
ATOM 3479 C CA . PHE B 1 193 ? -1.560 5.272 26.129 1.00 34.51 191 PHE B CA 1
ATOM 3480 C C . PHE B 1 193 ? -0.902 4.042 26.732 1.00 34.64 191 PHE B C 1
ATOM 3481 O O . PHE B 1 193 ? -1.321 3.564 27.776 1.00 38.86 191 PHE B O 1
ATOM 3489 N N . GLN B 1 194 ? 0.135 3.539 26.073 1.00 43.41 192 GLN B N 1
ATOM 3490 C CA . GLN B 1 194 ? 0.962 2.471 26.636 1.00 46.40 192 GLN B CA 1
ATOM 3491 C C . GLN B 1 194 ? 1.737 3.079 27.806 1.00 47.53 192 GLN B C 1
ATOM 3492 O O . GLN B 1 194 ? 2.070 4.263 27.772 1.00 52.04 192 GLN B O 1
ATOM 3498 N N . ALA B 1 195 ? 2.002 2.276 28.837 1.00 45.96 193 ALA B N 1
ATOM 3499 C CA . ALA B 1 195 ? 2.653 2.755 30.047 1.00 41.21 193 ALA B CA 1
ATOM 3500 C C . ALA B 1 195 ? 4.115 3.123 29.814 1.00 44.39 193 ALA B C 1
ATOM 3501 O O . ALA B 1 195 ? 4.654 4.005 30.482 1.00 47.72 193 ALA B O 1
ATOM 3503 N N . GLY B 1 196 ? 4.754 2.454 28.864 1.00 49.01 194 GLY B N 1
ATOM 3504 C CA . GLY B 1 196 ? 6.156 2.726 28.555 1.00 48.18 194 GLY B CA 1
ATOM 3505 C C . GLY B 1 196 ? 6.331 4.093 27.919 1.00 51.43 194 GLY B C 1
ATOM 3506 O O . GLY B 1 196 ? 7.160 4.880 28.364 1.00 49.01 194 GLY B O 1
ATOM 3507 N N . VAL B 1 197 ? 5.538 4.389 26.888 1.00 51.44 195 VAL B N 1
ATOM 3508 C CA . VAL B 1 197 ? 5.641 5.690 26.228 1.00 46.83 195 VAL B CA 1
ATOM 3509 C C . VAL B 1 197 ? 5.275 6.820 27.180 1.00 48.56 195 VAL B C 1
ATOM 3510 O O . VAL B 1 197 ? 5.983 7.837 27.216 1.00 44.97 195 VAL B O 1
ATOM 3514 N N . PHE B 1 198 ? 4.218 6.630 27.980 1.00 40.05 196 PHE B N 1
ATOM 3515 C CA . PHE B 1 198 ? 3.880 7.634 28.990 1.00 34.75 196 PHE B CA 1
ATOM 3516 C C . PHE B 1 198 ? 5.020 7.940 29.926 1.00 34.33 196 PHE B C 1
ATOM 3517 O O . PHE B 1 198 ? 5.257 9.097 30.259 1.00 34.66 196 PHE B O 1
ATOM 3525 N N . LEU B 1 199 ? 5.621 6.889 30.461 1.00 27.87 197 LEU B N 1
ATOM 3526 C CA . LEU B 1 199 ? 6.726 7.088 31.403 1.00 43.87 197 LEU B CA 1
ATOM 3527 C C . LEU B 1 199 ? 7.873 7.822 30.711 1.00 33.07 197 LEU B C 1
ATOM 3528 O O . LEU B 1 199 ? 8.394 8.781 31.271 1.00 42.19 197 LEU B O 1
ATOM 3533 N N . ASP B 1 200 ? 8.181 7.407 29.475 1.00 33.01 198 ASP B N 1
ATOM 3534 C CA A ASP B 1 200 ? 9.181 8.053 28.617 0.50 39.49 198 ASP B CA 1
ATOM 3535 C CA B ASP B 1 200 ? 9.203 8.068 28.661 0.50 38.17 198 ASP B CA 1
ATOM 3536 C C . ASP B 1 200 ? 8.860 9.523 28.367 1.00 39.01 198 ASP B C 1
ATOM 3537 O O . ASP B 1 200 ? 9.736 10.383 28.394 1.00 40.88 198 ASP B O 1
ATOM 3546 N N . GLU B 1 201 ? 7.590 9.805 28.106 1.00 41.78 199 GLU B N 1
ATOM 3547 C CA . GLU B 1 201 ? 7.181 11.176 27.875 1.00 32.85 199 GLU B CA 1
ATOM 3548 C C . GLU B 1 201 ? 7.276 11.971 29.162 1.00 33.21 199 GLU B C 1
ATOM 3549 O O . GLU B 1 201 ? 7.624 13.151 29.133 1.00 38.33 199 GLU B O 1
ATOM 3555 N N . LEU B 1 202 ? 6.974 11.317 30.292 1.00 28.83 200 LEU B N 1
ATOM 3556 C CA . LEU B 1 202 ? 7.142 11.937 31.585 1.00 22.63 200 LEU B CA 1
ATOM 3557 C C . LEU B 1 202 ? 8.629 12.244 31.868 1.00 29.38 200 LEU B C 1
ATOM 3558 O O . LEU B 1 202 ? 8.950 13.358 32.238 1.00 20.86 200 LEU B O 1
ATOM 3563 N N . LYS B 1 203 ? 9.513 11.259 31.728 1.00 28.47 201 LYS B N 1
ATOM 3564 C CA . LYS B 1 203 ? 10.957 11.531 31.878 1.00 43.43 201 LYS B CA 1
ATOM 3565 C C . LYS B 1 203 ? 11.400 12.724 31.043 1.00 41.66 201 LYS B C 1
ATOM 3566 O O . LYS B 1 203 ? 12.161 13.554 31.520 1.00 50.89 201 LYS B O 1
ATOM 3572 N N . LYS B 1 204 ? 10.896 12.821 29.810 1.00 50.63 202 LYS B N 1
ATOM 3573 C CA . LYS B 1 204 ? 11.289 13.891 28.884 1.00 52.02 202 LYS B CA 1
ATOM 3574 C C . LYS B 1 204 ? 10.866 15.284 29.324 1.00 51.28 202 LYS B C 1
ATOM 3575 O O . LYS B 1 204 ? 11.634 16.233 29.205 1.00 60.13 202 LYS B O 1
ATOM 3581 N N . HIS B 1 205 ? 9.690 15.395 29.881 1.00 50.37 203 HIS B N 1
ATOM 3582 C CA . HIS B 1 205 ? 9.061 16.671 30.055 1.00 52.36 203 HIS B CA 1
ATOM 3583 C C . HIS B 1 205 ? 8.818 17.089 31.500 1.00 53.54 203 HIS B C 1
ATOM 3584 O O . HIS B 1 205 ? 8.762 18.243 31.797 1.00 51.36 203 HIS B O 1
ATOM 3591 N N . ALA B 1 206 ? 8.718 16.129 32.393 1.00 49.48 204 ALA B N 1
ATOM 3592 C CA . ALA B 1 206 ? 8.577 16.367 33.827 1.00 48.03 204 ALA B CA 1
ATOM 3593 C C . ALA B 1 206 ? 9.432 15.379 34.622 1.00 50.88 204 ALA B C 1
ATOM 3594 O O . ALA B 1 206 ? 8.898 14.604 35.419 1.00 51.45 204 ALA B O 1
ATOM 3596 N N . PRO B 1 207 ? 10.766 15.404 34.415 1.00 51.81 205 PRO B N 1
ATOM 3597 C CA . PRO B 1 207 ? 11.632 14.389 35.015 1.00 52.30 205 PRO B CA 1
ATOM 3598 C C . PRO B 1 207 ? 11.598 14.375 36.542 1.00 52.81 205 PRO B C 1
ATOM 3599 O O . PRO B 1 207 ? 11.646 13.303 37.136 1.00 58.55 205 PRO B O 1
ATOM 3603 N N . THR B 1 208 ? 11.496 15.548 37.165 1.00 49.83 206 THR B N 1
ATOM 3604 C CA . THR B 1 208 ? 11.425 15.627 38.622 1.00 53.57 206 THR B CA 1
ATOM 3605 C C . THR B 1 208 ? 10.066 15.159 39.185 1.00 53.16 206 THR B C 1
ATOM 3606 O O . THR B 1 208 ? 10.007 14.578 40.267 1.00 58.89 206 THR B O 1
ATOM 3610 N N . ILE B 1 209 ? 8.986 15.388 38.449 1.00 50.37 207 ILE B N 1
ATOM 3611 C CA . ILE B 1 209 ? 7.702 14.791 38.803 1.00 44.11 207 ILE B CA 1
ATOM 3612 C C . ILE B 1 209 ? 7.787 13.274 38.729 1.00 40.91 207 ILE B C 1
ATOM 3613 O O . ILE B 1 209 ? 7.328 12.581 39.625 1.00 54.58 207 ILE B O 1
ATOM 3618 N N . LEU B 1 210 ? 8.398 12.756 37.675 1.00 42.25 208 LEU B N 1
ATOM 3619 C CA . LEU B 1 210 ? 8.633 11.317 37.584 1.00 46.52 208 LEU B CA 1
ATOM 3620 C C . LEU B 1 210 ? 9.554 10.807 38.706 1.00 51.20 208 LEU B C 1
ATOM 3621 O O . LEU B 1 210 ? 9.399 9.678 39.177 1.00 55.62 208 LEU B O 1
ATOM 3626 N N . LYS B 1 211 ? 10.504 11.641 39.128 1.00 53.18 209 LYS B N 1
ATOM 3627 C CA . LYS B 1 211 ? 11.440 11.290 40.200 1.00 56.04 209 LYS B CA 1
ATOM 3628 C C . LYS B 1 211 ? 10.691 11.163 41.526 1.00 55.79 209 LYS B C 1
ATOM 3629 O O . LYS B 1 211 ? 10.877 10.201 42.275 1.00 52.10 209 LYS B O 1
ATOM 3635 N N . GLY B 1 212 ? 9.846 12.152 41.806 1.00 54.59 210 GLY B N 1
ATOM 3636 C CA . GLY B 1 212 ? 8.969 12.119 42.968 1.00 53.61 210 GLY B CA 1
ATOM 3637 C C . GLY B 1 212 ? 8.152 10.843 43.042 1.00 56.46 210 GLY B C 1
ATOM 3638 O O . GLY B 1 212 ? 8.103 10.187 44.085 1.00 59.86 210 GLY B O 1
ATOM 3639 N N . CYS B 1 213 ? 7.539 10.476 41.922 1.00 55.29 211 CYS B N 1
ATOM 3640 C CA . CYS B 1 213 ? 6.662 9.315 41.860 1.00 54.47 211 CYS B CA 1
ATOM 3641 C C . CYS B 1 213 ? 7.382 7.985 41.939 1.00 57.58 211 CYS B C 1
ATOM 3642 O O . CYS B 1 213 ? 6.823 7.026 42.455 1.00 59.97 211 CYS B O 1
ATOM 3645 N N . GLU B 1 214 ? 8.606 7.923 41.419 1.00 59.09 212 GLU B N 1
ATOM 3646 C CA . GLU B 1 214 ? 9.425 6.714 41.538 1.00 60.94 212 GLU B CA 1
ATOM 3647 C C . GLU B 1 214 ? 9.802 6.483 42.997 1.00 61.37 212 GLU B C 1
ATOM 3648 O O . GLU B 1 214 ? 9.684 5.371 43.512 1.00 55.92 212 GLU B O 1
ATOM 3654 N N . ARG B 1 215 ? 10.230 7.559 43.652 1.00 61.91 213 ARG B N 1
ATOM 3655 C CA . ARG B 1 215 ? 10.559 7.552 45.068 1.00 61.02 213 ARG B CA 1
ATOM 3656 C C . ARG B 1 215 ? 9.330 7.218 45.927 1.00 59.42 213 ARG B C 1
ATOM 3657 O O . ARG B 1 215 ? 9.447 6.520 46.935 1.00 63.54 213 ARG B O 1
ATOM 3665 N N . ALA B 1 216 ? 8.158 7.701 45.513 1.00 57.16 214 ALA B N 1
ATOM 3666 C CA . ALA B 1 216 ? 6.893 7.396 46.202 1.00 53.41 214 ALA B CA 1
ATOM 3667 C C . ALA B 1 216 ? 6.442 5.960 45.975 1.00 55.77 214 ALA B C 1
ATOM 3668 O O . ALA B 1 216 ? 5.746 5.379 46.806 1.00 63.44 214 ALA B O 1
ATOM 3670 N N . PHE B 1 217 ? 6.839 5.398 44.837 1.00 57.08 215 PHE B N 1
ATOM 3671 C CA . PHE B 1 217 ? 6.511 4.029 44.468 1.00 51.17 215 PHE B CA 1
ATOM 3672 C C . PHE B 1 217 ? 7.288 3.055 45.358 1.00 56.36 215 PHE B C 1
ATOM 3673 O O . PHE B 1 217 ? 6.850 1.924 45.583 1.00 57.12 215 PHE B O 1
ATOM 3681 N N . GLU B 1 218 ? 8.430 3.515 45.874 1.00 58.69 216 GLU B N 1
ATOM 3682 C CA . GLU B 1 218 ? 9.268 2.737 46.796 1.00 62.84 216 GLU B CA 1
ATOM 3683 C C . GLU B 1 218 ? 8.561 2.477 48.120 1.00 60.12 216 GLU B C 1
ATOM 3684 O O . GLU B 1 218 ? 8.737 1.424 48.734 1.00 62.45 216 GLU B O 1
ATOM 3690 N N . SER B 1 219 ? 7.772 3.452 48.558 1.00 59.68 217 SER B N 1
ATOM 3691 C CA . SER B 1 219 ? 7.141 3.394 49.868 1.00 60.19 217 SER B CA 1
ATOM 3692 C C . SER B 1 219 ? 5.652 3.032 49.781 1.00 59.00 217 SER B C 1
ATOM 3693 O O . SER B 1 219 ? 4.819 3.503 50.575 1.00 56.46 217 SER B O 1
ATOM 3696 N N . LEU B 1 220 ? 5.342 2.172 48.814 1.00 56.44 218 LEU B N 1
ATOM 3697 C CA . LEU B 1 220 ? 4.004 1.637 48.638 1.00 58.50 218 LEU B CA 1
ATOM 3698 C C . LEU B 1 220 ? 3.753 0.553 49.662 1.00 60.21 218 LEU B C 1
ATOM 3699 O O . LEU B 1 220 ? 4.450 -0.463 49.665 1.00 57.34 218 LEU B O 1
ATOM 3704 N N . GLU B 1 221 ? 2.757 0.758 50.520 1.00 63.58 219 GLU B N 1
ATOM 3705 C CA . GLU B 1 221 ? 2.315 -0.296 51.431 1.00 68.48 219 GLU B CA 1
ATOM 3706 C C . GLU B 1 221 ? 1.378 -1.210 50.671 1.00 62.59 219 GLU B C 1
ATOM 3707 O O . GLU B 1 221 ? 0.264 -0.829 50.347 1.00 63.69 219 GLU B O 1
ATOM 3713 N N . ASN B 1 222 ? 1.841 -2.418 50.381 1.00 65.14 220 ASN B N 1
ATOM 3714 C CA . ASN B 1 222 ? 1.050 -3.380 49.624 1.00 63.62 220 ASN B CA 1
ATOM 3715 C C . ASN B 1 222 ? 0.369 -4.409 50.497 1.00 65.64 220 ASN B C 1
ATOM 3716 O O . ASN B 1 222 ? 0.960 -4.923 51.448 1.00 71.59 220 ASN B O 1
ATOM 3721 N N . ALA B 1 223 ? -0.871 -4.727 50.154 1.00 59.74 221 ALA B N 1
ATOM 3722 C CA . ALA B 1 223 ? -1.635 -5.685 50.919 1.00 54.42 221 ALA B CA 1
ATOM 3723 C C . ALA B 1 223 ? -2.560 -6.465 50.010 1.00 55.62 221 ALA B C 1
ATOM 3724 O O . ALA B 1 223 ? -2.817 -6.058 48.873 1.00 56.58 221 ALA B O 1
ATOM 3726 N N . TYR B 1 224 ? -3.045 -7.592 50.519 1.00 53.71 222 TYR B N 1
ATOM 3727 C CA . TYR B 1 224 ? -4.088 -8.368 49.860 1.00 55.48 222 TYR B CA 1
ATOM 3728 C C . TYR B 1 224 ? -5.228 -8.493 50.864 1.00 56.48 222 TYR B C 1
ATOM 3729 O O . TYR B 1 224 ? -5.036 -9.021 51.964 1.00 55.79 222 TYR B O 1
ATOM 3738 N N . PHE B 1 225 ? -6.405 -7.991 50.493 1.00 52.39 223 PHE B N 1
ATOM 3739 C CA . PHE B 1 225 ? -7.490 -7.830 51.441 1.00 45.67 223 PHE B CA 1
ATOM 3740 C C . PHE B 1 225 ? -8.850 -8.141 50.828 1.00 46.76 223 PHE B C 1
ATOM 3741 O O . PHE B 1 225 ? -9.408 -7.336 50.077 1.00 40.85 223 PHE B O 1
ATOM 3749 N N . PHE B 1 226 ? -9.396 -9.298 51.193 1.00 43.53 224 PHE B N 1
ATOM 3750 C CA . PHE B 1 226 ? -10.635 -9.801 50.597 1.00 46.29 224 PHE B CA 1
ATOM 3751 C C . PHE B 1 226 ? -10.502 -9.794 49.082 1.00 48.46 224 PHE B C 1
ATOM 3752 O O . PHE B 1 226 ? -11.263 -9.131 48.377 1.00 45.77 224 PHE B O 1
ATOM 3760 N N . GLU B 1 227 ? -9.472 -10.503 48.616 1.00 52.00 225 GLU B N 1
ATOM 3761 C CA . GLU B 1 227 ? -9.234 -10.779 47.198 1.00 54.44 225 GLU B CA 1
ATOM 3762 C C . GLU B 1 227 ? -9.011 -9.552 46.314 1.00 55.99 225 GLU B C 1
ATOM 3763 O O . GLU B 1 227 ? -9.194 -9.613 45.098 1.00 56.80 225 GLU B O 1
ATOM 3769 N N . LYS B 1 228 ? -8.620 -8.447 46.940 1.00 57.06 226 LYS B N 1
ATOM 3770 C CA . LYS B 1 228 ? -8.274 -7.225 46.242 1.00 55.58 226 LYS B CA 1
ATOM 3771 C C . LYS B 1 228 ? -6.828 -6.873 46.557 1.00 57.40 226 LYS B C 1
ATOM 3772 O O . LYS B 1 228 ? -6.425 -6.873 47.718 1.00 57.26 226 LYS B O 1
ATOM 3778 N N . LYS B 1 229 ? -6.041 -6.579 45.531 1.00 57.35 227 LYS B N 1
ATOM 3779 C CA . LYS B 1 229 ? -4.732 -6.013 45.771 1.00 51.36 227 LYS B CA 1
ATOM 3780 C C . LYS B 1 229 ? -4.883 -4.525 46.052 1.00 52.35 227 LYS B C 1
ATOM 3781 O O . LYS B 1 229 ? -5.203 -3.731 45.171 1.00 53.45 227 LYS B O 1
ATOM 3787 N N . ILE B 1 230 ? -4.680 -4.174 47.313 1.00 50.68 228 ILE B N 1
ATOM 3788 C CA . ILE B 1 230 ? -4.689 -2.805 47.763 1.00 44.88 228 ILE B CA 1
ATOM 3789 C C . ILE B 1 230 ? -3.239 -2.356 47.801 1.00 44.10 228 ILE B C 1
ATOM 3790 O O . ILE B 1 230 ? -2.360 -3.150 48.125 1.00 42.24 228 ILE B O 1
ATOM 3795 N N . ALA B 1 231 ? -2.998 -1.091 47.469 1.00 43.21 229 ALA B N 1
ATOM 3796 C CA . ALA B 1 231 ? -1.703 -0.452 47.690 1.00 47.61 229 ALA B CA 1
ATOM 3797 C C . ALA B 1 231 ? -1.940 0.990 48.123 1.00 50.55 229 ALA B C 1
ATOM 3798 O O . ALA B 1 231 ? -2.529 1.762 47.375 1.00 55.56 229 ALA B O 1
ATOM 3800 N N . ARG B 1 232 ? -1.514 1.367 49.328 1.00 55.46 230 ARG B N 1
ATOM 3801 C CA . ARG B 1 232 ? -1.680 2.769 49.725 1.00 56.12 230 ARG B CA 1
ATOM 3802 C C . ARG B 1 232 ? -0.386 3.524 49.980 1.00 52.89 230 ARG B C 1
ATOM 3803 O O . ARG B 1 232 ? 0.662 2.931 50.206 1.00 55.65 230 ARG B O 1
ATOM 3811 N N . LEU B 1 233 ? -0.484 4.844 49.890 1.00 52.20 231 LEU B N 1
ATOM 3812 C CA . LEU B 1 233 ? 0.618 5.728 50.185 1.00 57.67 231 LEU B CA 1
ATOM 3813 C C . LEU B 1 233 ? 0.312 6.604 51.382 1.00 58.87 231 LEU B C 1
ATOM 3814 O O . LEU B 1 233 ? -0.725 7.278 51.424 1.00 56.45 231 LEU B O 1
ATOM 3819 N N . SER B 1 234 ? 1.243 6.607 52.333 1.00 62.43 232 SER B N 1
ATOM 3820 C CA . SER B 1 234 ? 1.121 7.390 53.556 1.00 64.07 232 SER B CA 1
ATOM 3821 C C . SER B 1 234 ? 1.229 8.883 53.276 1.00 65.36 232 SER B C 1
ATOM 3822 O O . SER B 1 234 ? 1.673 9.292 52.201 1.00 63.95 232 SER B O 1
ATOM 3825 N N . GLU B 1 235 ? 0.807 9.688 54.251 1.00 66.24 233 GLU B N 1
ATOM 3826 C CA . GLU B 1 235 ? 0.929 11.140 54.194 1.00 67.82 233 GLU B CA 1
ATOM 3827 C C . GLU B 1 235 ? 2.397 11.543 54.195 1.00 70.31 233 GLU B C 1
ATOM 3828 O O . GLU B 1 235 ? 2.752 12.599 53.683 1.00 71.41 233 GLU B O 1
ATOM 3834 N N . LYS B 1 236 ? 3.239 10.688 54.771 1.00 71.41 234 LYS B N 1
ATOM 3835 C CA . LYS B 1 236 ? 4.687 10.877 54.777 1.00 74.82 234 LYS B CA 1
ATOM 3836 C C . LYS B 1 236 ? 5.217 10.801 53.346 1.00 74.95 234 LYS B C 1
ATOM 3837 O O . LYS B 1 236 ? 6.042 11.626 52.930 1.00 76.35 234 LYS B O 1
ATOM 3843 N N . SER B 1 237 ? 4.713 9.821 52.597 1.00 70.95 235 SER B N 1
ATOM 3844 C CA . SER B 1 237 ? 5.212 9.515 51.258 1.00 68.46 235 SER B CA 1
ATOM 3845 C C . SER B 1 237 ? 4.724 10.485 50.185 1.00 64.87 235 SER B C 1
ATOM 3846 O O . SER B 1 237 ? 5.450 10.791 49.239 1.00 67.08 235 SER B O 1
ATOM 3849 N N . MET B 1 238 ? 3.496 10.961 50.345 1.00 61.37 236 MET B N 1
ATOM 3850 C CA . MET B 1 238 ? 2.879 11.870 49.394 1.00 58.96 236 MET B CA 1
ATOM 3851 C C . MET B 1 238 ? 3.159 13.340 49.702 1.00 63.88 236 MET B C 1
ATOM 3852 O O . MET B 1 238 ? 2.778 14.216 48.929 1.00 62.79 236 MET B O 1
ATOM 3857 N N . GLN B 1 239 ? 3.825 13.607 50.822 1.00 68.86 237 GLN B N 1
ATOM 3858 C CA . GLN B 1 239 ? 3.884 14.959 51.394 1.00 73.34 237 GLN B CA 1
ATOM 3859 C C . GLN B 1 239 ? 4.656 15.954 50.540 1.00 70.05 237 GLN B C 1
ATOM 3860 O O . GLN B 1 239 ? 4.292 17.130 50.455 1.00 64.72 237 GLN B O 1
ATOM 3866 N N . ASP B 1 240 ? 5.715 15.463 49.911 1.00 70.39 238 ASP B N 1
ATOM 3867 C CA . ASP B 1 240 ? 6.607 16.288 49.107 1.00 75.41 238 ASP B CA 1
ATOM 3868 C C . ASP B 1 240 ? 6.322 16.178 47.600 1.00 73.05 238 ASP B C 1
ATOM 3869 O O . ASP B 1 240 ? 6.977 16.832 46.782 1.00 76.43 238 ASP B O 1
ATOM 3874 N N . LEU B 1 241 ? 5.353 15.340 47.242 1.00 67.00 239 LEU B N 1
ATOM 3875 C CA . LEU B 1 241 ? 4.850 15.264 45.878 1.00 61.87 239 LEU B CA 1
ATOM 3876 C C . LEU B 1 241 ? 4.155 16.574 45.533 1.00 65.83 239 LEU B C 1
ATOM 3877 O O . LEU B 1 241 ? 3.526 17.199 46.395 1.00 64.83 239 LEU B O 1
ATOM 3882 N N . GLU B 1 242 ? 4.275 16.992 44.275 1.00 67.63 240 GLU B N 1
ATOM 3883 C CA . GLU B 1 242 ? 3.658 18.229 43.817 1.00 68.79 240 GLU B CA 1
ATOM 3884 C C . GLU B 1 242 ? 2.209 17.993 43.390 1.00 70.26 240 GLU B C 1
ATOM 3885 O O . GLU B 1 242 ? 1.871 16.940 42.847 1.00 77.06 240 GLU B O 1
ATOM 3891 N N . ASP B 1 243 ? 1.350 18.969 43.653 1.00 69.68 241 ASP B N 1
ATOM 3892 C CA . ASP B 1 243 ? -0.054 18.881 43.275 1.00 67.88 241 ASP B CA 1
ATOM 3893 C C . ASP B 1 243 ? -0.208 19.401 41.849 1.00 65.00 241 ASP B C 1
ATOM 3894 O O . ASP B 1 243 ? -0.170 20.611 41.619 1.00 70.62 241 ASP B O 1
ATOM 3899 N N . MET B 1 244 ? -0.369 18.487 40.893 1.00 60.38 242 MET B N 1
ATOM 3900 C CA . MET B 1 244 ? -0.388 18.851 39.475 1.00 53.01 242 MET B CA 1
ATOM 3901 C C . MET B 1 244 ? -1.186 17.864 38.621 1.00 51.77 242 MET B C 1
ATOM 3902 O O . MET B 1 244 ? -1.045 16.646 38.762 1.00 51.40 242 MET B O 1
ATOM 3907 N N . SER B 1 245 ? -2.035 18.395 37.744 1.00 49.15 243 SER B N 1
ATOM 3908 C CA . SER B 1 245 ? -2.756 17.562 36.790 1.00 46.40 243 SER B CA 1
ATOM 3909 C C . SER B 1 245 ? -1.779 17.173 35.704 1.00 44.77 243 SER B C 1
ATOM 3910 O O . SER B 1 245 ? -0.837 17.915 35.425 1.00 39.97 243 SER B O 1
ATOM 3913 N N . ILE B 1 246 ? -1.991 16.002 35.108 1.00 42.36 244 ILE B N 1
ATOM 3914 C CA . ILE B 1 246 ? -1.173 15.546 33.994 1.00 43.23 244 ILE B CA 1
ATOM 3915 C C . ILE B 1 246 ? -1.325 16.490 32.805 1.00 45.99 244 ILE B C 1
ATOM 3916 O O . ILE B 1 246 ? -0.454 16.542 31.930 1.00 48.53 244 ILE B O 1
ATOM 3921 N N . ASP B 1 247 ? -2.418 17.252 32.801 1.00 39.46 245 ASP B N 1
ATOM 3922 C CA . ASP B 1 247 ? -2.702 18.208 31.737 1.00 37.52 245 ASP B CA 1
ATOM 3923 C C . ASP B 1 247 ? -1.684 19.350 31.732 1.00 36.46 245 ASP B C 1
ATOM 3924 O O . ASP B 1 247 ? -1.220 19.767 30.676 1.00 33.98 245 ASP B O 1
ATOM 3929 N N . ILE B 1 248 ? -1.353 19.865 32.904 1.00 37.75 246 ILE B N 1
ATOM 3930 C CA . ILE B 1 248 ? -0.316 20.890 33.009 1.00 43.15 246 ILE B CA 1
ATOM 3931 C C . ILE B 1 248 ? 1.048 20.217 32.913 1.00 38.88 246 ILE B C 1
ATOM 3932 O O . ILE B 1 248 ? 1.846 20.560 32.059 1.00 40.95 246 ILE B O 1
ATOM 3937 N N . ALA B 1 249 ? 1.279 19.229 33.767 1.00 38.44 247 ALA B N 1
ATOM 3938 C CA . ALA B 1 249 ? 2.571 18.541 33.828 1.00 35.74 247 ALA B CA 1
ATOM 3939 C C . ALA B 1 249 ? 3.042 18.041 32.471 1.00 36.14 247 ALA B C 1
ATOM 3940 O O . ALA B 1 249 ? 4.171 18.300 32.074 1.00 38.69 247 ALA B O 1
ATOM 3942 N N . LEU B 1 250 ? 2.169 17.368 31.725 1.00 37.41 248 LEU B N 1
ATOM 3943 C CA . LEU B 1 250 ? 2.640 16.690 30.517 1.00 40.45 248 LEU B CA 1
ATOM 3944 C C . LEU B 1 250 ? 2.029 17.154 29.200 1.00 37.63 248 LEU B C 1
ATOM 3945 O O . LEU B 1 250 ? 2.738 17.391 28.232 1.00 41.54 248 LEU B O 1
ATOM 3950 N N . MET B 1 251 ? 0.713 17.261 29.161 1.00 42.26 249 MET B N 1
ATOM 3951 C CA . MET B 1 251 ? 0.013 17.323 27.893 1.00 38.18 249 MET B CA 1
ATOM 3952 C C . MET B 1 251 ? 0.210 18.645 27.130 1.00 39.78 249 MET B C 1
ATOM 3953 O O . MET B 1 251 ? -0.128 18.733 25.964 1.00 43.93 249 MET B O 1
ATOM 3958 N N . GLN B 1 252 ? 0.794 19.653 27.773 1.00 41.28 250 GLN B N 1
ATOM 3959 C CA . GLN B 1 252 ? 1.023 20.943 27.118 1.00 40.09 250 GLN B CA 1
ATOM 3960 C C . GLN B 1 252 ? 2.373 20.995 26.388 1.00 43.02 250 GLN B C 1
ATOM 3961 O O . GLN B 1 252 ? 2.680 21.985 25.718 1.00 42.76 250 GLN B O 1
ATOM 3967 N N . GLN B 1 253 ? 3.173 19.934 26.520 1.00 44.46 251 GLN B N 1
ATOM 3968 C CA . GLN B 1 253 ? 4.517 19.883 25.929 1.00 46.25 251 GLN B CA 1
ATOM 3969 C C . GLN B 1 253 ? 4.892 18.578 25.236 1.00 45.20 251 GLN B C 1
ATOM 3970 O O . GLN B 1 253 ? 5.950 18.498 24.615 1.00 50.27 251 GLN B O 1
ATOM 3976 N N . SER B 1 254 ? 4.056 17.555 25.360 1.00 49.36 252 SER B N 1
ATOM 3977 C CA . SER B 1 254 ? 4.315 16.293 24.671 1.00 49.18 252 SER B CA 1
ATOM 3978 C C . SER B 1 254 ? 4.069 16.438 23.169 1.00 51.54 252 SER B C 1
ATOM 3979 O O . SER B 1 254 ? 3.137 17.133 22.752 1.00 47.69 252 SER B O 1
ATOM 3982 N N . HIS B 1 255 ? 4.919 15.782 22.376 1.00 52.74 253 HIS B N 1
ATOM 3983 C CA . HIS B 1 255 ? 4.862 15.853 20.918 1.00 54.18 253 HIS B CA 1
ATOM 3984 C C . HIS B 1 255 ? 4.090 14.702 20.297 1.00 51.03 253 HIS B C 1
ATOM 3985 O O . HIS B 1 255 ? 4.049 14.584 19.073 1.00 54.27 253 HIS B O 1
ATOM 3992 N N . LYS B 1 256 ? 3.500 13.847 21.128 1.00 49.67 254 LYS B N 1
ATOM 3993 C CA . LYS B 1 256 ? 2.897 12.603 20.649 1.00 41.54 254 LYS B CA 1
ATOM 3994 C C . LYS B 1 256 ? 1.404 12.543 20.902 1.00 43.17 254 LYS B C 1
ATOM 3995 O O . LYS B 1 256 ? 0.841 11.460 21.032 1.00 49.08 254 LYS B O 1
ATOM 4001 N N . ILE B 1 257 ? 0.754 13.696 20.982 1.00 42.47 255 ILE B N 1
ATOM 4002 C CA . ILE B 1 257 ? -0.659 13.707 21.329 1.00 46.98 255 ILE B CA 1
ATOM 4003 C C . ILE B 1 257 ? -1.511 13.588 20.084 1.00 49.42 255 ILE B C 1
ATOM 4004 O O . ILE B 1 257 ? -1.354 14.363 19.145 1.00 53.73 255 ILE B O 1
ATOM 4009 N N . LYS B 1 258 ? -2.395 12.597 20.081 1.00 45.22 256 LYS B N 1
ATOM 4010 C CA . LYS B 1 258 ? -3.422 12.494 19.062 1.00 47.81 256 LYS B CA 1
ATOM 4011 C C . LYS B 1 258 ? -4.783 12.636 19.726 1.00 49.05 256 LYS B C 1
ATOM 4012 O O . LYS B 1 258 ? -4.941 12.328 20.909 1.00 51.25 256 LYS B O 1
ATOM 4018 N N . MET B 1 259 ? -5.758 13.111 18.964 1.00 41.42 257 MET B N 1
ATOM 4019 C CA . MET B 1 259 ? -7.105 13.278 19.474 1.00 45.96 257 MET B CA 1
ATOM 4020 C C . MET B 1 259 ? -8.002 12.200 18.866 1.00 50.06 257 MET B C 1
ATOM 4021 O O . MET B 1 259 ? -7.632 11.566 17.880 1.00 55.39 257 MET B O 1
ATOM 4026 N N . VAL B 1 260 ? -9.157 11.977 19.490 1.00 52.28 258 VAL B N 1
ATOM 4027 C CA . VAL B 1 260 ? -10.227 11.120 18.980 1.00 49.09 258 VAL B CA 1
ATOM 4028 C C . VAL B 1 260 ? -11.499 11.865 19.381 1.00 53.31 258 VAL B C 1
ATOM 4029 O O . VAL B 1 260 ? -11.634 12.260 20.534 1.00 57.20 258 VAL B O 1
ATOM 4033 N N . GLU B 1 261 ? -12.408 12.103 18.444 1.00 56.32 259 GLU B N 1
ATOM 4034 C CA . GLU B 1 261 ? -13.615 12.868 18.759 1.00 67.26 259 GLU B CA 1
ATOM 4035 C C . GLU B 1 261 ? -14.602 12.025 19.560 1.00 70.55 259 GLU B C 1
ATOM 4036 O O . GLU B 1 261 ? -14.730 10.822 19.333 1.00 71.20 259 GLU B O 1
ATOM 4042 N N . LEU B 1 262 ? -15.282 12.667 20.507 1.00 76.13 260 LEU B N 1
ATOM 4043 C CA . LEU B 1 262 ? -16.302 12.011 21.321 1.00 81.60 260 LEU B CA 1
ATOM 4044 C C . LEU B 1 262 ? -17.713 12.560 21.082 1.00 86.65 260 LEU B C 1
ATOM 4045 O O . LEU B 1 262 ? -18.079 13.628 21.590 1.00 85.09 260 LEU B O 1
ATOM 4050 N N . ASN B 1 263 ? -18.499 11.815 20.310 1.00 93.11 261 ASN B N 1
ATOM 4051 C CA . ASN B 1 263 ? -19.910 12.132 20.103 1.00 100.36 261 ASN B CA 1
ATOM 4052 C C . ASN B 1 263 ? -20.776 11.128 20.870 1.00 102.08 261 ASN B C 1
ATOM 4053 O O . ASN B 1 263 ? -21.425 10.267 20.266 1.00 101.47 261 ASN B O 1
ATOM 4058 N N . ALA B 1 264 ? -20.779 11.239 22.200 1.00 102.42 262 ALA B N 1
ATOM 4059 C CA . ALA B 1 264 ? -21.395 10.220 23.056 1.00 101.88 262 ALA B CA 1
ATOM 4060 C C . ALA B 1 264 ? -22.244 10.758 24.214 1.00 102.37 262 ALA B C 1
ATOM 4061 O O . ALA B 1 264 ? -22.400 10.081 25.233 1.00 101.07 262 ALA B O 1
ATOM 4063 N N . LYS B 1 265 ? -22.801 11.958 24.036 1.00 104.82 263 LYS B N 1
ATOM 4064 C CA . LYS B 1 265 ? -23.631 12.642 25.051 1.00 106.37 263 LYS B CA 1
ATOM 4065 C C . LYS B 1 265 ? -22.916 12.817 26.398 1.00 105.34 263 LYS B C 1
ATOM 4066 O O . LYS B 1 265 ? -23.498 12.609 27.467 1.00 102.75 263 LYS B O 1
ATOM 4072 N N . TRP B 1 266 ? -21.648 13.213 26.312 1.00 105.52 264 TRP B N 1
ATOM 4073 C CA . TRP B 1 266 ? -20.751 13.340 27.458 1.00 103.95 264 TRP B CA 1
ATOM 4074 C C . TRP B 1 266 ? -21.119 14.517 28.355 1.00 105.09 264 TRP B C 1
ATOM 4075 O O . TRP B 1 266 ? -21.200 15.663 27.903 1.00 105.48 264 TRP B O 1
ATOM 4086 N N . SER B 1 267 ? -21.342 14.212 29.629 1.00 106.57 265 SER B N 1
ATOM 4087 C CA . SER B 1 267 ? -21.705 15.207 30.626 1.00 106.16 265 SER B CA 1
ATOM 4088 C C . SER B 1 267 ? -20.671 15.178 31.748 1.00 108.95 265 SER B C 1
ATOM 4089 O O . SER B 1 267 ? -20.060 14.138 32.013 1.00 108.18 265 SER B O 1
ATOM 4092 N N . ASP B 1 268 ? -20.470 16.323 32.397 1.00 112.11 266 ASP B N 1
ATOM 4093 C CA . ASP B 1 268 ? -19.478 16.447 33.465 1.00 113.99 266 ASP B CA 1
ATOM 4094 C C . ASP B 1 268 ? -20.097 17.032 34.734 1.00 114.58 266 ASP B C 1
ATOM 4095 O O . ASP B 1 268 ? -19.828 16.567 35.844 1.00 113.78 266 ASP B O 1
#

B-factor: mean 69.52, std 23.42, range [2.31, 133.7]

Sequence (509 aa):
LKIKNILLSSGYPKQFLKLFDHKSSLFELSFKRNASLVDETLIVCNEKHYFLALEEIKNEIKNKSVGFLLESLSSKNTANAIALSALMSDKEDLLIVTPSDHLIKDLQAYENAIKKAIDLAQKGFLVTFGVSIDKPNTEFGYIESSPNGLDVKRFIEKPSLDKAIEFQKSGGFYFNSGMFVFQAGVFLDELKKHAPTILKGCERAFESLENAYFFEKKIARLSEKSMQDLEDMSIDIALMQQSHKIKMVELNAKWSDLKIKNILLSSRSLYPKQFLKLFDHKSLFELSFKRNASLVDETLIVCNEKHYFLALEEIKNEIKNKSSVGFLLESLSKNTANAIALSALMSDKEDLLIVTPSDHLIKDLQAYENAIKKAIDLAQKGFLVTFGVSIDKPNTEFGYIESPNGLDVKRFIEKPSLDKAIEFQKSGGFYFNSGMFVFQAGVFLDDELKKHAPTILKGCERAFESLENAYFFEKKIARLSEKSMQDLEDMSIDIALMQQSHKIKMVELNAKWSD